Protein AF-0000000080305854 (afdb_homodimer)

Solvent-accessible surface area (backbone atoms only — not comparable to full-atom values): 33171 Å² t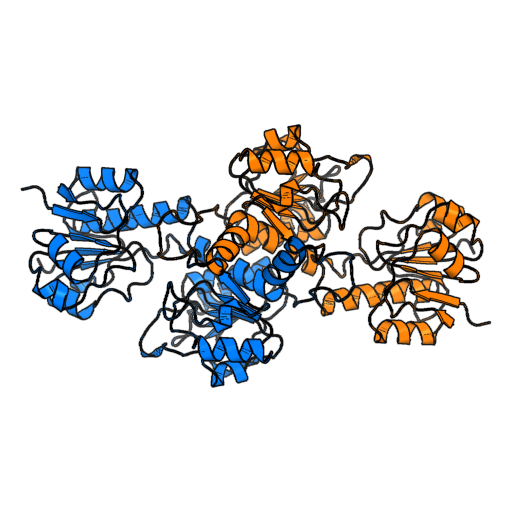otal; per-residue (Å²): 129,74,48,28,30,31,31,56,45,44,67,61,65,69,54,55,52,56,49,49,75,72,28,47,67,46,72,25,85,83,47,57,81,61,49,73,68,53,44,43,60,65,39,54,85,17,37,30,35,42,36,46,78,77,55,70,43,40,58,70,47,45,67,73,27,76,67,37,39,33,43,18,22,48,33,64,73,59,86,32,46,38,58,71,54,32,47,77,67,47,25,36,38,33,35,27,69,73,67,37,31,65,49,28,20,51,38,47,52,31,36,41,44,33,26,35,43,38,42,56,41,40,25,53,39,41,75,70,66,65,51,72,69,86,56,71,69,52,68,44,30,52,69,63,61,59,33,33,36,18,31,43,24,62,51,71,40,31,41,48,39,31,27,24,36,28,57,25,36,54,15,52,29,37,31,29,54,97,64,80,74,56,66,68,58,27,62,71,20,47,40,42,82,44,55,66,69,58,42,38,51,62,22,40,37,34,37,37,38,40,78,79,45,83,86,36,51,38,65,39,29,56,71,50,50,68,48,29,36,49,78,13,32,42,22,36,64,46,44,42,34,34,47,30,61,69,39,50,37,50,33,48,74,68,48,41,26,52,22,25,15,34,28,50,41,67,51,66,64,50,67,66,69,64,55,76,74,45,61,54,45,36,54,39,75,62,46,46,49,25,18,54,70,36,37,48,49,26,46,46,45,16,48,50,27,46,40,5,61,72,56,33,74,97,43,43,64,51,37,86,46,57,74,48,60,80,40,56,80,73,116,129,73,50,29,30,32,30,58,45,43,68,62,65,70,54,54,53,57,49,48,75,70,29,46,66,46,70,24,86,84,45,58,83,61,49,74,68,52,44,44,60,65,41,53,85,16,38,30,35,43,36,45,77,78,53,71,44,40,60,69,47,44,67,73,28,76,67,38,40,34,42,17,21,50,32,64,74,58,84,33,47,39,58,70,53,31,46,78,67,48,25,35,37,32,34,28,67,74,65,37,29,66,49,29,20,51,37,47,52,30,36,41,43,34,26,35,43,38,42,53,41,39,25,52,40,41,74,71,66,65,52,75,69,87,56,72,70,51,68,44,29,52,69,64,60,57,32,34,37,18,31,43,24,61,51,73,38,32,42,50,38,31,26,26,36,28,57,24,36,54,14,51,30,37,30,29,55,98,66,81,72,57,67,69,58,28,60,71,19,49,40,42,82,45,56,65,67,57,41,38,50,60,21,40,36,36,37,36,38,38,80,81,45,84,85,35,50,39,66,39,30,56,72,50,51,67,48,30,37,49,77,14,31,43,22,36,66,44,45,42,33,33,48,31,62,69,39,48,37,50,34,50,75,68,48,41,26,53,23,26,15,33,28,49,41,67,51,66,64,50,67,66,69,64,54,75,75,47,61,55,47,37,54,41,77,62,45,45,50,25,19,56,68,36,37,48,50,26,46,47,45,17,49,50,26,47,40,5,60,72,57,33,76,96,44,44,64,52,38,85,45,57,73,48,61,80,41,56,80,74,116

Sequence (662 aa):
MTQKVLVARAVFPQVVARLREHFDVEDNPQDSVYTPAELSARLQGKAGAFTTGSERIDAAVLDANPQLRAVCNMAVGYNNFDVPACTARGVLCTNTPDVLTETTADFGFALMMAAARRMAESEHALRRGEWTKWAYDMFTGSDVHGATLGILGMGRIGQAIARRGAHGFGMPVIYHNRSRLDPAVEAACGARWVDKDELLRTADHLVLVLPYSPAAHHVIGAAELARMKPTATLTNIARGGIVDDAALAQALADRRIAAAGLDVFENEPALHPALLTLPNVVLTPHIASATVATRRRMAELAADNLIAALGCGPQAGRPPTPINPEVLGRAMTQKVLVARAVFPQVVARLREHFDVEDNPQDSVYTPAELSARLQGKAGAFTTGSERIDAAVLDANPQLRAVCNMAVGYNNFDVPACTARGVLCTNTPDVLTETTADFGFALMMAAARRMAESEHALRRGEWTKWAYDMFTGSDVHGATLGILGMGRIGQAIARRGAHGFGMPVIYHNRSRLDPAVEAACGARWVDKDELLRTADHLVLVLPYSPAAHHVIGAAELARMKPTATLTNIARGGIVDDAALAQALADRRIAAAGLDVFENEPALHPALLTLPNVVLTPHIASATVATRRRMAELAADNLIAALGCGPQAGRPPTPINPEVLGRA

Organism: Piscinibacter sakaiensis (NCBI:txid1547922)

Nearest PDB structures (foldseek):
  6bii-assembly1_B  TM=9.461E-01  e=2.773E-40  Pyrococcus yayanosii CH1
  2dbq-assembly1_A  TM=9.485E-01  e=1.937E-38  Pyrococcus horikoshii
  1gdh-assembly1_B  TM=9.006E-01  e=1.929E-31  Hyphomicrobium methylovorum
  8wpo-assembly1_A  TM=8.851E-01  e=2.871E-29  Anabaena sp. 90
  5tx7-assembly1_B  TM=8.605E-01  e=1.847E-28  Nitratidesulfovibrio vulgaris

Secondary structure (DSSP, 8-state):
-PPEEEE-S---HHHHHHHHTTSEEE--TT-PPPPHHHHHHHHTT-SEEEE-TT--B-HHHHHH-TT--EEEESSS--TTB-HHHHHHTT-EEE---STTHHHHHHHHHHHHHHHHTTHHHHHHHHHTT---S--TTTT-B---TTS-EEEES-SHHHHHHHHIIIIIH---EEEE-SSPPPHHHHHHHTEEE--HHHHHHH-SEEEE-----GGGTTSB-HHHHHHS-TT-EEEE-S-TTSB-HHHHHHHHHTTSSSEEEES--TBTTBPPGGGGG-SSEEE--S-TT-BHHHHHHHHHHHHHHHHHHTT-STTTT--SSBS-GGGTT--/-PPEEEE-S---HHHHHHHHTTSEEE--TT-PPPPHHHHHHHHTT-SEEEE-TT--B-HHHHHH-TT--EEEESSS--TTB-HHHHHHTT-EEE---STTHHHHHHHHHHHHHHHHTTHHHHHHHHHTT---S--TTTT-B---TTS-EEEES-SHHHHHHHHIIIIIH---EEEE-SSPPPHHHHHHHTEEE--HHHHHHH-SEEEE-----GGGTTSB-HHHHHHS-TT-EEEE-S-TTSB-HHHHHHHHHTTSSSEEEES--TBTTBPPGGGGG-SSEEE--S-TT-BHHHHHHHHHHHHHHHHHHTT-STTTT--SSBS-GGGTT--

Foldseek 3Di:
DFAEEEAQADDDPVLVVVLVVRHNYDYDNVGDQDDQVRVLVVCARHQEYEEEQRAAADLVSCVSHLNHAEYFYLAPADPSYPVVSCLVSLHWYFFFPPLLQLLLLVLLLVLLVCLQQLVQLVVVCVVVVNDDDDDPPPSHGDDQAQFEEEEEACDSNNLSNLQCNCPVRVHQYEYEDPDDDDPVSCVNSNYYYDHLLCSQQRHQEYEYAHEDDPVLFQVPALVSLLNHQLRHEYEYLHEARSHDQVRVLVCQVVSSHQAYEYQYHNDPPDHDVSQVPGSSYHYHPNCSSPDPSSSVSSSNLSSQQRQQSCQHDPNNQNRPGIPCCVSGPPD/DFAEEEAQADDDVVLVVVLVVRHNYDYDNVGDQDDQVRVLVVCARHQEYEEEQRAAADLVSCVSHLNHAEYFYLAPADPSYPVVSCLVSLHWYFAFPPLLQLLLLVLLLVLLVCLQQLVQLVVVCVVVVNCDDDDPPPSHGDDLAQFEEEEEACDSNNLSNLQCNCPVRVHQYEYEDPDDDDPVSCVNSNYYYDHLLCSQQRHQEYEYAHEDDPVLFQVPALVSLLNHQLRHEYEYLHEARNHPQVRVLVCQVVSSHQAYEYQYHNDPPDHDVSQVPGSSYHYHPNCSSPDPSSSVSSSNLSSQQRQQSCQHDPNNQNRPGIPCCVSGPPD

Structure (mmCIF, N/CA/C/O backbone):
data_AF-0000000080305854-model_v1
#
loop_
_entity.id
_entity.type
_entity.pdbx_description
1 polymer 'Glyoxylate reductase/hydroxypyruvate reductase'
#
loop_
_atom_site.group_PDB
_atom_site.id
_atom_site.type_symbol
_atom_site.label_atom_id
_atom_site.label_alt_id
_atom_site.label_comp_id
_atom_site.label_asym_id
_atom_site.label_entity_id
_atom_site.label_seq_id
_atom_site.pdbx_PDB_ins_code
_atom_site.Cartn_x
_atom_site.Cartn_y
_atom_site.Cartn_z
_atom_site.occupancy
_atom_site.B_iso_or_equiv
_atom_site.auth_seq_id
_atom_site.auth_comp_id
_atom_site.auth_asym_id
_atom_site.auth_atom_id
_atom_site.pdbx_PDB_model_num
ATOM 1 N N . MET A 1 1 ? 11 46.5 19.625 1 71.69 1 MET A N 1
ATOM 2 C CA . MET A 1 1 ? 11.227 45.281 20.359 1 71.69 1 MET A CA 1
ATOM 3 C C . MET A 1 1 ? 10.945 44.062 19.484 1 71.69 1 MET A C 1
ATOM 5 O O . MET A 1 1 ? 10.078 44.094 18.609 1 71.69 1 MET A O 1
ATOM 9 N N . THR A 1 2 ? 11.828 43.094 19.5 1 92 2 THR A N 1
ATOM 10 C CA . THR A 1 2 ? 11.672 41.906 18.688 1 92 2 THR A CA 1
ATOM 11 C C . THR A 1 2 ? 10.414 41.125 19.094 1 92 2 THR A C 1
ATOM 13 O O . THR A 1 2 ? 10.164 40.906 20.281 1 92 2 THR A O 1
ATOM 16 N N . GLN A 1 3 ? 9.547 40.906 18.188 1 97.12 3 GLN A N 1
ATOM 17 C CA . GLN A 1 3 ? 8.297 40.188 18.453 1 97.12 3 GLN A CA 1
ATOM 18 C C . GLN A 1 3 ? 8.57 38.812 19 1 97.12 3 GLN A C 1
ATOM 20 O O . GLN A 1 3 ? 9.516 38.125 18.578 1 97.12 3 GLN A O 1
ATOM 25 N N . LYS A 1 4 ? 7.777 38.438 19.969 1 98.69 4 LYS A N 1
ATOM 26 C CA . LYS A 1 4 ? 7.902 37.094 20.578 1 98.69 4 LYS A CA 1
ATOM 27 C C . LYS A 1 4 ? 6.914 36.125 19.953 1 98.69 4 LYS A C 1
ATOM 29 O O . LYS A 1 4 ? 5.766 36.469 19.688 1 98.69 4 LYS A O 1
ATOM 34 N N . VAL A 1 5 ? 7.422 34.875 19.703 1 98.81 5 VAL A N 1
ATOM 35 C CA . VAL A 1 5 ? 6.523 33.844 19.156 1 98.81 5 VAL A CA 1
ATOM 36 C C . VAL A 1 5 ? 6.727 32.531 19.891 1 98.81 5 VAL A C 1
ATOM 38 O O . VAL A 1 5 ? 7.773 32.312 20.5 1 98.81 5 VAL A O 1
ATOM 41 N N . LEU A 1 6 ? 5.715 31.703 19.859 1 98.88 6 LEU A N 1
ATOM 42 C CA . LEU A 1 6 ? 5.758 30.359 20.422 1 98.88 6 LEU A CA 1
ATOM 43 C C . LEU A 1 6 ? 5.77 29.297 19.328 1 98.88 6 LEU A C 1
ATOM 45 O O . LEU A 1 6 ? 4.973 29.359 18.391 1 98.88 6 LEU A O 1
ATOM 49 N N . VAL A 1 7 ? 6.676 28.422 19.328 1 98.88 7 VAL A N 1
ATOM 50 C CA . VAL A 1 7 ? 6.602 27.156 18.625 1 98.88 7 VAL A CA 1
ATOM 51 C C . VAL A 1 7 ? 6.137 26.047 19.578 1 98.88 7 VAL A C 1
ATOM 53 O O . VAL A 1 7 ? 6.914 25.578 20.406 1 98.88 7 VAL A O 1
ATOM 56 N N . ALA A 1 8 ? 4.957 25.656 19.391 1 98.69 8 ALA A N 1
ATOM 57 C CA . ALA A 1 8 ? 4.242 24.969 20.453 1 98.69 8 ALA A CA 1
ATOM 58 C C . ALA A 1 8 ? 4.676 23.516 20.562 1 98.69 8 ALA A C 1
ATOM 60 O O . ALA A 1 8 ? 4.461 22.859 21.594 1 98.69 8 ALA A O 1
ATOM 61 N N . ARG A 1 9 ? 5.172 22.969 19.5 1 98.44 9 ARG A N 1
ATOM 62 C CA . ARG A 1 9 ? 5.633 21.578 19.422 1 98.44 9 ARG A CA 1
ATOM 63 C C . ARG A 1 9 ? 7.039 21.5 18.844 1 98.44 9 ARG A C 1
ATOM 65 O O . ARG A 1 9 ? 7.527 22.469 18.25 1 98.44 9 ARG A O 1
ATOM 72 N N . ALA A 1 10 ? 7.664 20.375 19.078 1 98.38 10 ALA A N 1
ATOM 73 C CA . ALA A 1 10 ? 8.953 20.188 18.422 1 98.38 10 ALA A CA 1
ATOM 74 C C . ALA A 1 10 ? 8.797 20.156 16.906 1 98.38 10 ALA A C 1
ATOM 76 O O . ALA A 1 10 ? 7.84 19.578 16.375 1 98.38 10 ALA A O 1
ATOM 77 N N . VAL A 1 11 ? 9.688 20.797 16.234 1 98 11 VAL A N 1
ATOM 78 C CA . VAL A 1 11 ? 9.742 20.812 14.773 1 98 11 VAL A CA 1
ATOM 79 C C . VAL A 1 11 ? 11.195 20.766 14.305 1 98 11 VAL A C 1
ATOM 81 O O . VAL A 1 11 ? 12.109 20.656 15.125 1 98 11 VAL A O 1
ATOM 84 N N . PHE A 1 12 ? 11.453 20.75 13.016 1 97.94 12 PHE A N 1
ATOM 85 C CA . PHE A 1 12 ? 12.812 20.688 12.477 1 97.94 12 PHE A CA 1
ATOM 86 C C . PHE A 1 12 ? 13.648 21.844 12.992 1 97.94 12 PHE A C 1
ATOM 88 O O . PHE A 1 12 ? 13.234 23 12.914 1 97.94 12 PHE A O 1
ATOM 95 N N . PRO A 1 13 ? 14.844 21.578 13.492 1 97.94 13 PRO A N 1
ATOM 96 C CA . PRO A 1 13 ? 15.688 22.641 14.047 1 97.94 13 PRO A CA 1
ATOM 97 C C . PRO A 1 13 ? 15.953 23.766 13.062 1 97.94 13 PRO A C 1
ATOM 99 O O . PRO A 1 13 ? 16.031 24.938 13.453 1 97.94 13 PRO A O 1
ATOM 102 N N . GLN A 1 14 ? 16.078 23.391 11.812 1 98 14 GLN A N 1
ATOM 103 C CA . GLN A 1 14 ? 16.359 24.391 10.805 1 98 14 GLN A CA 1
ATOM 104 C C . GLN A 1 14 ? 15.188 25.375 10.664 1 98 14 GLN A C 1
ATOM 106 O O . GLN A 1 14 ? 15.383 26.547 10.352 1 98 14 GLN A O 1
ATOM 111 N N . VAL A 1 15 ? 14 24.891 10.875 1 98.5 15 VAL A N 1
ATOM 112 C CA . VAL A 1 15 ? 12.812 25.734 10.789 1 98.5 15 VAL A CA 1
ATOM 113 C C . VAL A 1 15 ? 12.789 26.703 11.984 1 98.5 15 VAL A C 1
ATOM 115 O O . VAL A 1 15 ? 12.484 27.891 11.82 1 98.5 15 VAL A O 1
ATOM 118 N N . VAL A 1 16 ? 13.133 26.234 13.18 1 98.69 16 VAL A N 1
ATOM 119 C CA . VAL A 1 16 ? 13.195 27.062 14.383 1 98.69 16 VAL A CA 1
ATOM 120 C C . VAL A 1 16 ? 14.273 28.125 14.211 1 98.69 16 VAL A C 1
ATOM 122 O O . VAL A 1 16 ? 14.07 29.297 14.578 1 98.69 16 VAL A O 1
ATOM 125 N N . ALA A 1 17 ? 15.383 27.719 13.633 1 98.62 17 ALA A N 1
ATOM 126 C CA . ALA A 1 17 ? 16.469 28.656 13.391 1 98.62 17 ALA A CA 1
ATOM 127 C C . ALA A 1 17 ? 16.031 29.781 12.461 1 98.62 17 ALA A C 1
ATOM 129 O O . ALA A 1 17 ? 16.391 30.938 12.672 1 98.62 17 ALA A O 1
ATOM 130 N N . ARG A 1 18 ? 15.328 29.438 11.5 1 98.19 18 ARG A N 1
ATOM 131 C CA . ARG A 1 18 ? 14.828 30.438 10.57 1 98.19 18 ARG A CA 1
ATOM 132 C C . ARG A 1 18 ? 13.891 31.422 11.266 1 98.19 18 ARG A C 1
ATOM 134 O O . ARG A 1 18 ? 13.953 32.625 11.016 1 98.19 18 ARG A O 1
ATOM 141 N N . LEU A 1 19 ? 13.016 30.922 12.109 1 98.69 19 LEU A N 1
ATOM 142 C CA . LEU A 1 19 ? 12.109 31.781 12.867 1 98.69 19 LEU A CA 1
ATOM 143 C C . LEU A 1 19 ? 12.891 32.719 13.781 1 98.69 19 LEU A C 1
ATOM 145 O O . LEU A 1 19 ? 12.516 33.875 13.961 1 98.69 19 LEU A O 1
ATOM 149 N N . ARG A 1 20 ? 14 32.281 14.344 1 98.56 20 ARG A N 1
ATOM 150 C CA . ARG A 1 20 ? 14.82 33.062 15.281 1 98.56 20 ARG A CA 1
ATOM 151 C C . ARG A 1 20 ? 15.523 34.188 14.57 1 98.56 20 ARG A C 1
ATOM 153 O O . ARG A 1 20 ? 15.992 35.125 15.211 1 98.56 20 ARG A O 1
ATOM 160 N N . GLU A 1 21 ? 15.594 34.125 13.25 1 98.25 21 GLU A N 1
ATOM 161 C CA . GLU A 1 21 ? 16.141 35.219 12.484 1 98.25 21 GLU A CA 1
ATOM 162 C C . GLU A 1 21 ? 15.211 36.438 12.547 1 98.25 21 GLU A C 1
ATOM 164 O O . GLU A 1 21 ? 15.641 37.562 12.312 1 98.25 21 GLU A O 1
ATOM 169 N N . HIS A 1 22 ? 13.977 36.219 12.898 1 98 22 HIS A N 1
ATOM 170 C CA . HIS A 1 22 ? 12.992 37.312 12.812 1 98 22 HIS A CA 1
ATOM 171 C C . HIS A 1 22 ? 12.383 37.594 14.18 1 98 22 HIS A C 1
ATOM 173 O O . HIS A 1 22 ? 11.938 38.719 14.43 1 98 22 HIS A O 1
ATOM 179 N N . PHE A 1 23 ? 12.422 36.531 15.031 1 98.69 23 PHE A N 1
ATOM 180 C CA . PHE A 1 23 ? 11.625 36.656 16.25 1 98.69 23 PHE A CA 1
ATOM 181 C C . PHE A 1 23 ? 12.414 36.188 17.469 1 98.69 23 PHE A C 1
ATOM 183 O O . PHE A 1 23 ? 13.445 35.531 17.328 1 98.69 23 PHE A O 1
ATOM 190 N N . ASP A 1 24 ? 11.945 36.625 18.688 1 98.75 24 ASP A N 1
ATOM 191 C CA . ASP A 1 24 ? 12.289 35.938 19.938 1 98.75 24 ASP A CA 1
ATOM 192 C C . ASP A 1 24 ? 11.43 34.688 20.125 1 98.75 24 ASP A C 1
ATOM 194 O O . ASP A 1 24 ? 10.25 34.781 20.469 1 98.75 24 ASP A O 1
ATOM 198 N N . VAL A 1 25 ? 12.039 33.531 19.953 1 98.81 25 VAL A N 1
ATOM 199 C CA . VAL A 1 25 ? 11.273 32.281 19.828 1 98.81 25 VAL A CA 1
ATOM 200 C C . VAL A 1 25 ? 11.344 31.484 21.125 1 98.81 25 VAL A C 1
ATOM 202 O O . VAL A 1 25 ? 12.438 31.172 21.609 1 98.81 25 VAL A O 1
ATOM 205 N N . GLU A 1 26 ? 10.234 31.281 21.734 1 98.75 26 GLU A N 1
ATOM 206 C CA . GLU A 1 26 ? 10.117 30.172 22.688 1 98.75 26 GLU A CA 1
ATOM 207 C C . GLU A 1 26 ? 9.727 28.875 21.984 1 98.75 26 GLU A C 1
ATOM 209 O O . GLU A 1 26 ? 8.664 28.797 21.359 1 98.75 26 GLU A O 1
ATOM 214 N N . ASP A 1 27 ? 10.578 27.922 22.016 1 98.44 27 ASP A N 1
ATOM 215 C CA . ASP A 1 27 ? 10.289 26.656 21.344 1 98.44 27 ASP A CA 1
ATOM 216 C C . ASP A 1 27 ? 9.992 25.547 22.344 1 98.44 27 ASP A C 1
ATOM 218 O O . ASP A 1 27 ? 9.812 25.812 23.531 1 98.44 27 ASP A O 1
ATOM 222 N N . ASN A 1 28 ? 9.758 24.359 21.875 1 98.38 28 ASN A N 1
ATOM 223 C CA . ASN A 1 28 ? 9.359 23.188 22.656 1 98.38 28 ASN A CA 1
ATOM 224 C C . ASN A 1 28 ? 10.102 21.938 22.219 1 98.38 28 ASN A C 1
ATOM 226 O O . ASN A 1 28 ? 9.477 20.969 21.781 1 98.38 28 ASN A O 1
ATOM 230 N N . PRO A 1 29 ? 11.414 21.906 22.391 1 97.19 29 PRO A N 1
ATOM 231 C CA . PRO A 1 29 ? 12.211 20.766 21.922 1 97.19 29 PRO A CA 1
ATOM 232 C C . PRO A 1 29 ? 11.844 19.453 22.609 1 97.19 29 PRO A C 1
ATOM 234 O O . PRO A 1 29 ? 12.062 18.375 22.062 1 97.19 29 PRO A O 1
ATOM 237 N N . GLN A 1 30 ? 11.219 19.5 23.828 1 97.12 30 GLN A N 1
ATOM 238 C CA . GLN A 1 30 ? 10.789 18.312 24.547 1 97.12 30 GLN A CA 1
ATOM 239 C C . GLN A 1 30 ? 9.484 17.766 23.969 1 97.12 30 GLN A C 1
ATOM 241 O O . GLN A 1 30 ? 9.086 16.641 24.297 1 97.12 30 GLN A O 1
ATOM 246 N N . ASP A 1 31 ? 8.875 18.516 23.141 1 98 31 ASP A N 1
ATOM 247 C CA . ASP A 1 31 ? 7.656 18.156 22.422 1 98 31 ASP A CA 1
ATOM 248 C C . ASP A 1 31 ? 6.531 17.797 23.375 1 98 31 ASP A C 1
ATOM 250 O O . ASP A 1 31 ? 5.801 16.828 23.156 1 98 31 ASP A O 1
ATOM 254 N N . SER A 1 32 ? 6.418 18.469 24.422 1 96.88 32 SER A N 1
ATOM 255 C CA . SER A 1 32 ? 5.32 18.266 25.359 1 96.88 32 SER A CA 1
ATOM 256 C C . SER A 1 32 ? 4.004 18.766 24.781 1 96.88 32 SER A C 1
ATOM 258 O O . SER A 1 32 ? 3.965 19.828 24.141 1 96.88 32 SER A O 1
ATOM 260 N N . VAL A 1 33 ? 3.008 18.047 24.953 1 96.44 33 VAL A N 1
ATOM 261 C CA . VAL A 1 33 ? 1.673 18.516 24.594 1 96.44 33 VAL A CA 1
ATOM 262 C C . VAL A 1 33 ? 1.104 19.375 25.703 1 96.44 33 VAL A C 1
ATOM 264 O O . VAL A 1 33 ? 0.867 18.906 26.812 1 96.44 33 VAL A O 1
ATOM 267 N N . TYR A 1 34 ? 0.853 20.625 25.391 1 96.94 34 TYR A N 1
ATOM 268 C CA . TYR A 1 34 ? 0.401 21.578 26.406 1 96.94 34 TYR A CA 1
ATOM 269 C C . TYR A 1 34 ? -1.083 21.391 26.703 1 96.94 34 TYR A C 1
ATOM 271 O O . TYR A 1 34 ? -1.884 21.188 25.797 1 96.94 34 TYR A O 1
ATOM 279 N N . THR A 1 35 ? -1.422 21.406 27.984 1 95.56 35 THR A N 1
ATOM 280 C CA . THR A 1 35 ? -2.822 21.578 28.344 1 95.56 35 THR A CA 1
ATOM 281 C C . THR A 1 35 ? -3.326 22.953 27.906 1 95.56 35 THR A C 1
ATOM 283 O O . THR A 1 35 ? -2.531 23.828 27.594 1 95.56 35 THR A O 1
ATOM 286 N N . PRO A 1 36 ? -4.605 23.078 27.906 1 94.38 36 PRO A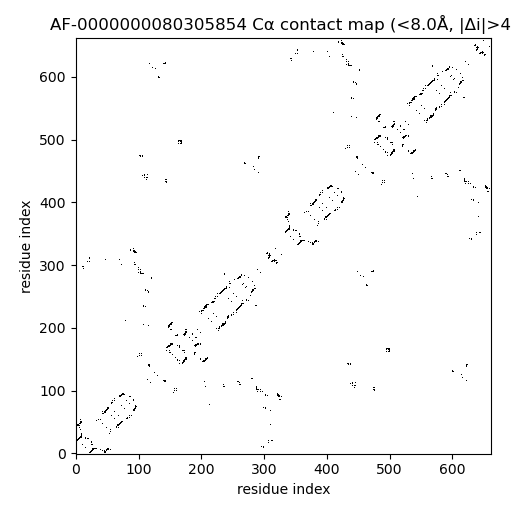 N 1
ATOM 287 C CA . PRO A 1 36 ? -5.129 24.406 27.547 1 94.38 36 PRO A CA 1
ATOM 288 C C . PRO A 1 36 ? -4.57 25.516 28.422 1 94.38 36 PRO A C 1
ATOM 290 O O . PRO A 1 36 ? -4.219 26.594 27.922 1 94.38 36 PRO A O 1
ATOM 293 N N . ALA A 1 37 ? -4.457 25.281 29.703 1 96.31 37 ALA A N 1
ATOM 294 C CA . ALA A 1 37 ? -3.932 26.281 30.641 1 96.31 37 ALA A CA 1
ATOM 295 C C . ALA A 1 37 ? -2.461 26.562 30.359 1 96.31 37 ALA A C 1
ATOM 297 O O . ALA A 1 37 ? -2.035 27.719 30.391 1 96.31 37 ALA A O 1
ATOM 298 N N . GLU A 1 38 ? -1.688 25.531 30.141 1 97.69 38 GLU A N 1
ATOM 299 C CA . GLU A 1 38 ? -0.274 25.703 29.812 1 97.69 38 GLU A CA 1
ATOM 300 C C . GLU A 1 38 ? -0.09 26.484 28.516 1 97.69 38 GLU A C 1
ATOM 302 O O . GLU A 1 38 ? 0.778 27.344 28.438 1 97.69 38 GLU A O 1
ATOM 307 N N . LEU A 1 39 ? -0.872 26.109 27.516 1 98.19 39 LEU A N 1
ATOM 308 C CA . LEU A 1 39 ? -0.806 26.797 26.234 1 98.19 39 LEU A CA 1
ATOM 309 C C . LEU A 1 39 ? -1.08 28.281 26.406 1 98.19 39 LEU A C 1
ATOM 311 O O . LEU A 1 39 ? -0.336 29.125 25.891 1 98.19 39 LEU A O 1
ATOM 315 N N . SER A 1 40 ? -2.152 28.609 27.094 1 97.75 40 SER A N 1
ATOM 316 C CA . SER A 1 40 ? -2.516 30 27.344 1 97.75 40 SER A CA 1
ATOM 317 C C . SER A 1 40 ? -1.396 30.75 28.062 1 97.75 40 SER A C 1
ATOM 319 O O . SER A 1 40 ? -1.084 31.891 27.719 1 97.75 40 SER A O 1
ATOM 321 N N . ALA A 1 41 ? -0.824 30.109 29.078 1 98.06 41 ALA A N 1
ATOM 322 C CA . ALA A 1 41 ? 0.273 30.703 29.828 1 98.06 41 ALA A CA 1
ATOM 323 C C . ALA A 1 41 ? 1.474 30.969 28.922 1 98.06 41 ALA A C 1
ATOM 325 O O . ALA A 1 41 ? 2.109 32.031 29.016 1 98.06 41 ALA A O 1
ATOM 326 N N . ARG A 1 42 ? 1.808 30.031 28.031 1 98.38 42 ARG A N 1
ATOM 327 C CA . ARG A 1 42 ? 2.961 30.141 27.141 1 98.38 42 ARG A CA 1
ATOM 328 C C . ARG A 1 42 ? 2.732 31.203 26.078 1 98.38 42 ARG A C 1
ATOM 330 O O . ARG A 1 42 ? 3.686 31.797 25.578 1 98.38 42 ARG A O 1
ATOM 337 N N . LEU A 1 43 ? 1.519 31.469 25.75 1 98.62 43 LEU A N 1
ATOM 338 C CA . LEU A 1 43 ? 1.177 32.438 24.688 1 98.62 43 LEU A CA 1
ATOM 339 C C . LEU A 1 43 ? 1.206 33.844 25.219 1 98.62 43 LEU A C 1
ATOM 341 O O . LEU A 1 43 ? 1.171 34.812 24.438 1 98.62 43 LEU A O 1
ATOM 345 N N . GLN A 1 44 ? 1.261 34 26.594 1 98.31 44 GLN A N 1
ATOM 346 C CA . GLN A 1 44 ? 1.3 35.344 27.156 1 98.31 44 GLN A CA 1
ATOM 347 C C . GLN A 1 44 ? 2.457 36.156 26.578 1 98.31 44 GLN A C 1
ATOM 349 O O . GLN A 1 44 ? 3.605 35.719 26.594 1 98.31 44 GLN A O 1
ATOM 354 N N . GLY A 1 45 ? 2.1 37.312 26.031 1 97.81 45 GLY A N 1
ATOM 355 C CA . GLY A 1 45 ? 3.104 38.219 25.5 1 97.81 45 GLY A CA 1
ATOM 356 C C . GLY A 1 45 ? 3.576 37.844 24.109 1 97.81 45 GLY A C 1
ATOM 357 O O . GLY A 1 45 ? 4.434 38.531 23.547 1 97.81 45 GLY A O 1
ATOM 358 N N . LYS A 1 46 ? 3.061 36.781 23.547 1 98.69 46 LYS A N 1
ATOM 359 C CA . LYS A 1 46 ? 3.48 36.344 22.219 1 98.69 46 LYS A CA 1
ATOM 360 C C . LYS A 1 46 ? 2.635 37 21.141 1 98.69 46 LYS A C 1
ATOM 362 O O . LYS A 1 46 ? 1.412 37.094 21.266 1 98.69 46 LYS A O 1
ATOM 367 N N . ALA A 1 47 ? 3.256 37.438 20.094 1 98.5 47 ALA A N 1
ATOM 368 C CA . ALA A 1 47 ? 2.564 38.031 18.969 1 98.5 47 ALA A CA 1
ATOM 369 C C . ALA A 1 47 ? 1.967 36.969 18.062 1 98.5 47 ALA A C 1
ATOM 371 O O . ALA A 1 47 ? 0.991 37.219 17.344 1 98.5 47 ALA A O 1
ATOM 372 N N . GLY A 1 48 ? 2.58 35.781 18.031 1 98.75 48 GLY A N 1
ATOM 373 C CA . GLY A 1 48 ? 2.115 34.688 17.172 1 98.75 48 GLY A CA 1
ATOM 374 C C . GLY A 1 48 ? 2.551 33.312 17.672 1 98.75 48 GLY A C 1
ATOM 375 O O . GLY A 1 48 ? 3.324 33.219 18.625 1 98.75 48 GLY A O 1
ATOM 376 N N . ALA A 1 49 ? 2.031 32.312 17 1 98.88 49 ALA A N 1
ATOM 377 C CA . ALA A 1 49 ? 2.355 30.938 17.391 1 98.88 49 ALA A CA 1
ATOM 378 C C . ALA A 1 49 ? 2.395 30.016 16.188 1 98.88 49 ALA A C 1
ATOM 380 O O . ALA A 1 49 ? 1.563 30.125 15.281 1 98.88 49 ALA A O 1
ATOM 381 N N . PHE A 1 50 ? 3.436 29.203 16.141 1 98.75 50 PHE A N 1
ATOM 382 C CA . PHE A 1 50 ? 3.51 28 15.312 1 98.75 50 PHE A CA 1
ATOM 383 C C . PHE A 1 50 ? 2.883 26.812 16.016 1 98.75 50 PHE A C 1
ATOM 385 O O . PHE A 1 50 ? 3.35 26.406 17.078 1 98.75 50 PHE A O 1
ATOM 392 N N . THR A 1 51 ? 1.812 26.266 15.445 1 98.5 51 THR A N 1
ATOM 393 C CA . THR A 1 51 ? 1.06 25.219 16.109 1 98.5 51 THR A CA 1
ATOM 394 C C . THR A 1 51 ? 0.965 23.969 15.227 1 98.5 51 THR A C 1
ATOM 396 O O . THR A 1 51 ? 1.377 24 14.062 1 98.5 51 THR A O 1
ATOM 399 N N . THR A 1 52 ? 0.531 22.906 15.805 1 97.06 52 THR A N 1
ATOM 400 C CA . THR A 1 52 ? 0.061 21.703 15.125 1 97.06 52 THR A CA 1
ATOM 401 C C . THR A 1 52 ? -1.411 21.453 15.438 1 97.06 52 THR A C 1
ATOM 403 O O . THR A 1 52 ? -2.111 22.344 15.93 1 97.06 52 THR A O 1
ATOM 406 N N . GLY A 1 53 ? -1.851 20.266 15.141 1 93.44 53 GLY A N 1
ATOM 407 C CA . GLY A 1 53 ? -3.248 19.953 15.383 1 93.44 53 GLY A CA 1
ATOM 408 C C . GLY A 1 53 ? -3.58 19.797 16.859 1 93.44 53 GLY A C 1
ATOM 409 O O . GLY A 1 53 ? -4.754 19.797 17.234 1 93.44 53 GLY A O 1
ATOM 410 N N . SER A 1 54 ? -2.602 19.859 17.734 1 93.81 54 SER A N 1
ATOM 411 C CA . SER A 1 54 ? -2.811 19.547 19.141 1 93.81 54 SER A CA 1
ATOM 412 C C . SER A 1 54 ? -3.164 20.781 19.938 1 93.81 54 SER A C 1
ATOM 414 O O . SER A 1 54 ? -3.611 20.688 21.094 1 93.81 54 SER A O 1
ATOM 416 N N . GLU A 1 55 ? -2.93 21.969 19.406 1 97 55 GLU A N 1
ATOM 417 C CA . GLU A 1 55 ? -3.184 23.203 20.141 1 97 55 GLU A CA 1
ATOM 418 C C . GLU A 1 55 ? -4.562 23.766 19.812 1 97 55 GLU A C 1
ATOM 420 O O . GLU A 1 55 ? -4.777 24.297 18.719 1 97 55 GLU A O 1
ATOM 425 N N . ARG A 1 56 ? -5.445 23.703 20.719 1 96.81 56 ARG A N 1
ATOM 426 C CA . ARG A 1 56 ? -6.777 24.266 20.547 1 96.81 56 ARG A CA 1
ATOM 427 C C . ARG A 1 56 ? -6.762 25.781 20.766 1 96.81 56 ARG A C 1
ATOM 429 O O . ARG A 1 56 ? -6.406 26.25 21.844 1 96.81 56 ARG A O 1
ATOM 436 N N . ILE A 1 57 ? -7.074 26.547 19.734 1 98.19 57 ILE A N 1
ATOM 437 C CA . ILE A 1 57 ? -7.184 28 19.797 1 98.19 57 ILE A CA 1
ATOM 438 C C . ILE A 1 57 ? -8.648 28.406 19.766 1 98.19 57 ILE A C 1
ATOM 440 O O . ILE A 1 57 ? -9.234 28.531 18.688 1 98.19 57 ILE A O 1
ATOM 444 N N . ASP A 1 58 ? -9.211 28.578 20.922 1 97.31 58 ASP A N 1
ATOM 445 C CA . ASP A 1 58 ? -10.617 28.953 21.016 1 97.31 58 ASP A CA 1
ATOM 446 C C . ASP A 1 58 ? -10.781 30.312 21.656 1 97.31 58 ASP A C 1
ATOM 448 O O . ASP A 1 58 ? -9.805 31.031 21.891 1 97.31 58 ASP A O 1
ATOM 452 N N . ALA A 1 59 ? -11.984 30.719 21.922 1 97.44 59 ALA A N 1
ATOM 453 C CA . ALA A 1 59 ? -12.297 32.031 22.438 1 97.44 59 ALA A CA 1
ATOM 454 C C . ALA A 1 59 ? -11.625 32.281 23.781 1 97.44 59 ALA A C 1
ATOM 456 O O . ALA A 1 59 ? -11.148 33.375 24.047 1 97.44 59 ALA A O 1
ATOM 457 N N . ALA A 1 60 ? -11.57 31.281 24.594 1 97.56 60 ALA A N 1
ATOM 458 C CA . ALA A 1 60 ? -10.984 31.422 25.922 1 97.56 60 ALA A CA 1
ATOM 459 C C . ALA A 1 60 ? -9.492 31.75 25.828 1 97.56 60 ALA A C 1
ATOM 461 O O . ALA A 1 60 ? -9 32.625 26.531 1 97.56 60 ALA A O 1
ATOM 462 N N . VAL A 1 61 ? -8.789 31 24.969 1 97.94 61 VAL A N 1
ATOM 463 C CA . VAL A 1 61 ? -7.359 31.234 24.766 1 97.94 61 VAL A CA 1
ATOM 464 C C . VAL A 1 61 ? -7.137 32.625 24.188 1 97.94 61 VAL A C 1
ATOM 466 O O . VAL A 1 61 ? -6.223 33.344 24.609 1 97.94 61 VAL A O 1
ATOM 469 N N . LEU A 1 62 ? -7.988 33.062 23.281 1 98.06 62 LEU A N 1
ATOM 470 C CA . LEU A 1 62 ? -7.859 34.344 22.609 1 98.06 62 LEU A CA 1
ATOM 471 C C . LEU A 1 62 ? -8.141 35.5 23.578 1 98.06 62 LEU A C 1
ATOM 473 O O . LEU A 1 62 ? -7.461 36.531 23.531 1 98.06 62 LEU A O 1
ATOM 477 N N . ASP A 1 63 ? -9.102 35.312 24.453 1 97.62 63 ASP A N 1
ATOM 478 C CA . ASP A 1 63 ? -9.422 36.312 25.453 1 97.62 63 ASP A CA 1
ATOM 479 C C . ASP A 1 63 ? -8.258 36.531 26.422 1 97.62 63 ASP A C 1
ATOM 481 O O . ASP A 1 63 ? -7.988 37.656 26.844 1 97.62 63 ASP A O 1
ATOM 485 N N . ALA A 1 64 ? -7.645 35.469 26.719 1 97.75 64 ALA A N 1
ATOM 486 C CA . ALA A 1 64 ? -6.531 35.5 27.672 1 97.75 64 ALA A CA 1
ATOM 487 C C . ALA A 1 64 ? -5.277 36.094 27.016 1 97.75 64 ALA A C 1
ATOM 489 O O . ALA A 1 64 ? -4.324 36.469 27.703 1 97.75 64 ALA A O 1
ATOM 490 N N . ASN A 1 65 ? -5.211 36.156 25.703 1 98.06 65 ASN A N 1
ATOM 491 C CA . ASN A 1 65 ? -4.031 36.594 24.969 1 98.06 65 ASN A CA 1
ATOM 492 C C . ASN A 1 65 ? -4.395 37.625 23.891 1 98.06 65 ASN A C 1
ATOM 494 O O . ASN A 1 65 ? -4.195 37.344 22.703 1 98.06 65 ASN A O 1
ATOM 498 N N . PRO A 1 66 ? -4.836 38.75 24.266 1 97.88 66 PRO A N 1
ATOM 499 C CA . PRO A 1 66 ? -5.332 39.75 23.312 1 97.88 66 PRO A CA 1
ATOM 500 C C . PRO A 1 66 ? -4.234 40.312 22.406 1 97.88 66 PRO A C 1
ATOM 502 O O . PRO A 1 66 ? -4.523 40.969 21.406 1 97.88 66 PRO A O 1
ATOM 505 N N . GLN A 1 67 ? -2.969 40.062 22.734 1 97.12 67 GLN A N 1
ATOM 506 C CA . GLN A 1 67 ? -1.854 40.562 21.938 1 97.12 67 GLN A CA 1
ATOM 507 C C . GLN A 1 67 ? -1.58 39.656 20.734 1 97.12 67 GLN A C 1
ATOM 509 O O . GLN A 1 67 ? -0.813 40.031 19.844 1 97.12 67 GLN A O 1
ATOM 514 N N . LEU A 1 68 ? -2.162 38.469 20.734 1 98.25 68 LEU A N 1
ATOM 515 C CA . LEU A 1 68 ? -1.922 37.5 19.672 1 98.25 68 LEU A CA 1
ATOM 516 C C . LEU A 1 68 ? -2.432 38.031 18.344 1 98.25 68 LEU A C 1
ATOM 518 O O . LEU A 1 68 ? -3.547 38.562 18.25 1 98.25 68 LEU A O 1
ATOM 522 N N . ARG A 1 69 ? -1.646 37.844 17.312 1 98.31 69 ARG A N 1
ATOM 523 C CA . ARG A 1 69 ? -2.02 38.375 16.016 1 98.31 69 ARG A CA 1
ATOM 524 C C . ARG A 1 69 ? -2.104 37.281 14.969 1 98.31 69 ARG A C 1
ATOM 526 O O . ARG A 1 69 ? -2.791 37.406 13.953 1 98.31 69 ARG A O 1
ATOM 533 N N . ALA A 1 70 ? -1.395 36.125 15.172 1 98.62 70 ALA A N 1
ATOM 534 C CA . ALA A 1 70 ? -1.388 35.062 14.172 1 98.62 70 ALA A CA 1
ATOM 535 C C . ALA A 1 70 ? -1.173 33.688 14.82 1 98.62 70 ALA A C 1
ATOM 537 O O . ALA A 1 70 ? -0.382 33.562 15.758 1 98.62 70 ALA A O 1
ATOM 538 N N . VAL A 1 71 ? -1.874 32.719 14.398 1 98.88 71 VAL A N 1
ATOM 539 C CA . VAL A 1 71 ? -1.666 31.297 14.727 1 98.88 71 VAL A CA 1
ATOM 540 C C . VAL A 1 71 ? -1.543 30.484 13.445 1 98.88 71 VAL A C 1
ATOM 542 O O . VAL A 1 71 ? -2.469 30.453 12.633 1 98.88 71 VAL A O 1
ATOM 545 N N . CYS A 1 72 ? -0.428 29.828 13.242 1 98.81 72 CYS A N 1
ATOM 546 C CA . CYS A 1 72 ? -0.086 29.172 11.984 1 98.81 72 CYS A CA 1
ATOM 547 C C . CYS A 1 72 ? 0.101 27.672 12.188 1 98.81 72 CYS A C 1
ATOM 549 O O . CYS A 1 72 ? 1.057 27.25 12.836 1 98.81 72 CYS A O 1
ATOM 551 N N . ASN A 1 73 ? -0.737 26.938 11.578 1 98 73 ASN A N 1
ATOM 552 C CA . ASN A 1 73 ? -0.831 25.5 11.766 1 98 73 ASN A CA 1
ATOM 553 C C . ASN A 1 73 ? 0.025 24.734 10.758 1 98 73 ASN A C 1
ATOM 555 O O . ASN A 1 73 ? -0.03 25.016 9.555 1 98 73 ASN A O 1
ATOM 559 N N . MET A 1 74 ? 0.859 23.781 11.25 1 98.38 74 MET A N 1
ATOM 560 C CA . MET A 1 74 ? 1.494 22.781 10.383 1 98.38 74 MET A CA 1
ATOM 561 C C . MET A 1 74 ? 0.558 21.609 10.117 1 98.38 74 MET A C 1
ATOM 563 O O . MET A 1 74 ? 0.788 20.5 10.617 1 98.38 74 MET A O 1
ATOM 567 N N . ALA A 1 75 ? -0.516 21.797 9.398 1 96.44 75 ALA A N 1
ATOM 568 C CA . ALA A 1 75 ? -1.553 20.828 9.039 1 96.44 75 ALA A CA 1
ATOM 569 C C . ALA A 1 75 ? -2.465 21.391 7.949 1 96.44 75 ALA A C 1
ATOM 571 O O . ALA A 1 75 ? -2.539 22.594 7.754 1 96.44 75 ALA A O 1
ATOM 572 N N . VAL A 1 76 ? -3.107 20.484 7.234 1 94.94 76 VAL A N 1
ATOM 573 C CA . VAL A 1 76 ? -4.129 20.938 6.297 1 94.94 76 VAL A CA 1
ATOM 574 C C . VAL A 1 76 ? -5.426 21.25 7.051 1 94.94 76 VAL A C 1
ATOM 576 O O . VAL A 1 76 ? -6.035 22.297 6.848 1 94.94 76 VAL A O 1
ATOM 579 N N . GLY A 1 77 ? -5.844 20.234 7.816 1 91.5 77 GLY A N 1
ATOM 580 C CA . GLY A 1 77 ? -7 20.469 8.664 1 91.5 77 GLY A CA 1
ATOM 581 C C . GLY A 1 77 ? -6.73 21.469 9.773 1 91.5 77 GLY A C 1
ATOM 582 O O . GLY A 1 77 ? -5.594 21.594 10.234 1 91.5 77 GLY A O 1
ATOM 583 N N . TYR A 1 78 ? -7.762 22.172 10.211 1 94.94 78 TYR A N 1
ATOM 584 C CA . TYR A 1 78 ? -7.578 23.203 11.227 1 94.94 78 TYR A CA 1
ATOM 585 C C . TYR A 1 78 ? -8.766 23.234 12.188 1 94.94 78 TYR A C 1
ATOM 587 O O . TYR A 1 78 ? -9.203 24.312 12.602 1 94.94 78 TYR A O 1
ATOM 595 N N . ASN A 1 79 ? -9.266 22.031 12.43 1 91.38 79 ASN A N 1
ATOM 596 C CA . ASN A 1 79 ? -10.414 21.953 13.328 1 91.38 79 ASN A CA 1
ATOM 597 C C . ASN A 1 79 ? -10.047 22.359 14.75 1 91.38 79 ASN A C 1
ATOM 599 O O . ASN A 1 79 ? -10.922 22.578 15.586 1 91.38 79 ASN A O 1
ATOM 603 N N . ASN A 1 80 ? -8.758 22.547 15.039 1 94.38 80 ASN A N 1
ATOM 604 C CA . ASN A 1 80 ? -8.305 23 16.344 1 94.38 80 ASN A CA 1
ATOM 605 C C . ASN A 1 80 ? -8.422 24.516 16.5 1 94.38 80 ASN A C 1
ATOM 607 O O . ASN A 1 80 ? -8.242 25.047 17.594 1 94.38 80 ASN A O 1
ATOM 611 N N . PHE A 1 81 ? -8.781 25.234 15.43 1 97.12 81 PHE A N 1
ATOM 612 C CA . PHE A 1 81 ? -8.969 26.688 15.469 1 97.12 81 PHE A CA 1
ATOM 613 C C . PHE A 1 81 ? -10.453 27.031 15.484 1 97.12 81 PHE A C 1
ATOM 615 O O . PHE A 1 81 ? -11.234 26.5 14.688 1 97.12 81 PHE A O 1
ATOM 622 N N . ASP A 1 82 ? -10.898 27.875 16.406 1 97.62 82 ASP A N 1
ATOM 623 C CA . ASP A 1 82 ? -12.164 28.594 16.281 1 97.62 82 ASP A CA 1
ATOM 624 C C . ASP A 1 82 ? -12.008 29.797 15.352 1 97.62 82 ASP A C 1
ATOM 626 O O . ASP A 1 82 ? -11.828 30.922 15.82 1 97.62 82 ASP A O 1
ATOM 630 N N . VAL A 1 83 ? -12.148 29.547 14.086 1 97.62 83 VAL A N 1
ATOM 631 C CA . VAL A 1 83 ? -11.805 30.531 13.062 1 97.62 83 VAL A CA 1
ATOM 632 C C . VAL A 1 83 ? -12.688 31.766 13.234 1 97.62 83 VAL A C 1
ATOM 634 O O . VAL A 1 83 ? -12.203 32.906 13.195 1 97.62 83 VAL A O 1
ATOM 637 N N . PRO A 1 84 ? -13.992 31.578 13.492 1 97.5 84 PRO A N 1
ATOM 638 C CA . PRO A 1 84 ? -14.82 32.75 13.742 1 97.5 84 PRO A CA 1
ATOM 639 C C . PRO A 1 84 ? -14.328 33.594 14.93 1 97.5 84 PRO A C 1
ATOM 641 O O . PRO A 1 84 ? -14.266 34.812 14.844 1 97.5 84 PRO A O 1
ATOM 644 N N . ALA A 1 85 ? -13.961 33 15.969 1 98.25 85 ALA A N 1
ATOM 645 C CA . ALA A 1 85 ? -13.453 33.719 17.141 1 98.25 85 ALA A CA 1
ATOM 646 C C . ALA A 1 85 ? -12.141 34.406 16.828 1 98.25 85 ALA A C 1
ATOM 648 O O . ALA A 1 85 ? -11.914 35.562 17.266 1 98.25 85 ALA A O 1
ATOM 649 N N . CYS A 1 86 ? -11.273 33.75 16.062 1 98.62 86 CYS A N 1
ATOM 650 C CA . CYS A 1 86 ? -10.023 34.375 15.641 1 98.62 86 CYS A CA 1
ATOM 651 C C . CYS A 1 86 ? -10.289 35.625 14.789 1 98.62 86 CYS A C 1
ATOM 653 O O . CYS A 1 86 ? -9.703 36.656 15.023 1 98.62 86 CYS A O 1
ATOM 655 N N . THR A 1 87 ? -11.188 35.469 13.898 1 98.38 87 THR A N 1
ATOM 656 C CA . THR A 1 87 ? -11.508 36.531 12.969 1 98.38 87 THR A CA 1
ATOM 657 C C . THR A 1 87 ? -12.055 37.75 13.719 1 98.38 87 THR A C 1
ATOM 659 O O . THR A 1 87 ? -11.648 38.875 13.453 1 98.38 87 THR A O 1
ATOM 662 N N . ALA A 1 88 ? -12.93 37.5 14.609 1 97.75 88 ALA A N 1
ATOM 663 C CA . ALA A 1 88 ? -13.562 38.562 15.383 1 97.75 88 ALA A CA 1
ATOM 664 C C . ALA A 1 88 ? -12.531 39.375 16.172 1 97.75 88 ALA A C 1
ATOM 666 O O . ALA A 1 88 ? -12.727 40.562 16.438 1 97.75 88 ALA A O 1
ATOM 667 N N . ARG A 1 89 ? -11.461 38.812 16.484 1 97.62 89 ARG A N 1
ATOM 668 C CA . ARG A 1 89 ? -10.445 39.469 17.328 1 97.62 89 ARG A CA 1
ATOM 669 C C . ARG A 1 89 ? -9.258 39.906 16.484 1 97.62 89 ARG A C 1
ATOM 671 O O . ARG A 1 89 ? -8.25 40.375 17.031 1 97.62 89 ARG A O 1
ATOM 678 N N . GLY A 1 90 ? -9.352 39.656 15.172 1 97.56 90 GLY A N 1
ATOM 679 C CA . GLY A 1 90 ? -8.305 40.125 14.266 1 97.56 90 GLY A CA 1
ATOM 680 C C . GLY A 1 90 ? -7.078 39.219 14.273 1 97.56 90 GLY A C 1
ATOM 681 O O . GLY A 1 90 ? -5.973 39.656 13.961 1 97.56 90 GLY A O 1
ATOM 682 N N . VAL A 1 91 ? -7.199 37.969 14.703 1 98.56 91 VAL A N 1
ATOM 683 C CA . VAL A 1 91 ? -6.102 37.031 14.719 1 98.56 91 VAL A CA 1
ATOM 684 C C . VAL A 1 91 ? -6.094 36.219 13.422 1 98.56 91 VAL A C 1
ATOM 686 O O . VAL A 1 91 ? -7.078 35.562 13.094 1 98.56 91 VAL A O 1
ATOM 689 N N . LEU A 1 92 ? -5.016 36.219 12.695 1 98.62 92 LEU A N 1
ATOM 690 C CA . LEU A 1 92 ? -4.891 35.531 11.422 1 98.62 92 LEU A CA 1
ATOM 691 C C . LEU A 1 92 ? -4.625 34.031 11.648 1 98.62 92 LEU A C 1
ATOM 693 O O . LEU A 1 92 ? -3.775 33.656 12.469 1 98.62 92 LEU A O 1
ATOM 697 N N . CYS A 1 93 ? -5.375 33.188 11.008 1 98.75 93 CYS A N 1
ATOM 698 C CA . CYS A 1 93 ? -5.16 31.734 11 1 98.75 93 CYS A CA 1
ATOM 699 C C . CYS A 1 93 ? -4.617 31.281 9.656 1 98.75 93 CYS A C 1
ATOM 701 O O . CYS A 1 93 ? -5.082 31.719 8.602 1 98.75 93 CYS A O 1
ATOM 703 N N . THR A 1 94 ? -3.6 30.453 9.688 1 98.62 94 THR A N 1
ATOM 704 C CA . THR A 1 94 ? -3.096 29.859 8.453 1 98.62 94 THR A CA 1
ATOM 705 C C . THR A 1 94 ? -2.943 28.344 8.602 1 98.62 94 THR A C 1
ATOM 707 O O . THR A 1 94 ? -2.998 27.812 9.711 1 98.62 94 THR A O 1
ATOM 710 N N . ASN A 1 95 ? -2.879 27.609 7.539 1 98.19 95 ASN A N 1
ATOM 711 C CA . ASN A 1 95 ? -2.578 26.188 7.488 1 98.19 95 ASN A CA 1
ATOM 712 C C . ASN A 1 95 ? -1.604 25.859 6.359 1 98.19 95 ASN A C 1
ATOM 714 O O . ASN A 1 95 ? -0.909 26.75 5.859 1 98.19 95 ASN A O 1
ATOM 718 N N . THR A 1 96 ? -1.38 24.531 6.059 1 98.06 96 THR A N 1
ATOM 719 C CA . THR A 1 96 ? -0.363 24.156 5.082 1 98.06 96 THR A CA 1
ATOM 720 C C . THR A 1 96 ? -0.963 23.281 3.984 1 98.06 96 THR A C 1
ATOM 722 O O . THR A 1 96 ? -0.547 22.125 3.799 1 98.06 96 THR A O 1
ATOM 725 N N . PRO A 1 97 ? -1.858 23.812 3.189 1 96.19 97 PRO A N 1
ATOM 726 C CA . PRO A 1 97 ? -2.451 23.047 2.086 1 96.19 97 PRO A CA 1
ATOM 727 C C . PRO A 1 97 ? -1.463 22.781 0.952 1 96.19 97 PRO A C 1
ATOM 729 O O . PRO A 1 97 ? -0.377 23.375 0.927 1 96.19 97 PRO A O 1
ATOM 732 N N . ASP A 1 98 ? -1.737 21.859 0.083 1 96.25 98 ASP A N 1
ATOM 733 C CA . ASP A 1 98 ? -1.108 21.594 -1.207 1 96.25 98 ASP A CA 1
ATOM 734 C C . ASP A 1 98 ? 0.213 20.859 -1.03 1 96.25 98 ASP A C 1
ATOM 736 O O . ASP A 1 98 ? 0.434 19.812 -1.656 1 96.25 98 ASP A O 1
ATOM 740 N N . VAL A 1 99 ? 1.027 21.25 -0.029 1 97.19 99 VAL A N 1
ATOM 741 C CA . VAL A 1 99 ? 2.402 20.766 0.039 1 97.19 99 VAL A CA 1
ATOM 742 C C . VAL A 1 99 ? 2.408 19.281 0.409 1 97.19 99 VAL A C 1
ATOM 744 O O . VAL A 1 99 ? 3.385 18.578 0.15 1 97.19 99 VAL A O 1
ATOM 747 N N . LEU A 1 100 ? 1.33 18.812 0.999 1 98.19 100 LEU A N 1
ATOM 748 C CA . LEU A 1 100 ? 1.296 17.422 1.432 1 98.19 100 LEU A CA 1
ATOM 749 C C . LEU A 1 100 ? 0.358 16.594 0.552 1 98.19 100 LEU A C 1
ATOM 751 O O . LEU A 1 100 ? 0.14 15.406 0.807 1 98.19 100 LEU A O 1
ATOM 755 N N . THR A 1 101 ? -0.218 17.156 -0.495 1 98.25 101 THR A N 1
ATOM 756 C CA . THR A 1 101 ? -1.302 16.547 -1.258 1 98.25 101 THR A CA 1
ATOM 757 C C . THR A 1 101 ? -0.871 15.195 -1.832 1 98.25 101 THR A C 1
ATOM 759 O O . THR A 1 101 ? -1.494 14.172 -1.556 1 98.25 101 THR A O 1
ATOM 762 N N . GLU A 1 102 ? 0.211 15.18 -2.568 1 98.5 102 GLU A N 1
ATOM 763 C CA . GLU A 1 102 ? 0.638 13.969 -3.266 1 98.5 102 GLU A CA 1
ATOM 764 C C . GLU A 1 102 ? 1.102 12.898 -2.281 1 98.5 102 GLU A C 1
ATOM 766 O O . GLU A 1 102 ? 0.803 11.711 -2.457 1 98.5 102 GLU A O 1
ATOM 771 N N . THR A 1 103 ? 1.812 13.328 -1.233 1 98.69 103 THR A N 1
ATOM 772 C CA . THR A 1 103 ? 2.305 12.398 -0.221 1 98.69 103 THR A CA 1
ATOM 773 C C . THR A 1 103 ? 1.145 11.727 0.509 1 98.69 103 THR A C 1
ATOM 775 O O . THR A 1 103 ? 1.155 10.516 0.721 1 98.69 103 THR A O 1
ATOM 778 N N . THR A 1 104 ? 0.16 12.5 0.885 1 98.69 104 THR A N 1
ATOM 779 C CA . THR A 1 104 ? -1.012 11.977 1.573 1 98.69 104 THR A CA 1
ATOM 780 C C . THR A 1 104 ? -1.804 11.047 0.655 1 98.69 104 THR A C 1
ATOM 782 O O . THR A 1 104 ? -2.299 10.008 1.093 1 98.69 104 THR A O 1
ATOM 785 N N . ALA A 1 105 ? -1.887 11.406 -0.632 1 98.69 105 ALA A N 1
ATOM 786 C CA . ALA A 1 105 ? -2.568 10.562 -1.612 1 98.69 105 ALA A CA 1
ATOM 787 C C . ALA A 1 105 ? -1.85 9.227 -1.782 1 98.69 105 ALA A C 1
ATOM 789 O O . ALA A 1 105 ? -2.492 8.18 -1.878 1 98.69 105 ALA A O 1
ATOM 790 N N . ASP A 1 106 ? -0.495 9.258 -1.794 1 98.62 106 ASP A N 1
ATOM 791 C CA . ASP A 1 106 ? 0.288 8.023 -1.803 1 98.62 106 ASP A CA 1
ATOM 792 C C . ASP A 1 106 ? -0.153 7.086 -0.683 1 98.62 106 ASP A C 1
ATOM 794 O O . ASP A 1 106 ? -0.469 5.922 -0.932 1 98.62 106 ASP A O 1
ATOM 798 N N . PHE A 1 107 ? -0.227 7.648 0.441 1 98.88 107 PHE A N 1
ATOM 799 C CA . PHE A 1 107 ? -0.457 6.824 1.619 1 98.88 107 PHE A CA 1
ATOM 800 C C . PHE A 1 107 ? -1.891 6.309 1.647 1 98.88 107 PHE A C 1
ATOM 802 O O . PHE A 1 107 ? -2.135 5.156 2.018 1 98.88 107 PHE A O 1
ATOM 809 N N . GLY A 1 108 ? -2.818 7.184 1.305 1 98.81 108 GLY A N 1
ATOM 810 C CA . GLY A 1 108 ? -4.199 6.734 1.225 1 98.81 108 GLY A CA 1
ATOM 811 C C . GLY A 1 108 ? -4.391 5.57 0.271 1 98.81 108 GLY A C 1
ATOM 812 O O . GLY A 1 108 ? -5.094 4.609 0.593 1 98.81 108 GLY A O 1
ATOM 813 N N . PHE A 1 109 ? -3.76 5.676 -0.881 1 98.88 109 PHE A N 1
ATOM 814 C CA . PHE A 1 109 ? -3.848 4.598 -1.862 1 98.88 109 PHE A CA 1
ATOM 815 C C . PHE A 1 109 ? -3.188 3.33 -1.336 1 98.88 109 PHE A C 1
ATOM 817 O O . PHE A 1 109 ? -3.721 2.232 -1.503 1 98.88 109 PHE A O 1
ATOM 824 N N . ALA A 1 110 ? -2.02 3.473 -0.707 1 98.88 110 ALA A N 1
ATOM 825 C CA . ALA A 1 110 ? -1.306 2.344 -0.117 1 98.88 110 ALA A CA 1
ATOM 826 C C . ALA A 1 110 ? -2.154 1.654 0.947 1 98.88 110 ALA A C 1
ATOM 828 O O . ALA A 1 110 ? -2.209 0.423 1.006 1 98.88 110 ALA A O 1
ATOM 829 N N . LEU A 1 111 ? -2.773 2.492 1.77 1 98.88 111 LEU A N 1
ATOM 830 C CA . LEU A 1 111 ? -3.598 1.971 2.855 1 98.88 111 LEU A CA 1
ATOM 831 C C . LEU A 1 111 ? -4.801 1.215 2.309 1 98.88 111 LEU A C 1
ATOM 833 O O . LEU A 1 111 ? -5.16 0.153 2.822 1 98.88 111 LEU A O 1
ATOM 837 N N . MET A 1 112 ? -5.41 1.724 1.27 1 98.94 112 MET A N 1
ATOM 838 C CA . MET A 1 112 ? -6.508 1.052 0.581 1 98.94 112 MET A CA 1
ATOM 839 C C . MET A 1 112 ? -6.066 -0.308 0.05 1 98.94 112 MET A C 1
ATOM 841 O O . MET A 1 112 ? -6.746 -1.313 0.265 1 98.94 112 MET A O 1
ATOM 845 N N . MET A 1 113 ? -4.93 -0.359 -0.561 1 98.88 113 MET A N 1
ATOM 846 C CA . MET A 1 113 ? -4.43 -1.607 -1.132 1 98.88 113 MET A CA 1
ATOM 847 C C . MET A 1 113 ? -4.082 -2.607 -0.034 1 98.88 113 MET A C 1
ATOM 849 O O . MET A 1 113 ? -4.344 -3.805 -0.173 1 98.88 113 MET A O 1
ATOM 853 N N . ALA A 1 114 ? -3.459 -2.107 1.031 1 98.88 114 ALA A N 1
ATOM 854 C CA . ALA A 1 114 ? -3.104 -2.984 2.145 1 98.88 114 ALA A CA 1
ATOM 855 C C . ALA A 1 114 ? -4.344 -3.645 2.74 1 98.88 114 ALA A C 1
ATOM 857 O O . ALA A 1 114 ? -4.32 -4.828 3.086 1 98.88 114 ALA A O 1
ATOM 858 N N . ALA A 1 115 ? -5.438 -2.871 2.84 1 98.88 115 ALA A N 1
ATOM 859 C CA . ALA A 1 115 ? -6.695 -3.416 3.348 1 98.88 115 ALA A CA 1
ATOM 860 C C . ALA A 1 115 ? -7.281 -4.434 2.377 1 98.88 115 ALA A C 1
ATOM 862 O O . ALA A 1 115 ? -7.652 -5.543 2.777 1 98.88 115 ALA A O 1
ATOM 863 N N . ALA A 1 116 ? -7.301 -4.09 1.129 1 98.81 116 ALA A N 1
ATOM 864 C CA . ALA A 1 116 ? -7.91 -4.93 0.1 1 98.81 116 ALA A CA 1
ATOM 865 C C . ALA A 1 116 ? -7.184 -6.262 -0.024 1 98.81 116 ALA A C 1
ATOM 867 O O . ALA A 1 116 ? -7.805 -7.293 -0.301 1 98.81 116 ALA A O 1
ATOM 868 N N . ARG A 1 117 ? -5.875 -6.191 0.263 1 98.81 117 ARG A N 1
ATOM 869 C CA . ARG A 1 117 ? -5.051 -7.359 -0.02 1 98.81 117 ARG A CA 1
ATOM 870 C C . ARG A 1 117 ? -4.586 -8.023 1.271 1 98.81 117 ARG A C 1
ATOM 872 O O . ARG A 1 117 ? -3.623 -8.797 1.266 1 98.81 117 ARG A O 1
ATOM 879 N N . ARG A 1 118 ? -5.207 -7.66 2.371 1 98.69 118 ARG A N 1
ATOM 880 C CA . ARG A 1 118 ? -5.051 -8.305 3.67 1 98.69 118 ARG A CA 1
ATOM 881 C C . ARG A 1 118 ? -3.588 -8.336 4.098 1 98.69 118 ARG A C 1
ATOM 883 O O . ARG A 1 118 ? -3.117 -9.32 4.66 1 98.69 118 ARG A O 1
ATOM 890 N N . MET A 1 119 ? -2.852 -7.273 3.812 1 98.62 119 MET A N 1
ATOM 891 C CA . MET A 1 119 ? -1.411 -7.211 4.039 1 98.62 119 MET A CA 1
ATOM 892 C C . MET A 1 119 ? -1.089 -7.312 5.527 1 98.62 119 MET A C 1
ATOM 894 O O . MET A 1 119 ? -0.23 -8.102 5.93 1 98.62 119 MET A O 1
ATOM 898 N N . ALA A 1 120 ? -1.786 -6.543 6.402 1 98.31 120 ALA A N 1
ATOM 899 C CA . ALA A 1 120 ? -1.488 -6.543 7.832 1 98.31 120 ALA A CA 1
ATOM 900 C C . ALA A 1 120 ? -1.773 -7.91 8.445 1 98.31 120 ALA A C 1
ATOM 902 O O . ALA A 1 120 ? -0.959 -8.438 9.211 1 98.31 120 ALA A O 1
ATOM 903 N N . GLU A 1 121 ? -2.951 -8.492 8.117 1 98.5 121 GLU A N 1
ATOM 904 C CA . GLU A 1 121 ? -3.332 -9.797 8.648 1 98.5 121 GLU A CA 1
ATOM 905 C C . GLU A 1 121 ? -2.295 -10.859 8.297 1 98.5 121 GLU A C 1
ATOM 907 O O . GLU A 1 121 ? -1.875 -11.633 9.164 1 98.5 121 GLU A O 1
ATOM 912 N N . SER A 1 122 ? -1.903 -10.875 7.059 1 98.69 122 SER A N 1
ATOM 913 C CA . SER A 1 122 ? -0.959 -11.891 6.598 1 98.69 122 SER A CA 1
ATOM 914 C C . SER A 1 122 ? 0.427 -11.664 7.191 1 98.69 122 SER A C 1
ATOM 916 O O . SER A 1 122 ? 1.132 -12.617 7.52 1 98.69 122 SER A O 1
ATOM 918 N N . GLU A 1 123 ? 0.83 -10.398 7.301 1 98.56 123 GLU A N 1
ATOM 919 C CA . GLU A 1 123 ? 2.111 -10.047 7.902 1 98.56 123 GLU A CA 1
ATOM 920 C C . GLU A 1 123 ? 2.18 -10.5 9.359 1 98.56 123 GLU A C 1
ATOM 922 O O . GLU A 1 123 ? 3.172 -11.086 9.789 1 98.56 123 GLU A O 1
ATOM 927 N N . HIS A 1 124 ? 1.104 -10.289 10.102 1 98.06 124 HIS A N 1
ATOM 928 C CA . HIS A 1 124 ? 1.021 -10.734 11.492 1 98.06 124 HIS A CA 1
ATOM 929 C C . HIS A 1 124 ? 1.12 -12.258 11.578 1 98.06 124 HIS A C 1
ATOM 931 O O . HIS A 1 124 ? 1.856 -12.781 12.414 1 98.06 124 HIS A O 1
ATOM 937 N N . ALA A 1 125 ? 0.367 -12.938 10.766 1 98.06 125 ALA A N 1
ATOM 938 C CA . ALA A 1 125 ? 0.362 -14.398 10.773 1 98.06 125 ALA A CA 1
ATOM 939 C C . ALA A 1 125 ? 1.755 -14.953 10.492 1 98.06 125 ALA A C 1
ATOM 941 O O . ALA A 1 125 ? 2.201 -15.898 11.148 1 98.06 125 ALA A O 1
ATOM 942 N N . LEU A 1 126 ? 2.42 -14.359 9.492 1 98.25 126 LEU A N 1
ATOM 943 C CA . LEU A 1 126 ? 3.773 -14.781 9.141 1 98.25 126 LEU A CA 1
ATOM 944 C C . LEU A 1 126 ? 4.719 -14.609 10.32 1 98.25 126 LEU A C 1
ATOM 946 O O . LEU A 1 126 ? 5.469 -15.531 10.656 1 98.25 126 LEU A O 1
ATOM 950 N N . ARG A 1 127 ? 4.711 -13.484 10.953 1 97.31 127 ARG A N 1
ATOM 951 C CA . ARG A 1 127 ? 5.625 -13.195 12.055 1 97.31 127 ARG A CA 1
ATOM 952 C C . ARG A 1 127 ? 5.316 -14.07 13.266 1 97.31 127 ARG A C 1
ATOM 954 O O . ARG A 1 127 ? 6.199 -14.344 14.078 1 97.31 127 ARG A O 1
ATOM 961 N N . ARG A 1 128 ? 4.055 -14.508 13.383 1 96.56 128 ARG A N 1
ATOM 962 C CA . ARG A 1 128 ? 3.686 -15.398 14.469 1 96.56 128 ARG A CA 1
ATOM 963 C C . ARG A 1 128 ? 4.09 -16.844 14.156 1 96.56 128 ARG A C 1
ATOM 965 O O . ARG A 1 128 ? 3.783 -17.75 14.922 1 96.56 128 ARG A O 1
ATOM 972 N N . GLY A 1 129 ? 4.676 -17.094 12.984 1 96.81 129 GLY A N 1
ATOM 973 C CA . GLY A 1 129 ? 5.145 -18.422 12.617 1 96.81 129 GLY A CA 1
ATOM 974 C C . GLY A 1 129 ? 4.039 -19.328 12.094 1 96.81 129 GLY A C 1
ATOM 975 O O . GLY A 1 129 ? 4.176 -20.547 12.086 1 96.81 129 GLY A O 1
ATOM 976 N N . GLU A 1 130 ? 2.955 -18.719 11.602 1 97.19 130 GLU A N 1
ATOM 977 C CA . GLU A 1 130 ? 1.789 -19.5 11.203 1 97.19 130 GLU A CA 1
ATOM 978 C C . GLU A 1 130 ? 1.865 -19.875 9.727 1 97.19 130 GLU A C 1
ATOM 980 O O . GLU A 1 130 ? 1.11 -20.734 9.266 1 97.19 130 GLU A O 1
ATOM 985 N N . TRP A 1 131 ? 2.74 -19.297 8.969 1 97.19 131 TRP A N 1
ATOM 986 C CA . TRP A 1 131 ? 2.904 -19.641 7.559 1 97.19 131 TRP A CA 1
ATOM 987 C C . TRP A 1 131 ? 3.75 -20.891 7.391 1 97.19 131 TRP A C 1
ATOM 989 O O . TRP A 1 131 ? 4.961 -20.875 7.629 1 97.19 131 TRP A O 1
ATOM 999 N N . THR A 1 132 ? 3.154 -21.984 6.938 1 95.44 132 THR A N 1
ATOM 1000 C CA . THR A 1 132 ? 3.865 -23.25 6.84 1 95.44 132 THR A CA 1
ATOM 1001 C C . THR A 1 132 ? 3.818 -23.797 5.414 1 95.44 132 THR A C 1
ATOM 1003 O O . THR A 1 132 ? 4.594 -24.688 5.055 1 95.44 132 THR A O 1
ATOM 1006 N N . LYS A 1 133 ? 2.867 -23.281 4.672 1 95 133 LYS A N 1
ATOM 1007 C CA . LYS A 1 133 ? 2.74 -23.688 3.277 1 95 133 LYS A CA 1
ATOM 1008 C C . LYS A 1 133 ? 1.898 -22.688 2.488 1 95 133 LYS A C 1
ATOM 1010 O O . LYS A 1 133 ? 1.19 -21.859 3.072 1 95 133 LYS A O 1
ATOM 1015 N N . TRP A 1 134 ? 2.061 -22.766 1.251 1 95.44 134 TRP A N 1
ATOM 1016 C CA . TRP A 1 134 ? 1.191 -22.031 0.341 1 95.44 134 TRP A CA 1
ATOM 1017 C C . TRP A 1 134 ? -0.155 -22.734 0.186 1 95.44 134 TRP A C 1
ATOM 1019 O O . TRP A 1 134 ? -0.224 -23.953 0.166 1 95.44 134 TRP A O 1
ATOM 1029 N N . ALA A 1 135 ? -1.251 -22 0.053 1 97.31 135 ALA A N 1
ATOM 1030 C CA . ALA A 1 135 ? -2.574 -22.516 -0.277 1 97.31 135 ALA A CA 1
ATOM 1031 C C . ALA A 1 135 ? -3.318 -21.578 -1.215 1 97.31 135 ALA A C 1
ATOM 1033 O O . ALA A 1 135 ? -3.131 -20.359 -1.157 1 97.31 135 ALA A O 1
ATOM 1034 N N . TYR A 1 136 ? -4.219 -22.125 -2.053 1 97.12 136 TYR A N 1
ATOM 1035 C CA . TYR A 1 136 ? -4.867 -21.375 -3.125 1 97.12 136 TYR A CA 1
ATOM 1036 C C . TYR A 1 136 ? -5.777 -20.297 -2.561 1 97.12 136 TYR A C 1
ATOM 1038 O O . TYR A 1 136 ? -6.02 -19.281 -3.211 1 97.12 136 TYR A O 1
ATOM 1046 N N . ASP A 1 137 ? -6.223 -20.516 -1.327 1 97.12 137 ASP A N 1
ATOM 1047 C CA . ASP A 1 137 ? -7.195 -19.594 -0.758 1 97.12 137 ASP A CA 1
ATOM 1048 C C . ASP A 1 137 ? -6.609 -18.844 0.442 1 97.12 137 ASP A C 1
ATOM 1050 O O . ASP A 1 137 ? -7.34 -18.188 1.192 1 97.12 137 ASP A O 1
ATOM 1054 N N . MET A 1 138 ? -5.324 -18.984 0.617 1 97.19 138 MET A N 1
ATOM 1055 C CA . MET A 1 138 ? -4.656 -18.344 1.75 1 97.19 138 MET A CA 1
ATOM 1056 C C . MET A 1 138 ? -4.613 -16.828 1.578 1 97.19 138 MET A C 1
ATOM 1058 O O . MET A 1 138 ? -4.059 -16.328 0.599 1 97.19 138 MET A O 1
ATOM 1062 N N . PHE A 1 139 ? -5.297 -16.062 2.514 1 98.25 139 PHE A N 1
ATOM 1063 C CA . PHE A 1 139 ? -5.312 -14.609 2.619 1 98.25 139 PHE A CA 1
ATOM 1064 C C . PHE A 1 139 ? -5.773 -13.977 1.311 1 98.25 139 PHE A C 1
ATOM 1066 O O . PHE A 1 139 ? -5.25 -12.938 0.898 1 98.25 139 PHE A O 1
ATOM 1073 N N . THR A 1 140 ? -6.66 -14.602 0.585 1 98.44 140 THR A N 1
ATOM 1074 C CA . THR A 1 140 ? -7.211 -14.031 -0.64 1 98.44 140 THR A CA 1
ATOM 1075 C C . THR A 1 140 ? -8.07 -12.812 -0.329 1 98.44 140 THR A C 1
ATOM 1077 O O . THR A 1 140 ? -8.938 -12.859 0.549 1 98.44 140 THR A O 1
ATOM 1080 N N . GLY A 1 141 ? -7.781 -11.727 -0.942 1 97.94 141 GLY A N 1
ATOM 1081 C CA . GLY A 1 141 ? -8.555 -10.5 -0.854 1 97.94 141 GLY A CA 1
ATOM 1082 C C . GLY A 1 141 ? -9.234 -10.125 -2.16 1 97.94 141 GLY A C 1
ATOM 1083 O O . GLY A 1 141 ? -9.742 -10.992 -2.871 1 97.94 141 GLY A O 1
ATOM 1084 N N . SER A 1 142 ? -9.312 -8.828 -2.385 1 97.81 142 SER A N 1
ATOM 1085 C CA . SER A 1 142 ? -9.969 -8.312 -3.58 1 97.81 142 SER A CA 1
ATOM 1086 C C . SER A 1 142 ? -8.977 -7.625 -4.508 1 97.81 142 SER A C 1
ATOM 1088 O O . SER A 1 142 ? -7.965 -7.09 -4.051 1 97.81 142 SER A O 1
ATOM 1090 N N . ASP A 1 143 ? -9.281 -7.672 -5.766 1 97.81 143 ASP A N 1
ATOM 1091 C CA . ASP A 1 143 ? -8.492 -6.914 -6.734 1 97.81 143 ASP A CA 1
ATOM 1092 C C . ASP A 1 143 ? -8.703 -5.414 -6.562 1 97.81 143 ASP A C 1
ATOM 1094 O O . ASP A 1 143 ? -9.781 -4.973 -6.164 1 97.81 143 ASP A O 1
ATOM 1098 N N . VAL A 1 144 ? -7.691 -4.664 -6.844 1 98.62 144 VAL A N 1
ATOM 1099 C CA . VAL A 1 144 ? -7.754 -3.207 -6.84 1 98.62 144 VAL A CA 1
ATOM 1100 C C . VAL A 1 144 ? -7.898 -2.691 -8.273 1 98.62 144 VAL A C 1
ATOM 1102 O O . VAL A 1 144 ? -8.773 -1.871 -8.555 1 98.62 144 VAL A O 1
ATOM 1105 N N . HIS A 1 145 ? -7.004 -3.215 -9.156 1 98.44 145 HIS A N 1
ATOM 1106 C CA . HIS A 1 145 ? -7.121 -2.828 -10.562 1 98.44 145 HIS A CA 1
ATOM 1107 C C . HIS A 1 145 ? -8.508 -3.137 -11.102 1 98.44 145 HIS A C 1
ATOM 1109 O O . HIS A 1 145 ? -9.102 -4.168 -10.766 1 98.44 145 HIS A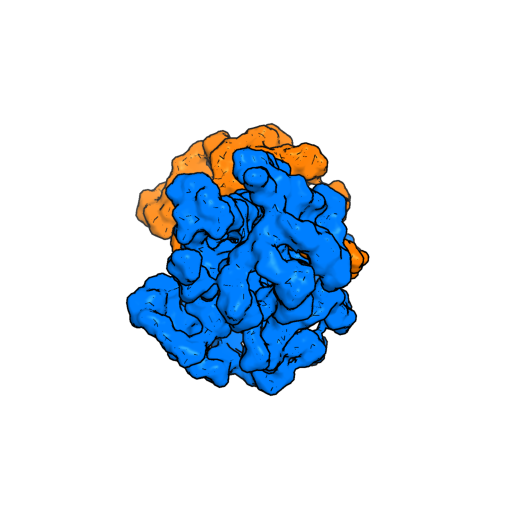 O 1
ATOM 1115 N N . GLY A 1 146 ? -9.008 -2.203 -11.812 1 98.38 146 GLY A N 1
ATOM 1116 C CA . GLY A 1 146 ? -10.258 -2.42 -12.523 1 98.38 146 GLY A CA 1
ATOM 1117 C C . GLY A 1 146 ? -11.477 -2.336 -11.625 1 98.38 146 GLY A C 1
ATOM 1118 O O . GLY A 1 146 ? -12.609 -2.285 -12.109 1 98.38 146 GLY A O 1
ATOM 1119 N N . ALA A 1 147 ? -11.297 -2.357 -10.312 1 98.75 147 ALA A N 1
ATOM 1120 C CA . ALA A 1 147 ? -12.414 -2.234 -9.383 1 98.75 147 ALA A CA 1
ATOM 1121 C C . ALA A 1 147 ? -12.898 -0.791 -9.297 1 98.75 147 ALA A C 1
ATOM 1123 O O . ALA A 1 147 ? -12.172 0.137 -9.664 1 98.75 147 ALA A O 1
ATOM 1124 N N . THR A 1 148 ? -14.07 -0.554 -8.758 1 98.88 148 THR A N 1
ATOM 1125 C CA . THR A 1 148 ? -14.633 0.787 -8.633 1 98.88 148 THR A CA 1
ATOM 1126 C C . THR A 1 148 ? -14.078 1.495 -7.402 1 98.88 148 THR A C 1
ATOM 1128 O O . THR A 1 148 ? -14.227 1.009 -6.281 1 98.88 148 THR A O 1
ATOM 1131 N N . LEU A 1 149 ? -13.469 2.605 -7.664 1 98.94 149 LEU A N 1
ATOM 1132 C CA . LEU A 1 149 ? -12.969 3.467 -6.598 1 98.94 149 LEU A CA 1
ATOM 1133 C C . LEU A 1 149 ? -13.984 4.551 -6.254 1 98.94 149 LEU A C 1
ATOM 1135 O O . LEU A 1 149 ? -14.359 5.352 -7.109 1 98.94 149 LEU A O 1
ATOM 1139 N N . GLY A 1 150 ? -14.492 4.492 -5.051 1 98.94 150 GLY A N 1
ATOM 1140 C CA . GLY A 1 150 ? -15.344 5.555 -4.539 1 98.94 150 GLY A CA 1
ATOM 1141 C C . GLY A 1 150 ? -14.602 6.527 -3.637 1 98.94 150 GLY A C 1
ATOM 1142 O O . GLY A 1 150 ? -13.828 6.117 -2.775 1 98.94 150 GLY A O 1
ATOM 1143 N N . ILE A 1 151 ? -14.836 7.828 -3.834 1 98.94 151 ILE A N 1
ATOM 1144 C CA . ILE A 1 151 ? -14.203 8.852 -3.008 1 98.94 151 ILE A CA 1
ATOM 1145 C C . ILE A 1 151 ? -15.281 9.75 -2.391 1 98.94 151 ILE A C 1
ATOM 1147 O O . ILE A 1 151 ? -16.078 10.352 -3.109 1 98.94 151 ILE A O 1
ATOM 1151 N N . LEU A 1 152 ? -15.328 9.75 -1.105 1 98.81 152 LEU A N 1
ATOM 1152 C CA . LEU A 1 152 ? -16.172 10.711 -0.406 1 98.81 152 LEU A CA 1
ATOM 1153 C C . LEU A 1 152 ? -15.383 11.938 0.015 1 98.81 152 LEU A C 1
ATOM 1155 O O . LEU A 1 152 ? -14.531 11.859 0.901 1 98.81 152 LEU A O 1
ATOM 1159 N N . GLY A 1 153 ? -15.656 13.094 -0.598 1 97.5 153 GLY A N 1
ATOM 1160 C CA . GLY A 1 153 ? -14.867 14.305 -0.418 1 97.5 153 GLY A CA 1
ATOM 1161 C C . GLY A 1 153 ? -13.672 14.375 -1.344 1 97.5 153 GLY A C 1
ATOM 1162 O O . GLY A 1 153 ? -12.539 14.125 -0.924 1 97.5 153 GLY A O 1
ATOM 1163 N N . MET A 1 154 ? -13.93 14.836 -2.549 1 97.12 154 MET A N 1
ATOM 1164 C CA . MET A 1 154 ? -12.836 14.859 -3.512 1 97.12 154 MET A CA 1
ATOM 1165 C C . MET A 1 154 ? -12.297 16.281 -3.689 1 97.12 154 MET A C 1
ATOM 1167 O O . MET A 1 154 ? -12.508 16.906 -4.73 1 97.12 154 MET A O 1
ATOM 1171 N N . GLY A 1 155 ? -11.625 16.75 -2.664 1 96.19 155 GLY A N 1
ATOM 1172 C CA . GLY A 1 155 ? -10.773 17.922 -2.811 1 96.19 155 GLY A CA 1
ATOM 1173 C C . GLY A 1 155 ? -9.461 17.609 -3.512 1 96.19 155 GLY A C 1
ATOM 1174 O O . GLY A 1 155 ? -9.406 16.75 -4.391 1 96.19 155 GLY A O 1
ATOM 1175 N N . ARG A 1 156 ? -8.391 18.312 -3.217 1 95.88 156 ARG A N 1
ATOM 1176 C CA . ARG A 1 156 ? -7.105 18.141 -3.881 1 95.88 156 ARG A CA 1
ATOM 1177 C C . ARG A 1 156 ? -6.551 16.75 -3.654 1 95.88 156 ARG A C 1
ATOM 1179 O O . ARG A 1 156 ? -6.09 16.094 -4.594 1 95.88 156 ARG A O 1
ATOM 1186 N N . ILE A 1 157 ? -6.566 16.281 -2.391 1 97.88 157 ILE A N 1
ATOM 1187 C CA . ILE A 1 157 ? -6.043 14.961 -2.064 1 97.88 157 ILE A CA 1
ATOM 1188 C C . ILE A 1 157 ? -6.898 13.883 -2.73 1 97.88 157 ILE A C 1
ATOM 1190 O O . ILE A 1 157 ? -6.375 12.922 -3.293 1 97.88 157 ILE A O 1
ATOM 1194 N N . GLY A 1 158 ? -8.242 14.023 -2.68 1 98.44 158 GLY A N 1
ATOM 1195 C CA . GLY A 1 158 ? -9.133 13.094 -3.354 1 98.44 158 GLY A CA 1
ATOM 1196 C C . GLY A 1 158 ? -8.891 13.008 -4.848 1 98.44 158 GLY A C 1
ATOM 1197 O O . GLY A 1 158 ? -8.906 11.922 -5.422 1 98.44 158 GLY A O 1
ATOM 1198 N N . GLN A 1 159 ? -8.672 14.164 -5.469 1 98.44 159 GLN A N 1
ATOM 1199 C CA . GLN A 1 159 ? -8.367 14.203 -6.898 1 98.44 159 GLN A CA 1
ATOM 1200 C C . GLN A 1 159 ? -7.074 13.461 -7.203 1 98.44 159 GLN A C 1
ATOM 1202 O O . GLN A 1 159 ? -6.984 12.742 -8.203 1 98.44 159 GLN A O 1
ATOM 1207 N N . ALA A 1 160 ? -6.098 13.688 -6.336 1 98.5 160 ALA A N 1
ATOM 1208 C CA . ALA A 1 160 ? -4.824 13 -6.516 1 98.5 160 ALA A CA 1
ATOM 1209 C C . ALA A 1 160 ? -5 11.484 -6.414 1 98.5 160 ALA A C 1
ATOM 1211 O O . ALA A 1 160 ? -4.398 10.734 -7.184 1 98.5 160 ALA A O 1
ATOM 1212 N N . ILE A 1 161 ? -5.828 11 -5.5 1 98.88 161 ILE A N 1
ATOM 1213 C CA . ILE A 1 161 ? -6.129 9.578 -5.355 1 98.88 161 ILE A CA 1
ATOM 1214 C C . ILE A 1 161 ? -6.875 9.078 -6.594 1 98.88 161 ILE A C 1
ATOM 1216 O O . ILE A 1 161 ? -6.566 8.016 -7.129 1 98.88 161 ILE A O 1
ATOM 1220 N N . ALA A 1 162 ? -7.809 9.891 -7.074 1 98.81 162 ALA A N 1
ATOM 1221 C CA . ALA A 1 162 ? -8.602 9.539 -8.25 1 98.81 162 ALA A CA 1
ATOM 1222 C C . ALA A 1 162 ? -7.703 9.328 -9.469 1 98.81 162 ALA A C 1
ATOM 1224 O O . ALA A 1 162 ? -7.867 8.352 -10.203 1 98.81 162 ALA A O 1
ATOM 1225 N N . ARG A 1 163 ? -6.77 10.18 -9.68 1 98.31 163 ARG A N 1
ATOM 1226 C CA . ARG A 1 163 ? -5.879 10.086 -10.828 1 98.31 163 ARG A CA 1
ATOM 1227 C C . ARG A 1 163 ? -5.039 8.82 -10.766 1 98.31 163 ARG A C 1
ATOM 1229 O O . ARG A 1 163 ? -4.84 8.148 -11.789 1 98.31 163 ARG A O 1
ATOM 1236 N N . ARG A 1 164 ? -4.566 8.5 -9.602 1 98.56 164 ARG A N 1
ATOM 1237 C CA . ARG A 1 164 ? -3.797 7.27 -9.438 1 98.56 164 ARG A CA 1
ATOM 1238 C C . ARG A 1 164 ? -4.629 6.047 -9.805 1 98.56 164 ARG A C 1
ATOM 1240 O O . ARG A 1 164 ? -4.164 5.168 -10.531 1 98.56 164 ARG A O 1
ATOM 1247 N N . GLY A 1 165 ? -5.867 6.02 -9.266 1 98.69 165 GLY A N 1
ATOM 1248 C CA . GLY A 1 165 ? -6.75 4.902 -9.57 1 98.69 165 GLY A CA 1
ATOM 1249 C C . GLY A 1 165 ? -7.102 4.809 -11.047 1 98.69 165 GLY A C 1
ATOM 1250 O O . GLY A 1 165 ? -6.992 3.736 -11.648 1 98.69 165 GLY A O 1
ATOM 1251 N N . ALA A 1 166 ? -7.457 5.902 -11.625 1 98.44 166 ALA A N 1
ATOM 1252 C CA . ALA A 1 166 ? -7.934 5.938 -13 1 98.44 166 ALA A CA 1
ATOM 1253 C C . ALA A 1 166 ? -6.801 5.641 -13.984 1 98.44 166 ALA A C 1
ATOM 1255 O O . ALA A 1 166 ? -6.91 4.738 -14.82 1 98.44 166 ALA A O 1
ATOM 1256 N N . HIS A 1 167 ? -5.684 6.266 -13.805 1 97.38 167 HIS A N 1
ATOM 1257 C CA . HIS A 1 167 ? -4.645 6.227 -14.828 1 97.38 167 HIS A CA 1
ATOM 1258 C C . HIS A 1 167 ? -3.619 5.141 -14.523 1 97.38 167 HIS A C 1
ATOM 1260 O O . HIS A 1 167 ? -2.988 4.605 -15.438 1 97.38 167 HIS A O 1
ATOM 1266 N N . GLY A 1 168 ? -3.467 4.84 -13.344 1 97.81 168 GLY A N 1
ATOM 1267 C CA . GLY A 1 168 ? -2.467 3.854 -12.977 1 97.81 168 GLY A CA 1
ATOM 1268 C C . GLY A 1 168 ? -3.023 2.447 -12.875 1 97.81 168 GLY A C 1
ATOM 1269 O O . GLY A 1 168 ? -2.352 1.479 -13.234 1 97.81 168 GLY A O 1
ATOM 1270 N N . PHE A 1 169 ? -4.266 2.348 -12.406 1 98.5 169 PHE A N 1
ATOM 1271 C CA . PHE A 1 169 ? -4.785 1.037 -12.039 1 98.5 169 PHE A CA 1
ATOM 1272 C C . PHE A 1 169 ? -6.043 0.715 -12.836 1 98.5 169 PHE A C 1
ATOM 1274 O O . PHE A 1 169 ? -6.668 -0.326 -12.625 1 98.5 169 PHE A O 1
ATOM 1281 N N . GLY A 1 170 ? -6.426 1.607 -13.75 1 98.19 170 GLY A N 1
ATOM 1282 C CA . GLY A 1 170 ? -7.57 1.371 -14.617 1 98.19 170 GLY A CA 1
ATOM 1283 C C . GLY A 1 170 ? -8.883 1.28 -13.859 1 98.19 170 GLY A C 1
ATOM 1284 O O . GLY A 1 170 ? -9.766 0.509 -14.227 1 98.19 170 GLY A O 1
ATOM 1285 N N . MET A 1 171 ? -8.984 1.992 -12.805 1 98.75 171 MET A N 1
ATOM 1286 C CA . MET A 1 171 ? -10.188 1.939 -11.984 1 98.75 171 MET A CA 1
ATOM 1287 C C . MET A 1 171 ? -11.242 2.926 -12.484 1 98.75 171 MET A C 1
ATOM 1289 O O . MET A 1 171 ? -10.93 4.086 -12.758 1 98.75 171 MET A O 1
ATOM 1293 N N . PRO A 1 172 ? -12.492 2.502 -12.633 1 98.69 172 PRO A N 1
ATOM 1294 C CA . PRO A 1 172 ? -13.555 3.508 -12.664 1 98.69 172 PRO A CA 1
ATOM 1295 C C . PRO A 1 172 ? -13.68 4.289 -11.359 1 98.69 172 PRO A C 1
ATOM 1297 O O . PRO A 1 172 ? -13.664 3.693 -10.281 1 98.69 172 PRO A O 1
ATOM 1300 N N . VAL A 1 173 ? -13.766 5.613 -11.453 1 98.88 173 VAL A N 1
ATOM 1301 C CA . VAL A 1 173 ? -13.805 6.438 -10.25 1 98.88 173 VAL A CA 1
ATOM 1302 C C . VAL A 1 173 ? -15.164 7.121 -10.133 1 98.88 173 VAL A C 1
ATOM 1304 O O . VAL A 1 173 ? -15.648 7.727 -11.102 1 98.88 173 VAL A O 1
ATOM 1307 N N . ILE A 1 174 ? -15.797 6.973 -9.023 1 98.94 174 ILE A N 1
ATOM 1308 C CA . ILE A 1 174 ? -16.984 7.738 -8.672 1 98.94 174 ILE A CA 1
ATOM 1309 C C . ILE A 1 174 ? -16.719 8.531 -7.387 1 98.94 174 ILE A C 1
ATOM 1311 O O . ILE A 1 174 ? -15.891 8.141 -6.57 1 98.94 174 ILE A O 1
ATOM 1315 N N . TYR A 1 175 ? -17.375 9.648 -7.25 1 98.88 175 TYR A N 1
ATOM 1316 C CA . TYR A 1 175 ? -17.156 10.445 -6.055 1 98.88 175 TYR A CA 1
ATOM 1317 C C . TYR A 1 175 ? -18.422 11.188 -5.652 1 98.88 175 TYR A C 1
ATOM 1319 O O . TYR A 1 175 ? -19.359 11.312 -6.449 1 98.88 175 TYR A O 1
ATOM 1327 N N . HIS A 1 176 ? -18.453 11.578 -4.422 1 98.62 176 HIS A N 1
ATOM 1328 C CA . HIS A 1 176 ? -19.531 12.422 -3.93 1 98.62 176 HIS A CA 1
ATOM 1329 C C . HIS A 1 176 ? -19 13.617 -3.152 1 98.62 176 HIS A C 1
ATOM 1331 O O . HIS A 1 176 ? -18.141 13.461 -2.279 1 98.62 176 HIS A O 1
ATOM 1337 N N . ASN A 1 177 ? -19.359 14.688 -3.504 1 97 177 ASN A N 1
ATOM 1338 C CA . ASN A 1 177 ? -19.219 15.977 -2.83 1 97 177 ASN A CA 1
ATOM 1339 C C . ASN A 1 177 ? -20.562 16.688 -2.68 1 97 177 ASN A C 1
ATOM 1341 O O . ASN A 1 177 ? -21.516 16.359 -3.381 1 97 177 ASN A O 1
ATOM 1345 N N . ARG A 1 178 ? -20.594 17.609 -1.707 1 93.19 178 ARG A N 1
ATOM 1346 C CA . ARG A 1 178 ? -21.781 18.453 -1.648 1 93.19 178 ARG A CA 1
ATOM 1347 C C . ARG A 1 178 ? -21.969 19.219 -2.953 1 93.19 178 ARG A C 1
ATOM 1349 O O . ARG A 1 178 ? -23.078 19.281 -3.49 1 93.19 178 ARG A O 1
ATOM 1356 N N . SER A 1 179 ? -20.875 19.781 -3.445 1 94.25 179 SER A N 1
ATOM 1357 C CA . SER A 1 179 ? -20.875 20.453 -4.738 1 94.25 179 SER A CA 1
ATOM 1358 C C . SER A 1 179 ? -20.047 19.688 -5.766 1 94.25 179 SER A C 1
ATOM 1360 O O . SER A 1 179 ? -18.891 19.328 -5.504 1 94.25 179 SER A O 1
ATOM 1362 N N . ARG A 1 180 ? -20.609 19.516 -6.91 1 96.56 180 ARG A N 1
ATOM 1363 C CA . ARG A 1 180 ? -19.922 18.812 -7.988 1 96.56 180 ARG A CA 1
ATOM 1364 C C . ARG A 1 180 ? -18.672 19.562 -8.438 1 96.56 180 ARG A C 1
ATOM 1366 O O . ARG A 1 180 ? -18.656 20.797 -8.422 1 96.56 180 ARG A O 1
ATOM 1373 N N . LEU A 1 181 ? -17.672 18.844 -8.82 1 97.56 181 LEU A N 1
ATOM 1374 C CA . LEU A 1 181 ? -16.438 19.438 -9.328 1 97.56 181 LEU A CA 1
ATOM 1375 C C . LEU A 1 181 ? -16.656 19.969 -10.742 1 97.56 181 LEU A C 1
ATOM 1377 O O . LEU A 1 181 ? -17.609 19.594 -11.422 1 97.56 181 LEU A O 1
ATOM 1381 N N . ASP A 1 182 ? -15.742 20.844 -11.133 1 97.44 182 ASP A N 1
ATOM 1382 C CA . ASP A 1 182 ? -15.711 21.281 -12.523 1 97.44 182 ASP A CA 1
ATOM 1383 C C . ASP A 1 182 ? -15.547 20.094 -13.477 1 97.44 182 ASP A C 1
ATOM 1385 O O . ASP A 1 182 ? -14.773 19.188 -13.211 1 97.44 182 ASP A O 1
ATOM 1389 N N . PRO A 1 183 ? -16.266 20.109 -14.57 1 97 183 PRO A N 1
ATOM 1390 C CA . PRO A 1 183 ? -16.203 19 -15.523 1 97 183 PRO A CA 1
ATOM 1391 C C . PRO A 1 183 ? -14.781 18.703 -16 1 97 183 PRO A C 1
ATOM 1393 O O . PRO A 1 183 ? -14.438 17.547 -16.234 1 97 183 PRO A O 1
ATOM 1396 N N . ALA A 1 184 ? -14.023 19.734 -16.109 1 97.62 184 ALA A N 1
ATOM 1397 C CA . ALA A 1 184 ? -12.648 19.531 -16.562 1 97.62 184 ALA A CA 1
ATOM 1398 C C . ALA A 1 184 ? -11.844 18.75 -15.516 1 97.62 184 ALA A C 1
ATOM 1400 O O . ALA A 1 184 ? -10.992 17.938 -15.875 1 97.62 184 ALA A O 1
ATOM 1401 N N . VAL A 1 185 ? -12.102 19.031 -14.25 1 97.12 185 VAL A N 1
ATOM 1402 C CA . VAL A 1 185 ? -11.43 18.312 -13.164 1 97.12 185 VAL A CA 1
ATOM 1403 C C . VAL A 1 185 ? -11.906 16.859 -13.125 1 97.12 185 VAL A C 1
ATOM 1405 O O . VAL A 1 185 ? -11.102 15.945 -12.961 1 97.12 185 VAL A O 1
ATOM 1408 N N . GLU A 1 186 ? -13.195 16.641 -13.336 1 97.5 186 GLU A N 1
ATOM 1409 C CA . GLU A 1 186 ? -13.734 15.281 -13.406 1 97.5 186 GLU A CA 1
ATOM 1410 C C . GLU A 1 186 ? -13.07 14.477 -14.523 1 97.5 186 GLU A C 1
ATOM 1412 O O . GLU A 1 186 ? -12.672 13.328 -14.312 1 97.5 186 GLU A O 1
ATOM 1417 N N . ALA A 1 187 ? -12.992 15.094 -15.648 1 97.06 187 ALA A N 1
ATOM 1418 C CA . ALA A 1 187 ? -12.406 14.422 -16.812 1 97.06 187 ALA A CA 1
ATOM 1419 C C . ALA A 1 187 ? -10.938 14.078 -16.562 1 97.06 187 ALA A C 1
ATOM 1421 O O . ALA A 1 187 ? -10.492 12.977 -16.891 1 97.06 187 ALA A O 1
ATOM 1422 N N . ALA A 1 188 ? -10.258 14.977 -15.938 1 96.25 188 ALA A N 1
ATOM 1423 C CA . ALA A 1 188 ? -8.836 14.773 -15.656 1 96.25 188 ALA A CA 1
ATOM 1424 C C . ALA A 1 188 ? -8.625 13.633 -14.664 1 96.25 188 ALA A C 1
ATOM 1426 O O . ALA A 1 188 ? -7.617 12.93 -14.727 1 96.25 188 ALA A O 1
ATOM 1427 N N . CYS A 1 189 ? -9.578 13.414 -13.82 1 96.56 189 CYS A N 1
ATOM 1428 C CA . CYS A 1 189 ? -9.484 12.383 -12.789 1 96.56 189 CYS A CA 1
ATOM 1429 C C . CYS A 1 189 ? -10.148 11.086 -13.258 1 96.56 189 CYS A C 1
ATOM 1431 O O . CYS A 1 189 ? -10.062 10.062 -12.578 1 96.56 189 CYS A O 1
ATOM 1433 N N . GLY A 1 190 ? -10.789 11.148 -14.383 1 96.44 190 GLY A N 1
ATOM 1434 C CA . GLY A 1 190 ? -11.594 10 -14.781 1 96.44 190 GLY A CA 1
ATOM 1435 C C . GLY A 1 190 ? -12.703 9.688 -13.805 1 96.44 190 GLY A C 1
ATOM 1436 O O . GLY A 1 190 ? -12.984 8.523 -13.523 1 96.44 190 GLY A O 1
ATOM 1437 N N . ALA A 1 191 ? -13.312 10.742 -13.242 1 98.31 191 ALA A N 1
ATOM 1438 C CA . ALA A 1 191 ? -14.258 10.547 -12.148 1 98.31 191 ALA A CA 1
ATOM 1439 C C . ALA A 1 191 ? -15.656 11.008 -12.547 1 98.31 191 ALA A C 1
ATOM 1441 O O . ALA A 1 191 ? -15.812 11.906 -13.375 1 98.31 191 ALA A O 1
ATOM 1442 N N . ARG A 1 192 ? -16.609 10.391 -11.984 1 98.38 192 ARG A N 1
ATOM 1443 C CA . ARG A 1 192 ? -18.016 10.75 -12.18 1 98.38 192 ARG A CA 1
ATOM 1444 C C . ARG A 1 192 ? -18.703 11.023 -10.852 1 98.38 192 ARG A C 1
ATOM 1446 O O . ARG A 1 192 ? -18.578 10.234 -9.906 1 98.38 192 ARG A O 1
ATOM 1453 N N . TRP A 1 193 ? -19.453 12.086 -10.789 1 98.62 193 TRP A N 1
ATOM 1454 C CA . TRP A 1 193 ? -20.203 12.422 -9.586 1 98.62 193 TRP A CA 1
ATOM 1455 C C . TRP A 1 193 ? -21.422 11.508 -9.438 1 98.62 193 TRP A C 1
ATOM 1457 O O . TRP A 1 193 ? -22.109 11.227 -10.414 1 98.62 193 TRP A O 1
ATOM 1467 N N . VAL A 1 194 ? -21.641 11.039 -8.266 1 98.75 194 VAL A N 1
ATOM 1468 C CA . VAL A 1 194 ? -22.844 10.289 -7.91 1 98.75 194 VAL A CA 1
ATOM 1469 C C . VAL A 1 194 ? -23.375 10.758 -6.559 1 98.75 194 VAL A C 1
ATOM 1471 O O . VAL A 1 194 ? -22.672 11.445 -5.816 1 98.75 194 VAL A O 1
ATOM 1474 N N . ASP A 1 195 ? -24.578 10.461 -6.227 1 98.44 195 ASP A N 1
ATOM 1475 C CA . ASP A 1 195 ? -25.062 10.781 -4.883 1 98.44 195 ASP A CA 1
ATOM 1476 C C . ASP A 1 195 ? -24.469 9.82 -3.854 1 98.44 195 ASP A C 1
ATOM 1478 O O . ASP A 1 195 ? -23.859 8.812 -4.215 1 98.44 195 ASP A O 1
ATOM 1482 N N . LYS A 1 196 ? -24.625 10.141 -2.611 1 98.25 196 LYS A N 1
ATOM 1483 C CA . LYS A 1 196 ? -23.969 9.391 -1.545 1 98.25 196 LYS A CA 1
ATOM 1484 C C . LYS A 1 196 ? -24.438 7.938 -1.524 1 98.25 196 LYS A C 1
ATOM 1486 O O . LYS A 1 196 ? -23.641 7.02 -1.31 1 98.25 196 LYS A O 1
ATOM 1491 N N . ASP A 1 197 ? -25.703 7.699 -1.72 1 98.44 197 ASP A N 1
ATOM 1492 C CA . ASP A 1 197 ? -26.25 6.344 -1.693 1 98.44 197 ASP A CA 1
ATOM 1493 C C . ASP A 1 197 ? -25.625 5.48 -2.789 1 98.44 197 ASP A C 1
ATOM 1495 O O . ASP A 1 197 ? -25.219 4.344 -2.535 1 98.44 197 ASP A O 1
ATOM 1499 N N . GLU A 1 198 ? -25.594 5.98 -3.984 1 98.75 198 GLU A N 1
ATOM 1500 C CA . GLU A 1 198 ? -24.969 5.258 -5.086 1 98.75 198 GLU A CA 1
ATOM 1501 C C . GLU A 1 198 ? -23.484 5.004 -4.805 1 98.75 198 GLU A C 1
ATOM 1503 O O . GLU A 1 198 ? -22.969 3.924 -5.102 1 98.75 198 GLU A O 1
ATOM 1508 N N . LEU A 1 199 ? -22.828 5.988 -4.262 1 98.88 199 LEU A N 1
ATOM 1509 C CA . LEU A 1 199 ? -21.422 5.828 -3.9 1 98.88 199 LEU A CA 1
ATOM 1510 C C . LEU A 1 199 ? -21.234 4.621 -2.988 1 98.88 199 LEU A C 1
ATOM 1512 O O . LEU A 1 199 ? -20.375 3.766 -3.254 1 98.88 199 LEU A O 1
ATOM 1516 N N . LEU A 1 200 ? -22.031 4.543 -1.922 1 98.88 200 LEU A N 1
ATOM 1517 C CA . LEU A 1 200 ? -21.922 3.488 -0.921 1 98.88 200 LEU A CA 1
ATOM 1518 C C . LEU A 1 200 ? -22.25 2.127 -1.528 1 98.88 200 LEU A C 1
ATOM 1520 O O . LEU A 1 200 ? -21.547 1.146 -1.272 1 98.88 200 LEU A O 1
ATOM 1524 N N . ARG A 1 201 ? -23.172 2.004 -2.408 1 98.62 201 ARG A N 1
ATOM 1525 C CA . ARG A 1 201 ? -23.688 0.741 -2.92 1 98.62 201 ARG A CA 1
ATOM 1526 C C . ARG A 1 201 ? -22.781 0.172 -4.008 1 98.62 201 ARG A C 1
ATOM 1528 O O . ARG A 1 201 ? -22.75 -1.04 -4.227 1 98.62 201 ARG A O 1
ATOM 1535 N N . THR A 1 202 ? -22.047 1.068 -4.676 1 98.69 202 THR A N 1
ATOM 1536 C CA . THR A 1 202 ? -21.422 0.581 -5.902 1 98.69 202 THR A CA 1
ATOM 1537 C C . THR A 1 202 ? -19.906 0.565 -5.762 1 98.69 202 THR A C 1
ATOM 1539 O O . THR A 1 202 ? -19.219 -0.142 -6.5 1 98.69 202 THR A O 1
ATOM 1542 N N . ALA A 1 203 ? -19.344 1.3 -4.816 1 98.88 203 ALA A N 1
ATOM 1543 C CA . ALA A 1 203 ? -17.906 1.319 -4.637 1 98.88 203 ALA A CA 1
ATOM 1544 C C . ALA A 1 203 ? -17.391 -0.036 -4.16 1 98.88 203 ALA A C 1
ATOM 1546 O O . ALA A 1 203 ? -18 -0.668 -3.295 1 98.88 203 ALA A O 1
ATOM 1547 N N . ASP A 1 204 ? -16.344 -0.509 -4.781 1 98.94 204 ASP A N 1
ATOM 1548 C CA . ASP A 1 204 ? -15.609 -1.648 -4.25 1 98.94 204 ASP A CA 1
ATOM 1549 C C . ASP A 1 204 ? -14.641 -1.209 -3.15 1 98.94 204 ASP A C 1
ATOM 1551 O O . ASP A 1 204 ? -14.461 -1.915 -2.154 1 98.94 204 ASP A O 1
ATOM 1555 N N . HIS A 1 205 ? -14.023 -0.089 -3.359 1 98.94 205 HIS A N 1
ATOM 1556 C CA . HIS A 1 205 ? -13.109 0.532 -2.404 1 98.94 205 HIS A CA 1
ATOM 1557 C C . HIS A 1 205 ? -13.5 1.982 -2.137 1 98.94 205 HIS A C 1
ATOM 1559 O O . HIS A 1 205 ? -13.406 2.828 -3.029 1 98.94 205 HIS A O 1
ATOM 1565 N N . LEU A 1 206 ? -13.938 2.266 -0.934 1 98.94 206 LEU A N 1
ATOM 1566 C CA . LEU A 1 206 ? -14.352 3.611 -0.543 1 98.94 206 LEU A CA 1
ATOM 1567 C C . LEU A 1 206 ? -13.242 4.309 0.242 1 98.94 206 LEU A C 1
ATOM 1569 O O . LEU A 1 206 ? -12.75 3.773 1.235 1 98.94 206 LEU A O 1
ATOM 1573 N N . VAL A 1 207 ? -12.844 5.488 -0.2 1 98.94 207 VAL A N 1
ATOM 1574 C CA . VAL A 1 207 ? -11.82 6.285 0.474 1 98.94 207 VAL A CA 1
ATOM 1575 C C . VAL A 1 207 ? -12.43 7.605 0.943 1 98.94 207 VAL A C 1
ATOM 1577 O O . VAL A 1 207 ? -13.086 8.305 0.167 1 98.94 207 VAL A O 1
ATOM 1580 N N . LEU A 1 208 ? -12.227 7.898 2.184 1 98.81 208 LEU A N 1
ATOM 1581 C CA . LEU A 1 208 ? -12.742 9.125 2.781 1 98.81 208 LEU A CA 1
ATOM 1582 C C . LEU A 1 208 ? -11.641 10.18 2.879 1 98.81 208 LEU A C 1
ATOM 1584 O O . LEU A 1 208 ? -10.602 9.938 3.49 1 98.81 208 LEU A O 1
ATOM 1588 N N . VAL A 1 209 ? -11.836 11.289 2.268 1 97.19 209 VAL A N 1
ATOM 1589 C CA . VAL A 1 209 ? -10.867 12.375 2.26 1 97.19 209 VAL A CA 1
ATOM 1590 C C . VAL A 1 209 ? -11.594 13.719 2.365 1 97.19 209 VAL A C 1
ATOM 1592 O O . VAL A 1 209 ? -11.453 14.57 1.489 1 97.19 209 VAL A O 1
ATOM 1595 N N . LEU A 1 210 ? -12.344 13.984 3.312 1 94.62 210 LEU A N 1
ATOM 1596 C CA . LEU A 1 210 ? -13.094 15.219 3.514 1 94.62 210 LEU A CA 1
ATOM 1597 C C . LEU A 1 210 ? -12.766 15.844 4.863 1 94.62 210 LEU A C 1
ATOM 1599 O O . LEU A 1 210 ? -12.391 15.141 5.805 1 94.62 210 LEU A O 1
ATOM 1603 N N . PRO A 1 211 ? -12.867 17.125 4.961 1 90.81 211 PRO A N 1
ATOM 1604 C CA . PRO A 1 211 ? -12.617 17.781 6.25 1 90.81 211 PRO A CA 1
ATOM 1605 C C . PRO A 1 211 ? -13.68 17.453 7.297 1 90.81 211 PRO A C 1
ATOM 1607 O O . PRO A 1 211 ? -14.828 17.156 6.945 1 90.81 211 PRO A O 1
ATOM 1610 N N . TYR A 1 212 ? -13.266 17.531 8.492 1 91.69 212 TYR A N 1
ATOM 1611 C CA . TYR A 1 212 ? -14.234 17.344 9.562 1 91.69 212 TYR A CA 1
ATOM 1612 C C . TYR A 1 212 ? -15.094 18.578 9.75 1 91.69 212 TYR A C 1
ATOM 1614 O O . TYR A 1 212 ? -14.586 19.703 9.664 1 91.69 212 TYR A O 1
ATOM 1622 N N . SER A 1 213 ? -16.312 18.469 10.008 1 90.62 213 SER A N 1
ATOM 1623 C CA . SER A 1 213 ? -17.312 19.438 10.453 1 90.62 213 SER A CA 1
ATOM 1624 C C . SER A 1 213 ? -18.406 18.766 11.281 1 90.62 213 SER A C 1
ATOM 1626 O O . SER A 1 213 ? -18.547 17.547 11.258 1 90.62 213 SER A O 1
ATOM 1628 N N . PRO A 1 214 ? -19.031 19.547 12.023 1 91.69 214 PRO A N 1
ATOM 1629 C CA . PRO A 1 214 ? -20.156 18.953 12.742 1 91.69 214 PRO A CA 1
ATOM 1630 C C . PRO A 1 214 ? -21.109 18.203 11.82 1 91.69 214 PRO A C 1
ATOM 1632 O O . PRO A 1 214 ? -21.625 17.141 12.188 1 91.69 214 PRO A O 1
ATOM 1635 N N . ALA A 1 215 ? -21.312 18.688 10.68 1 93 215 ALA A N 1
ATOM 1636 C CA . ALA A 1 215 ? -22.219 18.062 9.711 1 93 215 ALA A CA 1
ATOM 1637 C C . ALA A 1 215 ? -21.641 16.75 9.18 1 93 215 ALA A C 1
ATOM 1639 O O . ALA A 1 215 ? -22.375 15.859 8.758 1 93 215 ALA A O 1
ATOM 1640 N N . ALA A 1 216 ? -20.328 16.562 9.234 1 94.94 216 ALA A N 1
ATOM 1641 C CA . ALA A 1 216 ? -19.656 15.383 8.711 1 94.94 216 ALA A CA 1
ATOM 1642 C C . ALA A 1 216 ? -19.422 14.352 9.812 1 94.94 216 ALA A C 1
ATOM 1644 O O . ALA A 1 216 ? -18.969 13.234 9.539 1 94.94 216 ALA A O 1
ATOM 1645 N N . HIS A 1 217 ? -19.75 14.75 11.07 1 96.81 217 HIS A N 1
ATOM 1646 C CA . HIS A 1 217 ? -19.578 13.82 12.18 1 96.81 217 HIS A CA 1
ATOM 1647 C C . HIS A 1 217 ? -20.406 12.555 11.977 1 96.81 217 HIS A C 1
ATOM 1649 O O . HIS A 1 217 ? -21.625 12.625 11.867 1 96.81 217 HIS A O 1
ATOM 1655 N N . HIS A 1 218 ? -19.781 11.383 11.906 1 98.25 218 HIS A N 1
ATOM 1656 C CA . HIS A 1 218 ? -20.391 10.07 11.734 1 98.25 218 HIS A CA 1
ATOM 1657 C C . HIS A 1 218 ? -21.203 10.008 10.438 1 98.25 218 HIS A C 1
ATOM 1659 O O . HIS A 1 218 ? -22.266 9.406 10.398 1 98.25 218 HIS A O 1
ATOM 1665 N N . VAL A 1 219 ? -20.688 10.758 9.438 1 98.12 219 VAL A N 1
ATOM 1666 C CA . VAL A 1 219 ? -21.312 10.68 8.125 1 98.12 219 VAL A CA 1
ATOM 1667 C C . VAL A 1 219 ? -21.25 9.242 7.605 1 98.12 219 VAL A C 1
ATOM 1669 O O . VAL A 1 219 ? -22.062 8.852 6.762 1 98.12 219 VAL A O 1
ATOM 1672 N N . ILE A 1 220 ? -20.344 8.453 8.086 1 98.69 220 ILE A N 1
ATOM 1673 C CA . ILE A 1 220 ? -20.312 7.008 7.902 1 98.69 220 ILE A CA 1
ATOM 1674 C C . ILE A 1 220 ? -20.594 6.312 9.234 1 98.69 220 ILE A C 1
ATOM 1676 O O . ILE A 1 220 ? -19.703 6.188 10.07 1 98.69 220 ILE A O 1
ATOM 1680 N N . GLY A 1 221 ? -21.719 5.938 9.453 1 98.56 221 GLY A N 1
ATOM 1681 C CA . GLY A 1 221 ? -22.141 5.16 10.609 1 98.56 221 GLY A CA 1
ATOM 1682 C C . GLY A 1 221 ? -22.688 3.791 10.242 1 98.56 221 GLY A C 1
ATOM 1683 O O . GLY A 1 221 ? -22.359 3.26 9.18 1 98.56 221 GLY A O 1
ATOM 1684 N N . ALA A 1 222 ? -23.406 3.18 11.125 1 98.56 222 ALA A N 1
ATOM 1685 C CA . ALA A 1 222 ? -23.922 1.824 10.953 1 98.56 222 ALA A CA 1
ATOM 1686 C C . ALA A 1 222 ? -24.781 1.724 9.695 1 98.56 222 ALA A C 1
ATOM 1688 O O . ALA A 1 222 ? -24.703 0.746 8.953 1 98.56 222 ALA A O 1
ATOM 1689 N N . ALA A 1 223 ? -25.625 2.727 9.5 1 98.62 223 ALA A N 1
ATOM 1690 C CA . ALA A 1 223 ? -26.547 2.699 8.359 1 98.62 223 ALA A CA 1
ATOM 1691 C C . ALA A 1 223 ? -25.797 2.738 7.039 1 98.62 223 ALA A C 1
ATOM 1693 O O . ALA A 1 223 ? -26.141 2.025 6.094 1 98.62 223 ALA A O 1
ATOM 1694 N N . GLU A 1 224 ? -24.844 3.6 6.938 1 98.81 224 GLU A N 1
ATOM 1695 C CA . GLU A 1 224 ? -24.031 3.713 5.73 1 98.81 224 GLU A CA 1
ATOM 1696 C C . GLU A 1 224 ? -23.234 2.436 5.484 1 98.81 224 GLU A C 1
ATOM 1698 O O . GLU A 1 224 ? -23.172 1.945 4.355 1 98.81 224 GLU A O 1
ATOM 1703 N N . LEU A 1 225 ? -22.641 1.877 6.504 1 98.88 225 LEU A N 1
ATOM 1704 C CA . LEU A 1 225 ? -21.859 0.652 6.406 1 98.88 225 LEU A CA 1
ATOM 1705 C C . LEU A 1 225 ? -22.719 -0.51 5.922 1 98.88 225 LEU A C 1
ATOM 1707 O O . LEU A 1 225 ? -22.25 -1.363 5.164 1 98.88 225 LEU A O 1
ATOM 1711 N N . ALA A 1 226 ? -23.938 -0.515 6.324 1 98.56 226 ALA A N 1
ATOM 1712 C CA . ALA A 1 226 ? -24.859 -1.583 5.949 1 98.56 226 ALA A CA 1
ATOM 1713 C C . ALA A 1 226 ? -25.203 -1.521 4.465 1 98.56 226 ALA A C 1
ATOM 1715 O O . ALA A 1 226 ? -25.656 -2.51 3.883 1 98.56 226 ALA A O 1
ATOM 1716 N N . ARG A 1 227 ? -25.016 -0.369 3.859 1 98.56 227 ARG A N 1
ATOM 1717 C CA . ARG A 1 227 ? -25.359 -0.188 2.453 1 98.56 227 ARG A CA 1
ATOM 1718 C C . ARG A 1 227 ? -24.188 -0.576 1.553 1 98.56 227 ARG A C 1
ATOM 1720 O O . ARG A 1 227 ? -24.359 -0.742 0.343 1 98.56 227 ARG A O 1
ATOM 1727 N N . MET A 1 228 ? -23.016 -0.701 2.078 1 98.81 228 MET A N 1
ATOM 1728 C CA . MET A 1 228 ? -21.828 -1.057 1.29 1 98.81 228 MET A CA 1
ATOM 1729 C C . MET A 1 228 ? -21.844 -2.535 0.921 1 98.81 228 MET A C 1
ATOM 1731 O O . MET A 1 228 ? -22.547 -3.33 1.558 1 98.81 228 MET A O 1
ATOM 1735 N N . LYS A 1 229 ? -21.078 -2.906 -0.146 1 98.44 229 LYS A N 1
ATOM 1736 C CA . LYS A 1 229 ? -20.922 -4.309 -0.528 1 98.44 229 LYS A CA 1
ATOM 1737 C C . LYS A 1 229 ? -20.219 -5.102 0.564 1 98.44 229 LYS A C 1
ATOM 1739 O O . LYS A 1 229 ? -19.281 -4.605 1.191 1 98.44 229 LYS A O 1
ATOM 1744 N N . PRO A 1 230 ? -20.609 -6.301 0.806 1 98.19 230 PRO A N 1
ATOM 1745 C CA . PRO A 1 230 ? -19.875 -7.133 1.767 1 98.19 230 PRO A CA 1
ATOM 1746 C C . PRO A 1 230 ? -18.406 -7.312 1.396 1 98.19 230 PRO A C 1
ATOM 1748 O O . PRO A 1 230 ? -17.578 -7.602 2.266 1 98.19 230 PRO A O 1
ATOM 1751 N N . THR A 1 231 ? -18.031 -7.125 0.135 1 98.19 231 THR A N 1
ATOM 1752 C CA . THR A 1 231 ? -16.672 -7.285 -0.343 1 98.19 231 THR A CA 1
ATOM 1753 C C . THR A 1 231 ? -15.914 -5.961 -0.284 1 98.19 231 THR A C 1
ATOM 1755 O O . THR A 1 231 ? -14.719 -5.906 -0.584 1 98.19 231 THR A O 1
ATOM 1758 N N . ALA A 1 232 ? -16.562 -4.863 0.099 1 98.81 232 ALA A N 1
ATOM 1759 C CA . ALA A 1 232 ? -15.984 -3.525 -0.004 1 98.81 232 ALA A CA 1
ATOM 1760 C C . ALA A 1 232 ? -14.969 -3.275 1.111 1 98.81 232 ALA A C 1
ATOM 1762 O O . ALA A 1 232 ? -15.016 -3.93 2.156 1 98.81 232 ALA A O 1
ATOM 1763 N N . THR A 1 233 ? -14.094 -2.395 0.809 1 98.94 233 THR A N 1
ATOM 1764 C CA . THR A 1 233 ? -13.188 -1.881 1.829 1 98.94 233 THR A CA 1
ATOM 1765 C C . THR A 1 233 ? -13.461 -0.403 2.1 1 98.94 233 THR A C 1
ATOM 1767 O O . THR A 1 233 ? -14.016 0.297 1.25 1 98.94 233 THR A O 1
ATOM 1770 N N . LEU A 1 234 ? -13.133 0.042 3.295 1 98.94 234 LEU A N 1
ATOM 1771 C CA . LEU A 1 234 ? -13.227 1.441 3.701 1 98.94 234 LEU A CA 1
ATOM 1772 C C . LEU A 1 234 ? -11.867 1.958 4.164 1 98.94 234 LEU A C 1
ATOM 1774 O O . LEU A 1 234 ? -11.219 1.338 5.012 1 98.94 234 LEU A O 1
ATOM 1778 N N . THR A 1 235 ? -11.414 3.025 3.582 1 98.94 235 THR A N 1
ATOM 1779 C CA . THR A 1 235 ? -10.172 3.674 3.986 1 98.94 235 THR A CA 1
ATOM 1780 C C . THR A 1 235 ? -10.438 5.098 4.465 1 98.94 235 THR A C 1
ATOM 1782 O O . THR A 1 235 ? -11.102 5.875 3.781 1 98.94 235 THR A O 1
ATOM 1785 N N . ASN A 1 236 ? -9.945 5.426 5.629 1 98.81 236 ASN A N 1
ATOM 1786 C CA . ASN A 1 236 ? -10.133 6.77 6.172 1 98.81 236 ASN A CA 1
ATOM 1787 C C . ASN A 1 236 ? -8.789 7.449 6.449 1 98.81 236 ASN A C 1
ATOM 1789 O O . ASN A 1 236 ? -8.07 7.055 7.371 1 98.81 236 ASN A O 1
ATOM 1793 N N . ILE A 1 237 ? -8.461 8.414 5.66 1 98.19 237 ILE A N 1
ATOM 1794 C CA . ILE A 1 237 ? -7.289 9.242 5.922 1 98.19 237 ILE A CA 1
ATOM 1795 C C . ILE A 1 237 ? -7.715 10.695 6.117 1 98.19 237 ILE A C 1
ATOM 1797 O O . ILE A 1 237 ? -6.895 11.609 6.004 1 98.19 237 ILE A O 1
ATOM 1801 N N . ALA A 1 238 ? -8.984 10.898 6.293 1 96.06 238 ALA A N 1
ATOM 1802 C CA . ALA A 1 238 ? -9.523 12.242 6.512 1 96.06 238 ALA A CA 1
ATOM 1803 C C . ALA A 1 238 ? -9.273 12.703 7.949 1 96.06 238 ALA A C 1
ATOM 1805 O O . ALA A 1 238 ? -8.156 13.086 8.297 1 96.06 238 ALA A O 1
ATOM 1806 N N . ARG A 1 239 ? -10.328 12.508 8.828 1 94.94 239 ARG A N 1
ATOM 1807 C CA . ARG A 1 239 ? -10.25 12.852 10.242 1 94.94 239 ARG A CA 1
ATOM 1808 C C . ARG A 1 239 ? -11.039 11.859 11.094 1 94.94 239 ARG A C 1
ATOM 1810 O O . ARG A 1 239 ? -12.016 11.266 10.625 1 94.94 239 ARG A O 1
ATOM 1817 N N . GLY A 1 240 ? -10.508 11.703 12.312 1 95.38 240 GLY A N 1
ATOM 1818 C CA . GLY A 1 240 ? -11.344 10.992 13.273 1 95.38 240 GLY A CA 1
ATOM 1819 C C . GLY A 1 240 ? -12.711 11.633 13.461 1 95.38 240 GLY A C 1
ATOM 1820 O O . GLY A 1 240 ? -12.828 12.859 13.461 1 95.38 240 GLY A O 1
ATOM 1821 N N . GLY A 1 241 ? -13.711 10.836 13.664 1 96 241 GLY A N 1
ATOM 1822 C CA . GLY A 1 241 ? -15.055 11.336 13.875 1 96 241 GLY A CA 1
ATOM 1823 C C . GLY A 1 241 ? -15.914 11.297 12.625 1 96 241 GLY A C 1
ATOM 1824 O O . GLY A 1 241 ? -17.141 11.328 12.711 1 96 241 GLY A O 1
ATOM 1825 N N . ILE A 1 242 ? -15.289 11.227 11.5 1 97.56 242 ILE A N 1
ATOM 1826 C CA . ILE A 1 242 ? -16.031 11.086 10.25 1 97.56 242 ILE A CA 1
ATOM 1827 C C . ILE A 1 242 ? -16.703 9.711 10.195 1 97.56 242 ILE A C 1
ATOM 1829 O O . ILE A 1 242 ? -17.844 9.586 9.758 1 97.56 242 ILE A O 1
ATOM 1833 N N . VAL A 1 243 ? -16 8.727 10.617 1 98.56 243 VAL A N 1
ATOM 1834 C CA . VAL A 1 243 ? -16.516 7.371 10.773 1 98.56 243 VAL A CA 1
ATOM 1835 C C . VAL A 1 243 ? -16.875 7.117 12.234 1 98.56 243 VAL A C 1
ATOM 1837 O O . VAL A 1 243 ? -16.141 7.504 13.141 1 98.56 243 VAL A O 1
ATOM 1840 N N . ASP A 1 244 ? -18.016 6.535 12.484 1 98.69 244 ASP A N 1
ATOM 1841 C CA . ASP A 1 244 ? -18.312 5.973 13.797 1 98.69 244 ASP A CA 1
ATOM 1842 C C . ASP A 1 244 ? -17.484 4.723 14.062 1 98.69 244 ASP A C 1
ATOM 1844 O O . ASP A 1 244 ? -17.781 3.646 13.547 1 98.69 244 ASP A O 1
ATOM 1848 N N . ASP A 1 245 ? -16.484 4.875 14.914 1 98.5 245 ASP A N 1
ATOM 1849 C CA . ASP A 1 245 ? -15.508 3.807 15.117 1 98.5 245 ASP A CA 1
ATOM 1850 C C . ASP A 1 245 ? -16.172 2.553 15.672 1 98.5 245 ASP A C 1
ATOM 1852 O O . ASP A 1 245 ? -15.805 1.434 15.312 1 98.5 245 ASP A O 1
ATOM 1856 N N . ALA A 1 246 ? -17.047 2.789 16.578 1 98.5 246 ALA A N 1
ATOM 1857 C CA . ALA A 1 246 ? -17.75 1.65 17.172 1 98.5 246 ALA A CA 1
ATOM 1858 C C . ALA A 1 246 ? -18.562 0.902 16.125 1 98.5 246 ALA A C 1
ATOM 1860 O O . ALA A 1 246 ? -18.562 -0.33 16.094 1 98.5 246 ALA A O 1
ATOM 1861 N N . ALA A 1 247 ? -19.266 1.636 15.32 1 98.81 247 ALA A N 1
ATOM 1862 C CA . ALA A 1 247 ? -20.047 1.032 14.25 1 98.81 247 ALA A CA 1
ATOM 1863 C C . ALA A 1 247 ? -19.156 0.295 13.258 1 98.81 247 ALA A C 1
ATOM 1865 O O . ALA A 1 247 ? -19.5 -0.795 12.789 1 98.81 247 ALA A O 1
ATOM 1866 N N . LEU A 1 248 ? -18.094 0.879 12.93 1 98.88 248 LEU A N 1
ATOM 1867 C CA . LEU A 1 248 ? -17.156 0.254 11.992 1 98.88 248 LEU A CA 1
ATOM 1868 C C . LEU A 1 248 ? -16.609 -1.048 12.57 1 98.88 248 LEU A C 1
ATOM 1870 O O . LEU A 1 248 ? -16.531 -2.057 11.859 1 98.88 248 LEU A O 1
ATOM 1874 N N . ALA A 1 249 ? -16.172 -0.992 13.836 1 98.75 249 ALA A N 1
ATOM 1875 C CA . ALA A 1 249 ? -15.656 -2.197 14.477 1 98.75 249 ALA A CA 1
ATOM 1876 C C . ALA A 1 249 ? -16.672 -3.336 14.406 1 98.75 249 ALA A C 1
ATOM 1878 O O . ALA A 1 249 ? -16.312 -4.473 14.094 1 98.75 249 ALA A O 1
ATOM 1879 N N . GLN A 1 250 ? -17.875 -2.977 14.68 1 98.81 250 GLN A N 1
ATOM 1880 C CA . GLN A 1 250 ? -18.922 -3.982 14.633 1 98.81 250 GLN A CA 1
ATOM 1881 C C . GLN A 1 250 ? -19.125 -4.508 13.211 1 98.81 250 GLN A C 1
ATOM 1883 O O . GLN A 1 250 ? -19.266 -5.711 13 1 98.81 250 GLN A O 1
ATOM 1888 N N . ALA A 1 251 ? -19.172 -3.627 12.234 1 98.88 251 ALA A N 1
ATOM 1889 C CA . ALA A 1 251 ? -19.344 -4.008 10.836 1 98.88 251 ALA A CA 1
ATOM 1890 C C . ALA A 1 251 ? -18.234 -4.945 10.383 1 98.88 251 ALA A C 1
ATOM 1892 O O . ALA A 1 251 ? -18.469 -5.918 9.664 1 98.88 251 ALA A O 1
ATOM 1893 N N . LEU A 1 252 ? -17.031 -4.703 10.781 1 98.81 252 LEU A N 1
ATOM 1894 C CA . LEU A 1 252 ? -15.875 -5.527 10.43 1 98.81 252 LEU A CA 1
ATOM 1895 C C . LEU A 1 252 ? -15.953 -6.887 11.117 1 98.81 252 LEU A C 1
ATOM 1897 O O . LEU A 1 252 ? -15.688 -7.918 10.492 1 98.81 252 LEU A O 1
ATOM 1901 N N . ALA A 1 253 ? -16.312 -6.867 12.391 1 98.62 253 ALA A N 1
ATOM 1902 C CA . ALA A 1 253 ? -16.438 -8.109 13.141 1 98.62 253 ALA A CA 1
ATOM 1903 C C . ALA A 1 253 ? -17.484 -9.031 12.508 1 98.62 253 ALA A C 1
ATOM 1905 O O . ALA A 1 253 ? -17.297 -10.242 12.438 1 98.62 253 ALA A O 1
ATOM 1906 N N . ASP A 1 254 ? -18.547 -8.375 12.031 1 98.38 254 ASP A N 1
ATOM 1907 C CA . ASP A 1 254 ? -19.656 -9.125 11.445 1 98.38 254 ASP A CA 1
ATOM 1908 C C . ASP A 1 254 ? -19.406 -9.406 9.961 1 98.38 254 ASP A C 1
ATOM 1910 O O . ASP A 1 254 ? -20.234 -10.039 9.297 1 98.38 254 ASP A O 1
ATOM 1914 N N . ARG A 1 255 ? -18.375 -8.883 9.438 1 97.94 255 ARG A N 1
ATOM 1915 C CA . ARG A 1 255 ? -18.016 -9.023 8.023 1 97.94 255 ARG A CA 1
ATOM 1916 C C . ARG A 1 255 ? -19.109 -8.43 7.129 1 97.94 255 ARG A C 1
ATOM 1918 O O . ARG A 1 255 ? -19.453 -9.016 6.102 1 97.94 255 ARG A O 1
ATOM 1925 N N . ARG A 1 256 ? -19.672 -7.375 7.672 1 98.31 256 ARG A N 1
ATOM 1926 C CA . ARG A 1 256 ? -20.578 -6.594 6.832 1 98.31 256 ARG A CA 1
ATOM 1927 C C . ARG A 1 256 ? -19.828 -5.957 5.664 1 98.31 256 ARG A C 1
ATOM 1929 O O . ARG A 1 256 ? -20.391 -5.758 4.59 1 98.31 256 ARG A O 1
ATOM 1936 N N . ILE A 1 257 ? -18.625 -5.535 5.867 1 98.75 257 ILE A N 1
ATOM 1937 C CA . ILE A 1 257 ? -17.656 -5.184 4.84 1 98.75 257 ILE A CA 1
ATOM 1938 C C . ILE A 1 257 ? -16.391 -6.016 5.016 1 98.75 257 ILE A C 1
ATOM 1940 O O . ILE A 1 257 ? -16.203 -6.656 6.055 1 98.75 257 ILE A O 1
ATOM 1944 N N . ALA A 1 258 ? -15.555 -6.012 4.027 1 98.75 258 ALA A N 1
ATOM 1945 C CA . ALA A 1 258 ? -14.445 -6.965 3.994 1 98.75 258 ALA A CA 1
ATOM 1946 C C . ALA A 1 258 ? -13.297 -6.508 4.898 1 98.75 258 ALA A C 1
ATOM 1948 O O . ALA A 1 258 ? -12.688 -7.32 5.594 1 98.75 258 ALA A O 1
ATOM 1949 N N . ALA A 1 259 ? -12.969 -5.23 4.828 1 98.88 259 ALA A N 1
ATOM 1950 C CA . ALA A 1 259 ? -11.789 -4.734 5.535 1 98.88 259 ALA A CA 1
ATOM 1951 C C . ALA A 1 259 ? -11.789 -3.211 5.605 1 98.88 259 ALA A C 1
ATOM 1953 O O . ALA A 1 259 ? -12.602 -2.553 4.953 1 98.88 259 ALA A O 1
ATOM 1954 N N . ALA A 1 260 ? -10.906 -2.691 6.398 1 98.94 260 ALA A N 1
ATOM 1955 C CA . ALA A 1 260 ? -10.734 -1.242 6.48 1 98.94 260 ALA A CA 1
ATOM 1956 C C . ALA A 1 260 ? -9.266 -0.872 6.668 1 98.94 260 ALA A C 1
ATOM 1958 O O . ALA A 1 260 ? -8.461 -1.703 7.094 1 98.94 260 ALA A O 1
ATOM 1959 N N . GLY A 1 261 ? -8.883 0.238 6.227 1 98.88 261 GLY A N 1
ATOM 1960 C CA . GLY A 1 261 ? -7.629 0.91 6.527 1 98.88 261 GLY A CA 1
ATOM 1961 C C . GLY A 1 261 ? -7.82 2.273 7.164 1 98.88 261 GLY A C 1
ATOM 1962 O O . GLY A 1 261 ? -8.43 3.164 6.562 1 98.88 261 GLY A O 1
ATOM 1963 N N . LEU A 1 262 ? -7.285 2.445 8.352 1 98.88 262 LEU A N 1
ATOM 1964 C CA . LEU A 1 262 ? -7.527 3.668 9.109 1 98.88 262 LEU A CA 1
ATOM 1965 C C . LEU A 1 262 ? -6.211 4.328 9.508 1 98.88 262 LEU A C 1
ATOM 1967 O O . LEU A 1 262 ? -5.336 3.682 10.094 1 98.88 262 LEU A O 1
ATOM 1971 N N . ASP A 1 263 ? -6.105 5.598 9.227 1 98.75 263 ASP A N 1
ATOM 1972 C CA . ASP A 1 263 ? -4.969 6.391 9.672 1 98.75 263 ASP A CA 1
ATOM 1973 C C . ASP A 1 263 ? -5.395 7.43 10.703 1 98.75 263 ASP A C 1
ATOM 1975 O O . ASP A 1 263 ? -4.559 8.156 11.25 1 98.75 263 ASP A O 1
ATOM 1979 N N . VAL A 1 264 ? -6.699 7.543 10.93 1 98 264 VAL A N 1
ATOM 1980 C CA . VAL A 1 264 ? -7.266 8.508 11.867 1 98 264 VAL A CA 1
ATOM 1981 C C . VAL A 1 264 ? -8.383 7.852 12.672 1 98 264 VAL A C 1
ATOM 1983 O O . VAL A 1 264 ? -9.008 6.891 12.211 1 98 264 VAL A O 1
ATOM 1986 N N . PHE A 1 265 ? -8.617 8.422 13.828 1 97.25 265 PHE A N 1
ATOM 1987 C CA . PHE A 1 265 ? -9.531 7.809 14.789 1 97.25 265 PHE A CA 1
ATOM 1988 C C . PHE A 1 265 ? -10.258 8.875 15.594 1 97.25 265 PHE A C 1
ATOM 1990 O O . PHE A 1 265 ? -9.742 9.977 15.797 1 97.25 265 PHE A O 1
ATOM 1997 N N . GLU A 1 266 ? -11.422 8.641 16.078 1 94.12 266 GLU A N 1
ATOM 1998 C CA . GLU A 1 266 ? -12.289 9.586 16.766 1 94.12 266 GLU A CA 1
ATOM 1999 C C . GLU A 1 266 ? -11.609 10.133 18.016 1 94.12 266 GLU A C 1
ATOM 2001 O O . GLU A 1 266 ? -11.727 11.328 18.312 1 94.12 266 GLU A O 1
ATOM 2006 N N . ASN A 1 267 ? -10.875 9.414 18.781 1 91.06 267 ASN A N 1
ATOM 2007 C CA . ASN A 1 267 ? -10.289 9.836 20.062 1 91.06 267 ASN A CA 1
ATOM 2008 C C . ASN A 1 267 ? -8.773 9.664 20.062 1 91.06 267 ASN A C 1
ATOM 2010 O O . ASN A 1 267 ? -8.188 9.266 21.062 1 91.06 267 ASN A O 1
ATOM 2014 N N . GLU A 1 268 ? -8.188 10.055 19.016 1 92 268 GLU A N 1
ATOM 2015 C CA . GLU A 1 268 ? -6.742 9.898 18.875 1 92 268 GLU A CA 1
ATOM 2016 C C . GLU A 1 268 ? -6.008 10.562 20.047 1 92 268 GLU A C 1
ATOM 2018 O O . GLU A 1 268 ? -6.434 11.602 20.531 1 92 268 GLU A O 1
ATOM 2023 N N . PRO A 1 269 ? -5.059 9.922 20.516 1 93.06 269 PRO A N 1
ATOM 2024 C CA . PRO A 1 269 ? -4.43 8.703 20 1 93.06 269 PRO A CA 1
ATOM 2025 C C . PRO A 1 269 ? -5.07 7.434 20.562 1 93.06 269 PRO A C 1
ATOM 2027 O O . PRO A 1 269 ? -4.613 6.328 20.266 1 93.06 269 PRO A O 1
ATOM 2030 N N . ALA A 1 270 ? -6.152 7.598 21.312 1 93.81 270 ALA A N 1
ATOM 2031 C CA . ALA A 1 270 ? -6.875 6.434 21.812 1 93.81 270 ALA A CA 1
ATOM 2032 C C . ALA A 1 270 ? -7.773 5.844 20.734 1 93.81 270 ALA A C 1
ATOM 2034 O O . ALA A 1 270 ? -8.531 6.57 20.078 1 93.81 270 ALA A O 1
ATOM 2035 N N . LEU A 1 271 ? -7.684 4.547 20.547 1 96.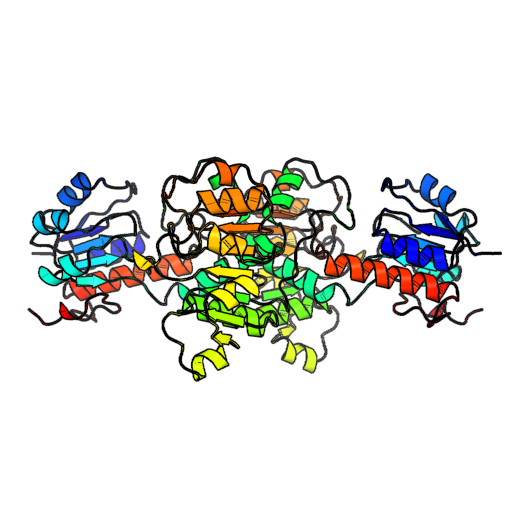69 271 LEU A N 1
ATOM 2036 C CA . LEU A 1 271 ? -8.531 3.84 19.594 1 96.69 271 LEU A CA 1
ATOM 2037 C C . LEU A 1 271 ? -9.664 3.109 20.312 1 96.69 271 LEU A C 1
ATOM 2039 O O . LEU A 1 271 ? -9.547 2.785 21.484 1 96.69 271 LEU A O 1
ATOM 2043 N N . HIS A 1 272 ? -10.773 2.959 19.609 1 97.06 272 HIS A N 1
ATOM 2044 C CA . HIS A 1 272 ? -11.758 2.004 20.094 1 97.06 272 HIS A CA 1
ATOM 2045 C C . HIS A 1 272 ? -11.141 0.621 20.281 1 97.06 272 HIS A C 1
ATOM 2047 O O . HIS A 1 272 ? -10.562 0.066 19.344 1 97.06 272 HIS A O 1
ATOM 2053 N N . PRO A 1 273 ? -11.188 0.039 21.406 1 97.19 273 PRO A N 1
ATOM 2054 C CA . PRO A 1 273 ? -10.445 -1.187 21.719 1 97.19 273 PRO A CA 1
ATOM 2055 C C . PRO A 1 273 ? -10.797 -2.34 20.781 1 97.19 273 PRO A C 1
ATOM 2057 O O . PRO A 1 273 ? -9.945 -3.18 20.484 1 97.19 273 PRO A O 1
ATOM 2060 N N . ALA A 1 274 ? -12.008 -2.371 20.312 1 97.88 274 ALA A N 1
ATOM 2061 C CA . ALA A 1 274 ? -12.453 -3.453 19.438 1 97.88 274 ALA A CA 1
ATOM 2062 C C . ALA A 1 274 ? -11.664 -3.465 18.125 1 97.88 274 ALA A C 1
ATOM 2064 O O . ALA A 1 274 ? -11.453 -4.523 17.531 1 97.88 274 ALA A O 1
ATOM 2065 N N . LEU A 1 275 ? -11.234 -2.316 17.625 1 98.19 275 LEU A N 1
ATOM 2066 C CA . LEU A 1 275 ? -10.484 -2.229 16.391 1 98.19 275 LEU A CA 1
ATOM 2067 C C . LEU A 1 275 ? -9.148 -2.951 16.5 1 98.19 275 LEU A C 1
ATOM 2069 O O . LEU A 1 275 ? -8.641 -3.49 15.523 1 98.19 275 LEU A O 1
ATOM 2073 N N . LEU A 1 276 ? -8.594 -2.98 17.719 1 97.38 276 LEU A N 1
ATOM 2074 C CA . LEU A 1 276 ? -7.266 -3.529 17.953 1 97.38 276 LEU A CA 1
ATOM 2075 C C . LEU A 1 276 ? -7.289 -5.055 17.906 1 97.38 276 LEU A C 1
ATOM 2077 O O . LEU A 1 276 ? -6.238 -5.691 17.781 1 97.38 276 LEU A O 1
ATOM 2081 N N . THR A 1 277 ? -8.414 -5.676 18 1 96.69 277 THR A N 1
ATOM 2082 C CA . THR A 1 277 ? -8.508 -7.129 18.078 1 96.69 277 THR A CA 1
ATOM 2083 C C . THR A 1 277 ? -8.906 -7.715 16.719 1 96.69 277 THR A C 1
ATOM 2085 O O . THR A 1 277 ? -8.883 -8.93 16.531 1 96.69 277 THR A O 1
ATOM 2088 N N . LEU A 1 278 ? -9.281 -6.883 15.781 1 98.19 278 LEU A N 1
ATOM 2089 C CA . LEU A 1 278 ? -9.789 -7.34 14.492 1 98.19 278 LEU A CA 1
ATOM 2090 C C . LEU A 1 278 ? -8.641 -7.617 13.531 1 98.19 278 LEU A C 1
ATOM 2092 O O . LEU A 1 278 ? -7.691 -6.836 13.445 1 98.19 278 LEU A O 1
ATOM 2096 N N . PRO A 1 279 ? -8.672 -8.664 12.789 1 97.75 279 PRO A N 1
ATOM 2097 C CA . PRO A 1 279 ? -7.617 -8.969 11.82 1 97.75 279 PRO A CA 1
ATOM 2098 C C . PRO A 1 279 ? -7.793 -8.227 10.5 1 97.75 279 PRO A C 1
ATOM 2100 O O . PRO A 1 279 ? -6.82 -8.016 9.773 1 97.75 279 PRO A O 1
ATOM 2103 N N . ASN A 1 280 ? -9.031 -7.855 10.164 1 98.62 280 ASN A N 1
ATOM 2104 C CA . ASN A 1 280 ? -9.32 -7.301 8.844 1 98.62 280 ASN A CA 1
ATOM 2105 C C . ASN A 1 280 ? -9.344 -5.777 8.875 1 98.62 280 ASN A C 1
ATOM 2107 O O . ASN A 1 280 ? -10.203 -5.152 8.258 1 98.62 280 ASN A O 1
ATOM 2111 N N . VAL A 1 281 ? -8.383 -5.184 9.57 1 98.81 281 VAL A N 1
ATOM 2112 C CA . VAL A 1 281 ? -8.203 -3.736 9.594 1 98.81 281 VAL A CA 1
ATOM 2113 C C . VAL A 1 281 ? -6.711 -3.404 9.648 1 98.81 281 VAL A C 1
ATOM 2115 O O . VAL A 1 281 ? -5.941 -4.07 10.344 1 98.81 281 VAL A O 1
ATOM 2118 N N . VAL A 1 282 ? -6.254 -2.512 8.836 1 98.88 282 VAL A N 1
ATOM 2119 C CA . VAL A 1 282 ? -4.914 -1.934 8.891 1 98.88 282 VAL A CA 1
ATOM 2120 C C . VAL A 1 282 ? -4.953 -0.615 9.664 1 98.88 282 VAL A C 1
ATOM 2122 O O . VAL A 1 282 ? -5.719 0.289 9.32 1 98.88 282 VAL A O 1
ATOM 2125 N N . LEU A 1 283 ? -4.168 -0.508 10.719 1 98.81 283 LEU A N 1
ATOM 2126 C CA . LEU A 1 283 ? -4.199 0.641 11.617 1 98.81 283 LEU A CA 1
ATOM 2127 C C . LEU A 1 283 ? -2.859 1.368 11.617 1 98.81 283 LEU A C 1
ATOM 2129 O O . LEU A 1 283 ? -1.826 0.771 11.93 1 98.81 283 LEU A O 1
ATOM 2133 N N . THR A 1 284 ? -2.855 2.646 11.25 1 98.75 284 THR A N 1
ATOM 2134 C CA . THR A 1 284 ? -1.629 3.434 11.297 1 98.75 284 THR A CA 1
ATOM 2135 C C . THR A 1 284 ? -1.844 4.727 12.07 1 98.75 284 THR A C 1
ATOM 2137 O O . THR A 1 284 ? -2.971 5.219 12.172 1 98.75 284 THR A O 1
ATOM 2140 N N . PRO A 1 285 ? -0.829 5.266 12.68 1 98.44 285 PRO A N 1
ATOM 2141 C CA . PRO A 1 285 ? -0.945 6.355 13.656 1 98.44 285 PRO A CA 1
ATOM 2142 C C . PRO A 1 285 ? -0.815 7.734 13.016 1 98.44 285 PRO A C 1
ATOM 2144 O O . PRO A 1 285 ? 0.09 8.5 13.359 1 98.44 285 PRO A O 1
ATOM 2147 N N . HIS A 1 286 ? -1.755 8.062 12.156 1 98 286 HIS A N 1
ATOM 2148 C CA . HIS A 1 286 ? -1.873 9.391 11.57 1 98 286 HIS A CA 1
ATOM 2149 C C . HIS A 1 286 ? -0.572 9.812 10.891 1 98 286 HIS A C 1
ATOM 2151 O O . HIS A 1 286 ? -0.036 10.883 11.188 1 98 286 HIS A O 1
ATOM 2157 N N . ILE A 1 287 ? -0.161 9.047 9.883 1 98.44 287 ILE A N 1
ATOM 2158 C CA . ILE A 1 287 ? 1.146 9.273 9.281 1 98.44 287 ILE A CA 1
ATOM 2159 C C . ILE A 1 287 ? 0.99 9.445 7.77 1 98.44 287 ILE A C 1
ATOM 2161 O O . ILE A 1 287 ? 1.93 9.203 7.008 1 98.44 287 ILE A O 1
ATOM 2165 N N . ALA A 1 288 ? -0.152 9.812 7.305 1 98.31 288 ALA A N 1
ATOM 2166 C CA . ALA A 1 288 ? -0.402 9.906 5.867 1 98.31 288 ALA A CA 1
ATOM 2167 C C . ALA A 1 288 ? 0.533 10.922 5.211 1 98.31 288 ALA A C 1
ATOM 2169 O O . ALA A 1 288 ? 0.893 10.773 4.043 1 98.31 288 ALA A O 1
ATOM 2170 N N . SER A 1 289 ? 0.939 11.93 5.938 1 97.94 289 SER A N 1
ATOM 2171 C CA . SER A 1 289 ? 1.839 12.93 5.383 1 97.94 289 SER A CA 1
ATOM 2172 C C . SER A 1 289 ? 3.287 12.656 5.766 1 97.94 289 SER A C 1
ATOM 2174 O O . SER A 1 289 ? 4.176 13.469 5.5 1 97.94 289 SER A O 1
ATOM 2176 N N . ALA A 1 290 ? 3.629 11.562 6.371 1 98.44 290 ALA A N 1
ATOM 2177 C CA . ALA A 1 290 ? 4.887 11.344 7.082 1 98.44 290 ALA A CA 1
ATOM 2178 C C . ALA A 1 290 ? 5.988 10.906 6.117 1 98.44 290 ALA A C 1
ATOM 2180 O O . ALA A 1 290 ? 6.445 9.766 6.164 1 98.44 290 ALA A O 1
ATOM 2181 N N . THR A 1 291 ? 6.473 11.734 5.332 1 98.38 291 THR A N 1
ATOM 2182 C CA . THR A 1 291 ? 7.793 11.672 4.711 1 98.38 291 THR A CA 1
ATOM 2183 C C . THR A 1 291 ? 8.664 12.836 5.16 1 98.38 291 THR A C 1
ATOM 2185 O O . THR A 1 291 ? 8.148 13.914 5.492 1 98.38 291 THR A O 1
ATOM 2188 N N . VAL A 1 292 ? 9.883 12.625 5.145 1 97.31 292 VAL A N 1
ATOM 2189 C CA . VAL A 1 292 ? 10.805 13.664 5.613 1 97.31 292 VAL A CA 1
ATOM 2190 C C . VAL A 1 292 ? 10.633 14.922 4.773 1 97.31 292 VAL A C 1
ATOM 2192 O O . VAL A 1 292 ? 10.469 16.016 5.312 1 97.31 292 VAL A O 1
ATOM 2195 N N . ALA A 1 293 ? 10.617 14.734 3.518 1 97.62 293 ALA A N 1
ATOM 2196 C CA . ALA A 1 293 ? 10.539 15.867 2.598 1 97.62 293 ALA A CA 1
ATOM 2197 C C . ALA A 1 293 ? 9.227 16.625 2.787 1 97.62 293 ALA A C 1
ATOM 2199 O O . ALA A 1 293 ? 9.227 17.859 2.854 1 97.62 293 ALA A O 1
ATOM 2200 N N . THR A 1 294 ? 8.156 15.961 2.916 1 98.38 294 THR A N 1
ATOM 2201 C CA . THR A 1 294 ? 6.844 16.594 2.998 1 98.38 294 THR A CA 1
ATOM 2202 C C . THR A 1 294 ? 6.66 17.297 4.344 1 98.38 294 THR A C 1
ATOM 2204 O O . THR A 1 294 ? 6.199 18.438 4.398 1 98.38 294 THR A O 1
ATOM 2207 N N . ARG A 1 295 ? 7.039 16.625 5.449 1 98.56 295 ARG A N 1
ATOM 2208 C CA . ARG A 1 295 ? 6.934 17.25 6.766 1 98.56 295 ARG A CA 1
ATOM 2209 C C . ARG A 1 295 ? 7.801 18.5 6.848 1 98.56 295 ARG A C 1
ATOM 2211 O O . ARG A 1 295 ? 7.414 19.5 7.473 1 98.56 295 ARG A O 1
ATOM 2218 N N . ARG A 1 296 ? 8.891 18.453 6.211 1 98.19 296 ARG A N 1
ATOM 2219 C CA . ARG A 1 296 ? 9.742 19.641 6.176 1 98.19 296 ARG A CA 1
ATOM 2220 C C . ARG A 1 296 ? 9.078 20.781 5.406 1 98.19 296 ARG A C 1
ATOM 2222 O O . ARG A 1 296 ? 9.078 21.922 5.852 1 98.19 296 ARG A O 1
ATOM 2229 N N . ARG A 1 297 ? 8.5 20.453 4.289 1 98.44 297 ARG A N 1
ATOM 2230 C CA . ARG A 1 297 ? 7.809 21.469 3.494 1 98.44 297 ARG A CA 1
ATOM 2231 C C . ARG A 1 297 ? 6.629 22.062 4.262 1 98.44 297 ARG A C 1
ATOM 2233 O O . ARG A 1 297 ? 6.363 23.266 4.172 1 98.44 297 ARG A O 1
ATOM 2240 N N . MET A 1 298 ? 5.938 21.25 4.957 1 98.69 298 MET A N 1
ATOM 2241 C CA . MET A 1 298 ? 4.824 21.719 5.781 1 98.69 298 MET A CA 1
ATOM 2242 C C . MET A 1 298 ? 5.312 22.688 6.852 1 98.69 298 MET A C 1
ATOM 2244 O O . MET A 1 298 ? 4.727 23.766 7.035 1 98.69 298 MET A O 1
ATOM 2248 N N . ALA A 1 299 ? 6.398 22.297 7.5 1 98.81 299 ALA A N 1
ATOM 2249 C CA . ALA A 1 299 ? 6.961 23.141 8.555 1 98.81 299 ALA A CA 1
ATOM 2250 C C . ALA A 1 299 ? 7.441 24.469 7.988 1 98.81 299 ALA A C 1
ATOM 2252 O O . ALA A 1 299 ? 7.199 25.531 8.586 1 98.81 299 ALA A O 1
ATOM 2253 N N . GLU A 1 300 ? 8.047 24.391 6.859 1 98.75 300 GLU A N 1
ATOM 2254 C CA . GLU A 1 300 ? 8.555 25.594 6.207 1 98.75 300 GLU A CA 1
ATOM 2255 C C . GLU A 1 300 ? 7.414 26.531 5.793 1 98.75 300 GLU A C 1
ATOM 2257 O O . GLU A 1 300 ? 7.508 27.75 5.953 1 98.75 300 GLU A O 1
ATOM 2262 N N . LEU A 1 301 ? 6.379 25.938 5.289 1 98.75 301 LEU A N 1
ATOM 2263 C CA . LEU A 1 301 ? 5.234 26.75 4.887 1 98.75 301 LEU A CA 1
ATOM 2264 C C . LEU A 1 301 ? 4.582 27.406 6.098 1 98.75 301 LEU A C 1
ATOM 2266 O O . LEU A 1 301 ? 4.195 28.578 6.035 1 98.75 301 LEU A O 1
ATOM 2270 N N . ALA A 1 302 ? 4.441 26.688 7.18 1 98.81 302 ALA A N 1
ATOM 2271 C CA . ALA A 1 302 ? 3.895 27.266 8.406 1 98.81 302 ALA A CA 1
ATOM 2272 C C . ALA A 1 302 ? 4.766 28.422 8.906 1 98.81 302 ALA A C 1
ATOM 2274 O O . ALA A 1 302 ? 4.25 29.453 9.352 1 98.81 302 ALA A O 1
ATOM 2275 N N . ALA A 1 303 ? 6.051 28.25 8.82 1 98.81 303 ALA A N 1
ATOM 2276 C CA . ALA A 1 303 ? 6.984 29.312 9.219 1 98.81 303 ALA A CA 1
ATOM 2277 C C . ALA A 1 303 ? 6.859 30.516 8.305 1 98.81 303 ALA A C 1
ATOM 2279 O O . ALA A 1 303 ? 6.848 31.656 8.773 1 98.81 303 ALA A O 1
ATOM 2280 N N . ASP A 1 304 ? 6.781 30.234 6.98 1 98.81 304 ASP A N 1
ATOM 2281 C CA . ASP A 1 304 ? 6.582 31.312 6.027 1 98.81 304 ASP A CA 1
ATOM 2282 C C . ASP A 1 304 ? 5.328 32.125 6.363 1 98.81 304 ASP A C 1
ATOM 2284 O O . ASP A 1 304 ? 5.34 33.344 6.309 1 98.81 304 ASP A O 1
ATOM 2288 N N . ASN A 1 305 ? 4.297 31.438 6.691 1 98.81 305 ASN A N 1
ATOM 2289 C CA . ASN A 1 305 ? 3.043 32.062 7.082 1 98.81 305 ASN A CA 1
ATOM 2290 C C . ASN A 1 305 ? 3.221 32.969 8.305 1 98.81 305 ASN A C 1
ATOM 2292 O O . ASN A 1 305 ? 2.775 34.094 8.312 1 98.81 305 ASN A O 1
ATOM 2296 N N . LEU A 1 306 ? 3.898 32.438 9.328 1 98.81 306 LEU A N 1
ATOM 2297 C CA . LEU A 1 306 ? 4.074 33.156 10.578 1 98.81 306 LEU A CA 1
ATOM 2298 C C . LEU A 1 306 ? 4.941 34.406 10.367 1 98.81 306 LEU A C 1
ATOM 2300 O O . LEU A 1 306 ? 4.598 35.5 10.836 1 98.81 306 LEU A O 1
ATOM 2304 N N . ILE A 1 307 ? 6 34.281 9.625 1 98.75 307 ILE A N 1
ATOM 2305 C CA . ILE A 1 307 ? 6.914 35.375 9.336 1 98.75 307 ILE A CA 1
ATOM 2306 C C . ILE A 1 307 ? 6.172 36.469 8.586 1 98.75 307 ILE A C 1
ATOM 2308 O O . ILE A 1 307 ? 6.211 37.656 8.992 1 98.75 307 ILE A O 1
ATOM 2312 N N . ALA A 1 308 ? 5.453 36.062 7.613 1 98.5 308 ALA A N 1
ATOM 2313 C CA . ALA A 1 308 ? 4.734 37.031 6.793 1 98.5 308 ALA A CA 1
ATOM 2314 C C . ALA A 1 308 ? 3.592 37.656 7.574 1 98.5 308 ALA A C 1
ATOM 2316 O O . ALA A 1 308 ? 3.35 38.875 7.457 1 98.5 308 ALA A O 1
ATOM 2317 N N . ALA A 1 309 ? 2.898 36.875 8.328 1 98.38 309 ALA A N 1
ATOM 2318 C CA . ALA A 1 309 ? 1.747 37.375 9.086 1 98.38 309 ALA A CA 1
ATOM 2319 C C . ALA A 1 309 ? 2.156 38.438 10.078 1 98.38 309 ALA A C 1
ATOM 2321 O O . ALA A 1 309 ? 1.389 39.375 10.344 1 98.38 309 ALA A O 1
ATOM 2322 N N . LEU A 1 310 ? 3.389 38.375 10.609 1 98 310 LEU A N 1
ATOM 2323 C CA . LEU A 1 310 ? 3.861 39.344 11.617 1 98 310 LEU A CA 1
ATOM 2324 C C . LEU A 1 310 ? 4.691 40.438 10.969 1 98 310 LEU A C 1
ATOM 2326 O O . LEU A 1 310 ? 5.445 41.125 11.656 1 98 310 LEU A O 1
ATOM 2330 N N . GLY A 1 311 ? 4.598 40.469 9.68 1 96.94 311 GLY A N 1
ATOM 2331 C CA . GLY A 1 311 ? 5.121 41.625 8.969 1 96.94 311 GLY A CA 1
ATOM 2332 C C . GLY A 1 311 ? 6.605 41.531 8.68 1 96.94 311 GLY A C 1
ATOM 2333 O O . GLY A 1 311 ? 7.285 42.562 8.531 1 96.94 311 GLY A O 1
ATOM 2334 N N . CYS A 1 312 ? 7.121 40.344 8.617 1 97.06 312 CYS A N 1
ATOM 2335 C CA . CYS A 1 312 ? 8.547 40.156 8.383 1 97.06 312 CYS A CA 1
ATOM 2336 C C . CYS A 1 312 ? 8.781 39.375 7.086 1 97.06 312 CYS A C 1
ATOM 2338 O O . CYS A 1 312 ? 7.855 38.781 6.535 1 97.06 312 CYS A O 1
ATOM 2340 N N . GLY A 1 313 ? 10.047 39.438 6.574 1 94.19 313 GLY A N 1
ATOM 2341 C CA . GLY A 1 313 ? 10.461 38.656 5.426 1 94.19 313 GLY A CA 1
ATOM 2342 C C . GLY A 1 313 ? 9.969 39.219 4.105 1 94.19 313 GLY A C 1
ATOM 2343 O O . GLY A 1 313 ? 9.375 40.312 4.07 1 94.19 313 GLY A O 1
ATOM 2344 N N . PRO A 1 314 ? 10.227 38.5 3.027 1 94.38 314 PRO A N 1
ATOM 2345 C CA . PRO A 1 314 ? 9.93 39 1.681 1 94.38 314 PRO A CA 1
ATOM 2346 C C . PRO A 1 314 ? 8.438 39.094 1.4 1 94.38 314 PRO A C 1
ATOM 2348 O O . PRO A 1 314 ? 8.016 39.875 0.547 1 94.38 314 PRO A O 1
ATOM 2351 N N . GLN A 1 315 ? 7.621 38.375 2.141 1 96.06 315 GLN A N 1
ATOM 2352 C CA . GLN A 1 315 ? 6.176 38.406 1.931 1 96.06 315 GLN A CA 1
ATOM 2353 C C . GLN A 1 315 ? 5.465 39.094 3.09 1 96.06 315 GLN A C 1
ATOM 2355 O O . GLN A 1 315 ? 4.324 38.75 3.414 1 96.06 315 GLN A O 1
ATOM 2360 N N . ALA A 1 316 ? 6.09 40.031 3.717 1 96.69 316 ALA A N 1
ATOM 2361 C CA . ALA A 1 316 ? 5.57 40.719 4.887 1 96.69 316 ALA A CA 1
ATOM 2362 C C . ALA A 1 316 ? 4.137 41.188 4.652 1 96.69 316 ALA A C 1
ATOM 2364 O O . ALA A 1 316 ? 3.859 41.875 3.672 1 96.69 316 ALA A O 1
ATOM 2365 N N . GLY A 1 317 ? 3.248 40.688 5.512 1 95.94 317 GLY A N 1
ATOM 2366 C CA . GLY A 1 317 ? 1.853 41.094 5.445 1 95.94 317 GLY A CA 1
ATOM 2367 C C . GLY A 1 317 ? 1.04 40.281 4.457 1 95.94 317 GLY A C 1
ATOM 2368 O O . GLY A 1 317 ? -0.167 40.469 4.316 1 95.94 317 GLY A O 1
ATOM 2369 N N . ARG A 1 318 ? 1.628 39.375 3.764 1 96.25 318 ARG A N 1
ATOM 2370 C CA . ARG A 1 318 ? 0.942 38.562 2.756 1 96.25 318 ARG A CA 1
ATOM 2371 C C . ARG A 1 318 ? 1.238 37.094 2.943 1 96.25 318 ARG A C 1
ATOM 2373 O O . ARG A 1 318 ? 1.864 36.469 2.086 1 96.25 318 ARG A O 1
ATOM 2380 N N . PRO A 1 319 ? 0.782 36.531 4.078 1 98.25 319 PRO A N 1
ATOM 2381 C CA . PRO A 1 319 ? 1.011 35.094 4.285 1 98.25 319 PRO A CA 1
ATOM 2382 C C . PRO A 1 319 ? 0.467 34.25 3.145 1 98.25 319 PRO A C 1
ATOM 2384 O O . PRO A 1 319 ? -0.616 34.531 2.621 1 98.25 319 PRO A O 1
ATOM 2387 N N . PRO A 1 320 ? 1.147 33.219 2.73 1 97.94 320 PRO A N 1
ATOM 2388 C CA . PRO A 1 320 ? 0.822 32.438 1.541 1 97.94 320 PRO A CA 1
ATOM 2389 C C . PRO A 1 320 ? -0.54 31.75 1.642 1 97.94 320 PRO A C 1
ATOM 2391 O O . PRO A 1 320 ? -1.224 31.578 0.629 1 97.94 320 PRO A O 1
ATOM 2394 N N . THR A 1 321 ? -0.94 31.281 2.846 1 98.31 321 THR A N 1
ATOM 2395 C CA . THR A 1 321 ? -2.115 30.422 2.898 1 98.31 321 THR A CA 1
ATOM 2396 C C . THR A 1 321 ? -3.018 30.797 4.066 1 98.31 321 THR A C 1
ATOM 2398 O O . THR A 1 321 ? -3.262 30 4.965 1 98.31 321 THR A O 1
ATOM 2401 N N . PRO A 1 322 ? -3.602 31.938 4.02 1 98.5 322 PRO A N 1
ATOM 2402 C CA . PRO A 1 322 ? -4.52 32.375 5.082 1 98.5 322 PRO A CA 1
ATOM 2403 C C . PRO A 1 322 ? -5.848 31.609 5.047 1 98.5 322 PRO A C 1
ATOM 2405 O O . PRO A 1 322 ? -6.398 31.375 3.967 1 98.5 322 PRO A O 1
ATOM 2408 N N . ILE A 1 323 ? -6.316 31.172 6.184 1 97.88 323 ILE A N 1
ATOM 2409 C CA . ILE A 1 323 ? -7.621 30.547 6.336 1 97.88 323 ILE A CA 1
ATOM 2410 C C . ILE A 1 323 ? -8.711 31.609 6.402 1 97.88 323 ILE A C 1
ATOM 2412 O O . ILE A 1 323 ? -9.812 31.406 5.883 1 97.88 323 ILE A O 1
ATOM 2416 N N . ASN A 1 324 ? -8.438 32.812 7.098 1 98 324 ASN A N 1
ATOM 2417 C CA . ASN A 1 324 ? -9.352 33.938 7.25 1 98 324 ASN A CA 1
ATOM 2418 C C . ASN A 1 324 ? -8.75 35.219 6.688 1 98 324 ASN A C 1
ATOM 2420 O O . ASN A 1 324 ? -8.539 36.188 7.426 1 98 324 ASN A O 1
ATOM 2424 N N . PRO A 1 325 ? -8.656 35.312 5.402 1 97.06 325 PRO A N 1
ATOM 2425 C CA . PRO A 1 325 ? -7.992 36.438 4.758 1 97.06 325 PRO A CA 1
ATOM 2426 C C . PRO A 1 325 ? -8.672 37.781 5.066 1 97.06 325 PRO A C 1
ATOM 2428 O O . PRO A 1 325 ? -8.07 38.844 4.867 1 97.06 325 PRO A O 1
ATOM 2431 N N . GLU A 1 326 ? -9.844 37.781 5.559 1 95.62 326 GLU A N 1
ATOM 2432 C CA . GLU A 1 326 ? -10.562 39.031 5.875 1 95.62 326 GLU A CA 1
ATOM 2433 C C . GLU A 1 326 ? -9.867 39.781 6.992 1 95.62 326 GLU A C 1
ATOM 2435 O O . GLU A 1 326 ? -10.141 40.969 7.195 1 95.62 326 GLU A O 1
ATOM 2440 N N . VAL A 1 327 ? -9.062 39.094 7.75 1 96.38 327 VAL A N 1
ATOM 2441 C CA . VAL A 1 327 ? -8.328 39.719 8.844 1 96.38 327 VAL A CA 1
ATOM 2442 C C . VAL A 1 327 ? -7.176 40.562 8.289 1 96.38 327 VAL A C 1
ATOM 2444 O O . VAL A 1 327 ? -6.68 41.469 8.953 1 96.38 327 VAL A O 1
ATOM 2447 N N . LEU A 1 328 ? -6.805 40.219 7.043 1 92.88 328 LEU A N 1
ATOM 2448 C CA . LEU A 1 328 ? -5.668 40.906 6.449 1 92.88 328 LEU A CA 1
ATOM 2449 C C . LEU A 1 328 ? -6.031 42.344 6.086 1 92.88 328 LEU A C 1
ATOM 2451 O O . LEU A 1 328 ? -7.152 42.625 5.641 1 92.88 328 LEU A O 1
ATOM 2455 N N . GLY A 1 329 ? -5.156 43.375 6.164 1 78.75 329 GLY A N 1
ATOM 2456 C CA . GLY A 1 329 ? -5.348 44.75 5.773 1 78.75 329 GLY A CA 1
ATOM 2457 C C . GLY A 1 329 ? -6.098 45.562 6.812 1 78.75 329 GLY A C 1
ATOM 2458 O O . GLY A 1 329 ? -6.234 46.781 6.676 1 78.75 329 GLY A O 1
ATOM 2459 N N . ARG A 1 330 ? -6.879 44.906 7.719 1 63.5 330 ARG A N 1
ATOM 2460 C CA . ARG A 1 330 ? -7.598 45.688 8.734 1 63.5 330 ARG A CA 1
ATOM 2461 C C . ARG A 1 330 ? -6.625 46.406 9.648 1 63.5 330 ARG A C 1
ATOM 2463 O O . ARG A 1 330 ? -7.035 47.281 10.43 1 63.5 330 ARG A O 1
ATOM 2470 N N . ALA A 1 331 ? -5.363 46.406 9.555 1 48.62 331 ALA A N 1
ATOM 2471 C CA . ALA A 1 331 ? -4.559 47.344 10.336 1 48.62 331 ALA A CA 1
ATOM 2472 C C . ALA A 1 331 ? -4.59 48.719 9.719 1 48.62 331 ALA A C 1
ATOM 2474 O O . ALA A 1 331 ? -4.625 48.875 8.5 1 48.62 331 ALA A O 1
ATOM 2475 N N . MET B 1 1 ? -10.844 -46.469 -21.531 1 71.88 1 MET B N 1
ATOM 2476 C CA . MET B 1 1 ? -10.781 -46.281 -20.094 1 71.88 1 MET B CA 1
ATOM 2477 C C . MET B 1 1 ? -10.57 -44.812 -19.75 1 71.88 1 MET B C 1
ATOM 2479 O O . MET B 1 1 ? -9.938 -44.094 -20.5 1 71.88 1 MET B O 1
ATOM 2483 N N . THR B 1 2 ? -11.328 -44.312 -18.797 1 92 2 THR B N 1
ATOM 2484 C CA . THR B 1 2 ? -11.227 -42.906 -18.406 1 92 2 THR B CA 1
ATOM 2485 C C . THR B 1 2 ? -9.836 -42.625 -17.859 1 92 2 THR B C 1
ATOM 2487 O O . THR B 1 2 ? -9.312 -43.344 -17.031 1 92 2 THR B O 1
ATOM 2490 N N . GLN B 1 3 ? -9.172 -41.688 -18.406 1 97.12 3 GLN B N 1
ATOM 2491 C CA . GLN B 1 3 ? -7.828 -41.312 -17.984 1 97.12 3 GLN B CA 1
ATOM 2492 C C . GLN B 1 3 ? -7.82 -40.844 -16.531 1 97.12 3 GLN B C 1
ATOM 2494 O O . GLN B 1 3 ? -8.766 -40.219 -16.062 1 97.12 3 GLN B O 1
ATOM 2499 N N . LYS B 1 4 ? -6.809 -41.281 -15.82 1 98.69 4 LYS B N 1
ATOM 2500 C CA . LYS B 1 4 ? -6.656 -40.906 -14.422 1 98.69 4 LYS B CA 1
ATOM 2501 C C . LYS B 1 4 ? -5.73 -39.719 -14.258 1 98.69 4 LYS B C 1
ATOM 2503 O O . LYS B 1 4 ? -4.719 -39.594 -14.953 1 98.69 4 LYS B O 1
ATOM 2508 N N . VAL B 1 5 ? -6.141 -38.75 -13.359 1 98.81 5 VAL B N 1
ATOM 2509 C CA . VAL B 1 5 ? -5.285 -37.625 -13.117 1 98.81 5 VAL B CA 1
ATOM 2510 C C . VAL B 1 5 ? -5.176 -37.344 -11.617 1 98.81 5 VAL B C 1
ATOM 2512 O O . VAL B 1 5 ? -6.035 -37.781 -10.844 1 98.81 5 VAL B O 1
ATOM 2515 N N . LEU B 1 6 ? -4.113 -36.688 -11.227 1 98.88 6 LEU B N 1
ATOM 2516 C CA . LEU B 1 6 ? -3.885 -36.25 -9.844 1 98.88 6 LEU B CA 1
ATOM 2517 C C . LEU B 1 6 ? -4.031 -34.75 -9.703 1 98.88 6 LEU B C 1
ATOM 2519 O O . LEU B 1 6 ? -3.467 -34 -10.5 1 98.88 6 LEU B O 1
ATOM 2523 N N . VAL B 1 7 ? -4.824 -34.281 -8.828 1 98.88 7 VAL B N 1
ATOM 2524 C CA . VAL B 1 7 ? -4.777 -32.938 -8.312 1 98.88 7 VAL B CA 1
ATOM 2525 C C . VAL B 1 7 ? -4.004 -32.906 -6.996 1 98.88 7 VAL B C 1
ATOM 2527 O O . VAL B 1 7 ? -4.52 -33.312 -5.953 1 98.88 7 VAL B O 1
ATOM 2530 N N . ALA B 1 8 ? -2.85 -32.375 -7.062 1 98.69 8 ALA B N 1
ATOM 2531 C CA . ALA B 1 8 ? -1.847 -32.688 -6.047 1 98.69 8 ALA B CA 1
ATOM 2532 C C . ALA B 1 8 ? -2.092 -31.891 -4.773 1 98.69 8 ALA B C 1
ATOM 2534 O O . ALA B 1 8 ? -1.588 -32.25 -3.705 1 98.69 8 ALA B O 1
ATOM 2535 N N . ARG B 1 9 ? -2.744 -30.766 -4.898 1 98.44 9 ARG B N 1
ATOM 2536 C CA . ARG B 1 9 ? -3.062 -29.891 -3.783 1 98.44 9 ARG B CA 1
ATOM 2537 C C . ARG B 1 9 ? -4.547 -29.547 -3.766 1 98.44 9 ARG B C 1
ATOM 2539 O O . ARG B 1 9 ? -5.254 -29.75 -4.754 1 98.44 9 ARG B O 1
ATOM 2546 N N . ALA B 1 10 ? -4.98 -29.062 -2.625 1 98.38 10 ALA B N 1
ATOM 2547 C CA . ALA B 1 10 ? -6.359 -28.562 -2.596 1 98.38 10 ALA B CA 1
ATOM 2548 C C . ALA B 1 10 ? -6.535 -27.375 -3.531 1 98.38 10 ALA B C 1
ATOM 2550 O O . ALA B 1 10 ? -5.664 -26.516 -3.617 1 98.38 10 ALA B O 1
ATOM 2551 N N . VAL B 1 11 ? -7.621 -27.359 -4.23 1 98.06 11 VAL B N 1
ATOM 2552 C CA . VAL B 1 11 ? -8 -26.266 -5.121 1 98.06 11 VAL B CA 1
ATOM 2553 C C . VAL B 1 11 ? -9.508 -26.031 -5.043 1 98.06 11 VAL B C 1
ATOM 2555 O O . VAL B 1 11 ? -10.203 -26.703 -4.27 1 98.06 11 VAL B O 1
ATOM 2558 N N . PHE B 1 12 ? -10.031 -25.062 -5.75 1 97.94 12 PHE B N 1
ATOM 2559 C CA . PHE B 1 12 ? -11.461 -24.75 -5.734 1 97.94 12 PHE B CA 1
ATOM 2560 C C . PHE B 1 12 ? -12.281 -25.984 -6.121 1 97.94 12 PHE B C 1
ATOM 2562 O O . PHE B 1 12 ? -12.023 -26.609 -7.148 1 97.94 12 PHE B O 1
ATOM 2569 N N . PRO B 1 13 ? -13.305 -26.312 -5.355 1 97.94 13 PRO B N 1
ATOM 2570 C CA . PRO B 1 13 ? -14.109 -27.516 -5.633 1 97.94 13 PRO B CA 1
ATOM 2571 C C . PRO B 1 13 ? -14.703 -27.5 -7.039 1 97.94 13 PRO B C 1
ATOM 2573 O O . PRO B 1 13 ? -14.812 -28.547 -7.676 1 97.94 13 PRO B O 1
ATOM 2576 N N . GLN B 1 14 ? -15.062 -26.312 -7.465 1 98 14 GLN B N 1
ATOM 2577 C CA . GLN B 1 14 ? -15.656 -26.219 -8.789 1 98 14 GLN B CA 1
ATOM 2578 C C . GLN B 1 14 ? -14.664 -26.609 -9.875 1 98 14 GLN B C 1
ATOM 2580 O O . GLN B 1 14 ? -15.047 -27.141 -10.922 1 98 14 GLN B O 1
ATOM 2585 N N . VAL B 1 15 ? -13.414 -26.344 -9.648 1 98.5 15 VAL B N 1
ATOM 2586 C CA . VAL B 1 15 ? -12.375 -26.703 -10.609 1 98.5 15 VAL B CA 1
ATOM 2587 C C . VAL B 1 15 ? -12.188 -28.219 -10.633 1 98.5 15 VAL B C 1
ATOM 2589 O O . VAL B 1 15 ? -12.062 -28.812 -11.695 1 98.5 15 VAL B O 1
ATOM 2592 N N . VAL B 1 16 ? -12.203 -28.859 -9.469 1 98.69 16 VAL B N 1
ATOM 2593 C CA . VAL B 1 16 ? -12.086 -30.312 -9.359 1 98.69 16 VAL B CA 1
ATOM 2594 C C . VAL B 1 16 ? -13.281 -30.984 -10.031 1 98.69 16 VAL B C 1
ATOM 2596 O O . VAL B 1 16 ? -13.133 -31.969 -10.742 1 98.69 16 VAL B O 1
ATOM 2599 N N . ALA B 1 17 ? -14.445 -30.391 -9.828 1 98.56 17 ALA B N 1
ATOM 2600 C CA . ALA B 1 17 ? -15.656 -30.906 -10.445 1 98.56 17 ALA B CA 1
ATOM 2601 C C . ALA B 1 17 ? -15.555 -30.875 -11.969 1 98.56 17 ALA B C 1
ATOM 2603 O O . ALA B 1 17 ? -15.977 -31.812 -12.648 1 98.56 17 ALA B O 1
ATOM 2604 N N . ARG B 1 18 ? -15.047 -29.859 -12.445 1 98.19 18 ARG B N 1
ATOM 2605 C CA . ARG B 1 18 ? -14.875 -29.734 -13.891 1 98.19 18 ARG B CA 1
ATOM 2606 C C . ARG B 1 18 ? -13.914 -30.797 -14.422 1 98.19 18 ARG B C 1
ATOM 2608 O O . ARG B 1 18 ? -14.156 -31.391 -15.477 1 98.19 18 ARG B O 1
ATOM 2615 N N . LEU B 1 19 ? -12.82 -31.031 -13.727 1 98.69 19 LEU B N 1
ATOM 2616 C CA . LEU B 1 19 ? -11.867 -32.062 -14.117 1 98.69 19 LEU B CA 1
ATOM 2617 C C . LEU B 1 19 ? -12.523 -33.438 -14.102 1 98.69 19 LEU B C 1
ATOM 2619 O O . LEU B 1 19 ? -12.242 -34.281 -14.961 1 98.69 19 LEU B O 1
ATOM 2623 N N . ARG B 1 20 ? -13.43 -33.719 -13.18 1 98.56 20 ARG B N 1
ATOM 2624 C CA . ARG B 1 20 ? -14.094 -35 -13.016 1 98.56 20 ARG B CA 1
ATOM 2625 C C . ARG B 1 20 ? -15.062 -35.25 -14.172 1 98.56 20 ARG B C 1
ATOM 2627 O O . ARG B 1 20 ? -15.469 -36.406 -14.391 1 98.56 20 ARG B O 1
ATOM 2634 N N . GLU B 1 21 ? -15.406 -34.219 -14.891 1 98.25 21 GLU B N 1
ATOM 2635 C CA . GLU B 1 21 ? -16.219 -34.406 -16.094 1 98.25 21 GLU B CA 1
ATOM 2636 C C . GLU B 1 21 ? -15.438 -35.125 -17.172 1 98.25 21 GLU B C 1
ATOM 2638 O O . GLU B 1 21 ? -16.031 -35.719 -18.094 1 98.25 21 GLU B O 1
ATOM 2643 N N . HIS B 1 22 ? -14.156 -35.125 -17.078 1 98 22 HIS B N 1
ATOM 2644 C CA . HIS B 1 22 ? -13.336 -35.656 -18.156 1 98 22 HIS B CA 1
ATOM 2645 C C . HIS B 1 22 ? -12.469 -36.812 -17.688 1 98 22 HIS B C 1
ATOM 2647 O O . HIS B 1 22 ? -12.094 -37.656 -18.5 1 98 22 HIS B O 1
ATOM 2653 N N . PHE B 1 23 ? -12.195 -36.781 -16.344 1 98.69 23 PHE B N 1
ATOM 2654 C CA . PHE B 1 23 ? -11.164 -37.719 -15.883 1 98.69 23 PHE B CA 1
ATOM 2655 C C . PHE B 1 23 ? -11.617 -38.406 -14.609 1 98.69 23 PHE B C 1
ATOM 2657 O O . PHE B 1 23 ? -12.586 -38 -13.969 1 98.69 23 PHE B O 1
ATOM 2664 N N . ASP B 1 24 ? -10.93 -39.594 -14.297 1 98.75 24 ASP B N 1
ATOM 2665 C CA . ASP B 1 24 ? -10.906 -40.125 -12.945 1 98.75 24 ASP B CA 1
ATOM 2666 C C . ASP B 1 24 ? -9.906 -39.406 -12.062 1 98.75 24 ASP B C 1
ATOM 2668 O O . ASP B 1 24 ? -8.695 -39.594 -12.188 1 98.75 24 ASP B O 1
ATOM 2672 N N . VAL B 1 25 ? -10.422 -38.562 -11.156 1 98.81 25 VAL B N 1
ATOM 2673 C CA . VAL B 1 25 ? -9.578 -37.594 -10.461 1 98.81 25 VAL B CA 1
ATOM 2674 C C . VAL B 1 25 ? -9.281 -38.094 -9.055 1 98.81 25 VAL B C 1
ATOM 2676 O O . VAL B 1 25 ? -10.195 -38.375 -8.281 1 98.81 25 VAL B O 1
ATOM 2679 N N . GLU B 1 26 ? -8.039 -38.312 -8.758 1 98.75 26 GLU B N 1
ATOM 2680 C CA . GLU B 1 26 ? -7.602 -38.344 -7.367 1 98.75 26 GLU B CA 1
ATOM 2681 C C . GLU B 1 26 ? -7.242 -36.938 -6.895 1 98.75 26 GLU B C 1
ATOM 2683 O O . GLU B 1 26 ? -6.344 -36.281 -7.453 1 98.75 26 GLU B O 1
ATOM 2688 N N . ASP B 1 27 ? -7.961 -36.438 -5.953 1 98.44 27 ASP B N 1
ATOM 2689 C CA . ASP B 1 27 ? -7.695 -35.094 -5.469 1 98.44 27 ASP B CA 1
ATOM 2690 C C . ASP B 1 27 ? -7.062 -35.125 -4.078 1 98.44 27 ASP B C 1
ATOM 2692 O O . ASP B 1 27 ? -6.652 -36.188 -3.6 1 98.44 27 ASP B O 1
ATOM 2696 N N . ASN B 1 28 ? -6.805 -33.969 -3.508 1 98.44 28 ASN B N 1
ATOM 2697 C CA . ASN B 1 28 ? -6.121 -33.781 -2.232 1 98.44 28 ASN B CA 1
ATOM 2698 C C . ASN B 1 28 ? -6.801 -32.719 -1.37 1 98.44 28 ASN B C 1
ATOM 2700 O O . ASN B 1 28 ? -6.195 -31.703 -1.039 1 98.44 28 ASN B O 1
ATOM 2704 N N . PRO B 1 29 ? -8.039 -32.969 -0.951 1 97.19 29 PRO B N 1
ATOM 2705 C CA . PRO B 1 29 ? -8.797 -31.953 -0.204 1 97.19 29 PRO B CA 1
ATOM 2706 C C . PRO B 1 29 ? -8.156 -31.609 1.136 1 97.19 29 PRO B C 1
ATOM 2708 O O . PRO B 1 29 ? -8.383 -30.531 1.673 1 97.19 29 PRO B O 1
ATOM 2711 N N . GLN B 1 30 ? -7.273 -32.5 1.697 1 97.12 30 GLN B N 1
ATOM 2712 C CA . GLN B 1 30 ? -6.574 -32.25 2.951 1 97.12 30 GLN B CA 1
ATOM 2713 C C . GLN B 1 30 ? -5.383 -31.312 2.732 1 97.12 30 GLN B C 1
ATOM 2715 O O . GLN B 1 30 ? -4.805 -30.797 3.693 1 97.12 30 GLN B O 1
ATOM 2720 N N . ASP B 1 31 ? -5.051 -31.094 1.519 1 98 31 ASP B N 1
ATOM 2721 C CA . ASP B 1 31 ? -3.996 -30.188 1.087 1 98 31 ASP B CA 1
ATOM 2722 C C . ASP B 1 31 ? -2.652 -30.562 1.7 1 98 31 ASP B C 1
ATOM 2724 O O . ASP B 1 31 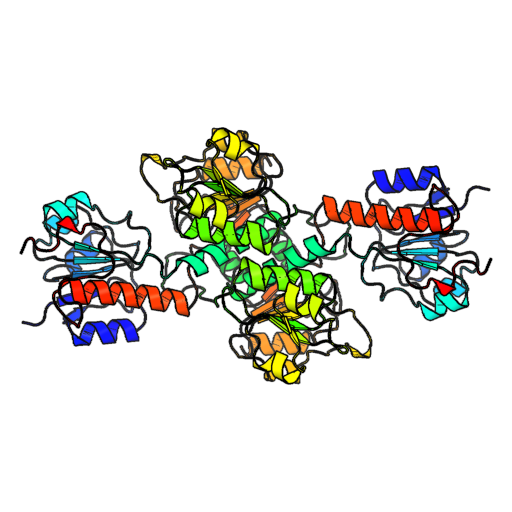? -1.895 -29.703 2.141 1 98 31 ASP B O 1
ATOM 2728 N N . SER B 1 32 ? -2.389 -31.781 1.801 1 96.94 32 SER B N 1
ATOM 2729 C CA . SER B 1 32 ? -1.094 -32.25 2.279 1 96.94 32 SER B CA 1
ATOM 2730 C C . SER B 1 32 ? 0.003 -32 1.25 1 96.94 32 SER B C 1
ATOM 2732 O O . SER B 1 32 ? -0.214 -32.188 0.049 1 96.94 32 SER B O 1
ATOM 2734 N N . VAL B 1 33 ? 1.081 -31.578 1.683 1 96.5 33 VAL B N 1
ATOM 2735 C CA . VAL B 1 33 ? 2.246 -31.453 0.813 1 96.5 33 VAL B CA 1
ATOM 2736 C C . VAL B 1 33 ? 2.953 -32.812 0.703 1 96.5 33 VAL B C 1
ATOM 2738 O O . VAL B 1 33 ? 3.484 -33.312 1.69 1 96.5 33 VAL B O 1
ATOM 2741 N N . TYR B 1 34 ? 2.998 -33.344 -0.496 1 96.94 34 TYR B N 1
ATOM 2742 C CA . TYR B 1 34 ? 3.561 -34.656 -0.695 1 96.94 34 TYR B CA 1
ATOM 2743 C C . TYR B 1 34 ? 5.086 -34.594 -0.712 1 96.94 34 TYR B C 1
ATOM 2745 O O . TYR B 1 34 ? 5.676 -33.688 -1.301 1 96.94 34 TYR B O 1
ATOM 2753 N N . THR B 1 35 ? 5.695 -35.562 -0.023 1 95.5 35 THR B N 1
ATOM 2754 C CA . THR B 1 35 ? 7.113 -35.812 -0.25 1 95.5 35 THR B CA 1
ATOM 2755 C C . THR B 1 35 ? 7.355 -36.281 -1.674 1 95.5 35 THR B C 1
ATOM 2757 O O . THR B 1 35 ? 6.422 -36.688 -2.365 1 95.5 35 THR B O 1
ATOM 2760 N N . PRO B 1 36 ? 8.586 -36.25 -2.07 1 94.31 36 PRO B N 1
ATOM 2761 C CA . PRO B 1 36 ? 8.875 -36.75 -3.408 1 94.31 36 PRO B CA 1
ATOM 2762 C C . PRO B 1 36 ? 8.406 -38.188 -3.594 1 94.31 36 PRO B C 1
ATOM 2764 O O . PRO B 1 36 ? 7.84 -38.531 -4.633 1 94.31 36 PRO B O 1
ATOM 2767 N N . ALA B 1 37 ? 8.609 -39.031 -2.605 1 96.19 37 ALA B N 1
ATOM 2768 C CA . ALA B 1 37 ? 8.195 -40.438 -2.676 1 96.19 37 ALA B CA 1
ATOM 2769 C C . ALA B 1 37 ? 6.676 -40.562 -2.74 1 96.19 37 ALA B C 1
ATOM 2771 O O . ALA B 1 37 ? 6.145 -41.375 -3.51 1 96.19 37 ALA B O 1
ATOM 2772 N N . GLU B 1 38 ? 5.992 -39.812 -1.909 1 97.69 38 GLU B N 1
ATOM 2773 C CA . GLU B 1 38 ? 4.535 -39.812 -1.912 1 97.69 38 GLU B CA 1
ATOM 2774 C C . GLU B 1 38 ? 3.982 -39.344 -3.256 1 97.69 38 GLU B C 1
ATOM 2776 O O . GLU B 1 38 ? 3.027 -39.938 -3.777 1 97.69 38 GLU B O 1
ATOM 2781 N N . LEU B 1 39 ? 4.555 -38.25 -3.758 1 98.19 39 LEU B N 1
ATOM 2782 C CA . LEU B 1 39 ? 4.129 -37.75 -5.051 1 98.19 39 LEU B CA 1
ATOM 2783 C C . LEU B 1 39 ? 4.273 -38.781 -6.141 1 98.19 39 LEU B C 1
ATOM 2785 O O . LEU B 1 39 ? 3.346 -39 -6.926 1 98.19 39 LEU B O 1
ATOM 2789 N N . SER B 1 40 ? 5.43 -39.406 -6.207 1 97.69 40 SER B N 1
ATOM 2790 C CA . SER B 1 40 ? 5.688 -40.469 -7.203 1 97.69 40 SER B CA 1
ATOM 2791 C C . SER B 1 40 ? 4.684 -41.594 -7.082 1 97.69 40 SER B C 1
ATOM 2793 O O . SER B 1 40 ? 4.18 -42.094 -8.094 1 97.69 40 SER B O 1
ATOM 2795 N N . ALA B 1 41 ? 4.43 -42.031 -5.848 1 98 41 ALA B N 1
ATOM 2796 C CA . ALA B 1 41 ? 3.465 -43.094 -5.609 1 98 41 ALA B CA 1
ATOM 2797 C C . ALA B 1 41 ? 2.074 -42.688 -6.094 1 98 41 ALA B C 1
ATOM 2799 O O . ALA B 1 41 ? 1.368 -43.5 -6.699 1 98 41 ALA B O 1
ATOM 2800 N N . ARG B 1 42 ? 1.655 -41.438 -5.836 1 98.38 42 ARG B N 1
ATOM 2801 C CA . ARG B 1 42 ? 0.329 -40.969 -6.203 1 98.38 42 ARG B CA 1
ATOM 2802 C C . ARG B 1 42 ? 0.203 -40.812 -7.715 1 98.38 42 ARG B C 1
ATOM 2804 O O . ARG B 1 42 ? -0.894 -40.906 -8.266 1 98.38 42 ARG B O 1
ATOM 2811 N N . LEU B 1 43 ? 1.269 -40.594 -8.391 1 98.56 43 LEU B N 1
ATOM 2812 C CA . LEU B 1 43 ? 1.269 -40.375 -9.836 1 98.56 43 LEU B CA 1
ATOM 2813 C C . LEU B 1 43 ? 1.204 -41.688 -10.602 1 98.56 43 LEU B C 1
ATOM 2815 O O . LEU B 1 43 ? 0.964 -41.688 -11.805 1 98.56 43 LEU B O 1
ATOM 2819 N N . GLN B 1 44 ? 1.445 -42.844 -9.859 1 98.25 44 GLN B N 1
ATOM 2820 C CA . GLN B 1 44 ? 1.391 -44.125 -10.539 1 98.25 44 GLN B CA 1
ATOM 2821 C C . GLN B 1 44 ? 0.056 -44.312 -11.258 1 98.25 44 GLN B C 1
ATOM 2823 O O . GLN B 1 44 ? -1.007 -44.156 -10.648 1 98.25 44 GLN B O 1
ATOM 2828 N N . GLY B 1 45 ? 0.158 -44.594 -12.555 1 97.75 45 GLY B N 1
ATOM 2829 C CA . GLY B 1 45 ? -1.025 -44.875 -13.344 1 97.75 45 GLY B CA 1
ATOM 2830 C C . GLY B 1 45 ? -1.752 -43.625 -13.812 1 97.75 45 GLY B C 1
ATOM 2831 O O . GLY B 1 45 ? -2.777 -43.719 -14.492 1 97.75 45 GLY B O 1
ATOM 2832 N N . LYS B 1 46 ? -1.273 -42.469 -13.438 1 98.69 46 LYS B N 1
ATOM 2833 C CA . LYS B 1 46 ? -1.93 -41.219 -13.828 1 98.69 46 LYS B CA 1
ATOM 2834 C C . LYS B 1 46 ? -1.419 -40.719 -15.18 1 98.69 46 LYS B C 1
ATOM 2836 O O . LYS B 1 46 ? -0.215 -40.75 -15.438 1 98.69 46 LYS B O 1
ATOM 2841 N N . ALA B 1 47 ? -2.297 -40.281 -16.016 1 98.5 47 ALA B N 1
ATOM 2842 C CA . ALA B 1 47 ? -1.94 -39.719 -17.312 1 98.5 47 ALA B CA 1
ATOM 2843 C C . ALA B 1 47 ? -1.446 -38.281 -17.172 1 98.5 47 ALA B C 1
ATOM 2845 O O . ALA B 1 47 ? -0.683 -37.812 -18.016 1 98.5 47 ALA B O 1
ATOM 2846 N N . GLY B 1 48 ? -1.922 -37.562 -16.141 1 98.69 48 GLY B N 1
ATOM 2847 C CA . GLY B 1 48 ? -1.538 -36.188 -15.938 1 98.69 48 GLY B CA 1
ATOM 2848 C C . GLY B 1 48 ? -1.711 -35.719 -14.5 1 98.69 48 GLY B C 1
ATOM 2849 O O . GLY B 1 48 ? -2.248 -36.469 -13.672 1 98.69 48 GLY B O 1
ATOM 2850 N N . ALA B 1 49 ? -1.245 -34.5 -14.242 1 98.88 49 ALA B N 1
ATOM 2851 C CA . ALA B 1 49 ? -1.33 -33.969 -12.891 1 98.88 49 ALA B CA 1
ATOM 2852 C C . ALA B 1 49 ? -1.537 -32.469 -12.914 1 98.88 49 ALA B C 1
ATOM 2854 O O . ALA B 1 49 ? -0.941 -31.766 -13.734 1 98.88 49 ALA B O 1
ATOM 2855 N N . PHE B 1 50 ? -2.477 -32.031 -12.102 1 98.75 50 PHE B N 1
ATOM 2856 C CA . PHE B 1 50 ? -2.605 -30.641 -11.68 1 98.75 50 PHE B CA 1
ATOM 2857 C C . PHE B 1 50 ? -1.713 -30.344 -10.477 1 98.75 50 PHE B C 1
ATOM 2859 O O . PHE B 1 50 ? -1.89 -30.938 -9.414 1 98.75 50 PHE B O 1
ATOM 2866 N N . THR B 1 51 ? -0.74 -29.438 -10.633 1 98.56 51 THR B N 1
ATOM 2867 C CA . THR B 1 51 ? 0.252 -29.203 -9.594 1 98.56 51 THR B CA 1
ATOM 2868 C C . THR B 1 51 ? 0.282 -27.734 -9.203 1 98.56 51 THR B C 1
ATOM 2870 O O . THR B 1 51 ? -0.37 -26.891 -9.844 1 98.56 51 THR B O 1
ATOM 2873 N N . THR B 1 52 ? 0.942 -27.453 -8.141 1 97.06 52 THR B N 1
ATOM 2874 C CA . THR B 1 52 ? 1.382 -26.125 -7.742 1 97.06 52 THR B CA 1
ATOM 2875 C C . THR B 1 52 ? 2.904 -26.047 -7.68 1 97.06 52 THR B C 1
ATOM 2877 O O . THR B 1 52 ? 3.594 -26.922 -8.211 1 97.06 52 THR B O 1
ATOM 2880 N N . GLY B 1 53 ? 3.389 -25.016 -7.047 1 93.44 53 GLY B N 1
ATOM 2881 C CA . GLY B 1 53 ? 4.832 -24.844 -6.965 1 93.44 53 GLY B CA 1
ATOM 2882 C C . GLY B 1 53 ? 5.492 -25.844 -6.027 1 93.44 53 GLY B C 1
ATOM 2883 O O . GLY B 1 53 ? 6.711 -26.031 -6.062 1 93.44 53 GLY B O 1
ATOM 2884 N N . SER B 1 54 ? 4.723 -26.641 -5.32 1 93.88 54 SER B N 1
ATOM 2885 C CA . SER B 1 54 ? 5.27 -27.484 -4.266 1 93.88 54 SER B CA 1
ATOM 2886 C C . SER B 1 54 ? 5.656 -28.859 -4.809 1 93.88 54 SER B C 1
ATOM 2888 O O . SER B 1 54 ? 6.344 -29.625 -4.133 1 93.88 54 SER B O 1
ATOM 2890 N N . GLU B 1 55 ? 5.199 -29.219 -5.992 1 97.06 55 GLU B N 1
ATOM 2891 C CA . GLU B 1 55 ? 5.473 -30.547 -6.555 1 97.06 55 GLU B CA 1
ATOM 2892 C C . GLU B 1 55 ? 6.676 -30.516 -7.492 1 97.06 55 GLU B C 1
ATOM 2894 O O . GLU B 1 55 ? 6.586 -29.984 -8.609 1 97.06 55 GLU B O 1
ATOM 2899 N N . ARG B 1 56 ? 7.738 -31.078 -7.078 1 96.88 56 ARG B N 1
ATOM 2900 C CA . ARG B 1 56 ? 8.93 -31.156 -7.922 1 96.88 56 ARG B CA 1
ATOM 2901 C C . ARG B 1 56 ? 8.805 -32.281 -8.93 1 96.88 56 ARG B C 1
ATOM 2903 O O . ARG B 1 56 ? 8.641 -33.469 -8.555 1 96.88 56 ARG B O 1
ATOM 2910 N N . ILE B 1 57 ? 8.805 -31.953 -10.211 1 98.19 57 ILE B N 1
ATOM 2911 C CA . ILE B 1 57 ? 8.766 -32.938 -11.297 1 98.19 57 ILE B CA 1
ATOM 2912 C C . ILE B 1 57 ? 10.141 -33 -11.961 1 98.19 57 ILE B C 1
ATOM 2914 O O . ILE B 1 57 ? 10.453 -32.188 -12.844 1 98.19 57 ILE B O 1
ATOM 2918 N N . ASP B 1 58 ? 10.914 -33.938 -11.516 1 97.25 58 ASP B N 1
ATOM 2919 C CA . ASP B 1 58 ? 12.258 -34.094 -12.055 1 97.25 58 ASP B CA 1
ATOM 2920 C C . ASP B 1 58 ? 12.414 -35.469 -12.742 1 97.25 58 ASP B C 1
ATOM 2922 O O . ASP B 1 58 ? 11.438 -36.188 -12.922 1 97.25 58 ASP B O 1
ATOM 2926 N N . ALA B 1 59 ? 13.594 -35.781 -13.164 1 97.44 59 ALA B N 1
ATOM 2927 C CA . ALA B 1 59 ? 13.867 -37 -13.93 1 97.44 59 ALA B CA 1
ATOM 2928 C C . ALA B 1 59 ? 13.484 -38.25 -13.141 1 97.44 59 ALA B C 1
ATOM 2930 O O . ALA B 1 59 ? 12.961 -39.219 -13.703 1 97.44 59 ALA B O 1
ATOM 2931 N N . ALA B 1 60 ? 13.727 -38.219 -11.867 1 97.5 60 ALA B N 1
ATOM 2932 C CA . ALA B 1 60 ? 13.43 -39.375 -11.023 1 97.5 60 ALA B CA 1
ATOM 2933 C C . ALA B 1 60 ? 11.93 -39.656 -11 1 97.5 60 ALA B C 1
ATOM 2935 O O . ALA B 1 60 ? 11.508 -40.812 -11.133 1 97.5 60 ALA B O 1
ATOM 2936 N N . VAL B 1 61 ? 11.141 -38.625 -10.805 1 97.88 61 VAL B N 1
ATOM 2937 C CA . VAL B 1 61 ? 9.688 -38.75 -10.789 1 97.88 61 VAL B CA 1
ATOM 2938 C C . VAL B 1 61 ? 9.195 -39.219 -12.148 1 97.88 61 VAL B C 1
ATOM 2940 O O . VAL B 1 61 ? 8.328 -40.094 -12.234 1 97.88 61 VAL B O 1
ATOM 2943 N N . LEU B 1 62 ? 9.766 -38.719 -13.219 1 98.06 62 LEU B N 1
ATOM 2944 C CA . LEU B 1 62 ? 9.352 -39.062 -14.586 1 98.06 62 LEU B CA 1
ATOM 2945 C C . LEU B 1 62 ? 9.711 -40.5 -14.93 1 98.06 62 LEU B C 1
ATOM 2947 O O . LEU B 1 62 ? 8.938 -41.188 -15.578 1 98.06 62 LEU B O 1
ATOM 2951 N N . ASP B 1 63 ? 10.875 -40.938 -14.477 1 97.62 63 ASP B N 1
ATOM 2952 C CA . ASP B 1 63 ? 11.297 -42.312 -14.711 1 97.62 63 ASP B CA 1
ATOM 2953 C C . ASP B 1 63 ? 10.359 -43.312 -14.008 1 97.62 63 ASP B C 1
ATOM 2955 O O . ASP B 1 63 ? 10.078 -44.375 -14.539 1 97.62 63 ASP B O 1
ATOM 2959 N N . ALA B 1 64 ? 9.953 -42.938 -12.883 1 97.69 64 ALA B N 1
ATOM 2960 C CA . ALA B 1 64 ? 9.086 -43.781 -12.086 1 97.69 64 ALA B CA 1
ATOM 2961 C C . ALA B 1 64 ? 7.66 -43.781 -12.641 1 97.69 64 ALA B C 1
ATOM 2963 O O . ALA B 1 64 ? 6.852 -44.656 -12.289 1 97.69 64 ALA B O 1
ATOM 2964 N N . ASN B 1 65 ? 7.301 -42.844 -13.469 1 98 65 ASN B N 1
ATOM 2965 C CA . ASN B 1 65 ? 5.949 -42.688 -13.992 1 98 65 ASN B CA 1
ATOM 2966 C C . ASN B 1 65 ? 5.949 -42.469 -15.5 1 98 65 ASN B C 1
ATOM 2968 O O . ASN B 1 65 ? 5.516 -41.438 -15.984 1 98 65 ASN B O 1
ATOM 2972 N N . PRO B 1 66 ? 6.336 -43.469 -16.25 1 97.75 66 PRO B N 1
ATOM 2973 C CA . PRO B 1 66 ? 6.508 -43.312 -17.703 1 97.75 66 PRO B CA 1
ATOM 2974 C C . PRO B 1 66 ? 5.184 -43.094 -18.422 1 97.75 66 PRO B C 1
ATOM 2976 O O . PRO B 1 66 ? 5.176 -42.719 -19.609 1 97.75 66 PRO B O 1
ATOM 2979 N N . GLN B 1 67 ? 4.047 -43.312 -17.781 1 96.94 67 GLN B N 1
ATOM 2980 C CA . GLN B 1 67 ? 2.736 -43.156 -18.406 1 96.94 67 GLN B CA 1
ATOM 2981 C C . GLN B 1 67 ? 2.303 -41.688 -18.391 1 96.94 67 GLN B C 1
ATOM 2983 O O . GLN B 1 67 ? 1.325 -41.312 -19.031 1 96.94 67 GLN B O 1
ATOM 2988 N N . LEU B 1 68 ? 2.984 -40.875 -17.609 1 98.19 68 LEU B N 1
ATOM 2989 C CA . LEU B 1 68 ? 2.619 -39.469 -17.469 1 98.19 68 LEU B CA 1
ATOM 2990 C C . LEU B 1 68 ? 2.764 -38.719 -18.797 1 98.19 68 LEU B C 1
ATOM 2992 O O . LEU B 1 68 ? 3.771 -38.875 -19.484 1 98.19 68 LEU B O 1
ATOM 2996 N N . ARG B 1 69 ? 1.798 -37.906 -19.094 1 98.31 69 ARG B N 1
ATOM 2997 C CA . ARG B 1 69 ? 1.816 -37.188 -20.375 1 98.31 69 ARG B CA 1
ATOM 2998 C C . ARG B 1 69 ? 1.783 -35.688 -20.172 1 98.31 69 ARG B C 1
ATOM 3000 O O . ARG B 1 69 ? 2.199 -34.938 -21.047 1 98.31 69 ARG B O 1
ATOM 3007 N N . ALA B 1 70 ? 1.266 -35.188 -19.031 1 98.69 70 ALA B N 1
ATOM 3008 C CA . ALA B 1 70 ? 1.147 -33.75 -18.828 1 98.69 70 ALA B CA 1
ATOM 3009 C C . ALA B 1 70 ? 1.228 -33.406 -17.344 1 98.69 70 ALA B C 1
ATOM 3011 O O . ALA B 1 70 ? 0.683 -34.125 -16.5 1 98.69 70 ALA B O 1
ATOM 3012 N N . VAL B 1 71 ? 1.924 -32.375 -17 1 98.88 71 VAL B N 1
ATOM 3013 C CA . VAL B 1 71 ? 1.946 -31.75 -15.68 1 98.88 71 VAL B CA 1
ATOM 3014 C C . VAL B 1 71 ? 1.63 -30.266 -15.797 1 98.88 71 VAL B C 1
ATOM 3016 O O . VAL B 1 71 ? 2.35 -29.531 -16.469 1 98.88 71 VAL B O 1
ATOM 3019 N N . CYS B 1 72 ? 0.569 -29.812 -15.188 1 98.81 72 CYS B N 1
ATOM 3020 C CA . CYS B 1 72 ? 0.028 -28.469 -15.375 1 98.81 72 CYS B CA 1
ATOM 3021 C C . CYS B 1 72 ? 0.047 -27.688 -14.07 1 98.81 72 CYS B C 1
ATOM 3023 O O . CYS B 1 72 ? -0.69 -28 -13.141 1 98.81 72 CYS B O 1
ATOM 3025 N N . ASN B 1 73 ? 0.805 -26.672 -14.062 1 98 73 ASN B N 1
ATOM 3026 C CA . ASN B 1 73 ? 1.094 -25.875 -12.867 1 98 73 ASN B CA 1
ATOM 3027 C C . ASN B 1 73 ? 0.12 -24.719 -12.711 1 98 73 ASN B C 1
ATOM 3029 O O . ASN B 1 73 ? -0.128 -23.984 -13.664 1 98 73 ASN B O 1
ATOM 3033 N N . MET B 1 74 ? -0.477 -24.562 -11.492 1 98.31 74 MET B N 1
ATOM 3034 C CA . MET B 1 74 ? -1.179 -23.328 -11.117 1 98.31 74 MET B CA 1
ATOM 3035 C C . MET B 1 74 ? -0.205 -22.281 -10.586 1 98.31 74 MET B C 1
ATOM 3037 O O . MET B 1 74 ? -0.197 -21.984 -9.391 1 98.31 74 MET B O 1
ATOM 3041 N N . ALA B 1 75 ? 0.656 -21.75 -11.398 1 96.44 75 ALA B N 1
ATOM 3042 C CA . ALA B 1 75 ? 1.686 -20.75 -11.109 1 96.44 75 ALA B CA 1
ATOM 3043 C C . ALA B 1 75 ? 2.27 -20.172 -12.398 1 96.44 75 ALA B C 1
ATOM 3045 O O . ALA B 1 75 ? 2.172 -20.797 -13.461 1 96.44 75 ALA B O 1
ATOM 3046 N N . VAL B 1 76 ? 2.826 -19 -12.289 1 94.88 76 VAL B N 1
ATOM 3047 C CA . VAL B 1 76 ? 3.561 -18.453 -13.43 1 94.88 76 VAL B CA 1
ATOM 3048 C C . VAL B 1 76 ? 4.949 -19.094 -13.492 1 94.88 76 VAL B C 1
ATOM 3050 O O . VAL B 1 76 ? 5.383 -19.531 -14.562 1 94.88 76 VAL B O 1
ATOM 3053 N N . GLY B 1 77 ? 5.637 -18.984 -12.352 1 91.38 77 GLY B N 1
ATOM 3054 C CA . GLY B 1 77 ? 6.918 -19.656 -12.281 1 91.38 77 GLY B CA 1
ATOM 3055 C C . GLY B 1 77 ? 6.797 -21.172 -12.305 1 91.38 77 GLY B C 1
ATOM 3056 O O . GLY B 1 77 ? 5.781 -21.734 -11.883 1 91.38 77 GLY B O 1
ATOM 3057 N N . TYR B 1 78 ? 7.816 -21.844 -12.812 1 94.94 78 TYR B N 1
ATOM 3058 C CA . TYR B 1 78 ? 7.754 -23.297 -12.945 1 94.94 78 TYR B CA 1
ATOM 3059 C C . TYR B 1 78 ? 9.109 -23.922 -12.656 1 94.94 78 TYR B C 1
ATOM 3061 O O . TYR B 1 78 ? 9.508 -24.875 -13.328 1 94.94 78 TYR B O 1
ATOM 3069 N N . ASN B 1 79 ? 9.773 -23.297 -11.703 1 91.25 79 ASN B N 1
ATOM 3070 C CA . ASN B 1 79 ? 11.094 -23.797 -11.352 1 91.25 79 ASN B CA 1
ATOM 3071 C C . ASN B 1 79 ? 11.008 -25.188 -10.719 1 91.25 79 ASN B C 1
ATOM 3073 O O . ASN B 1 79 ? 12.023 -25.875 -10.578 1 91.25 79 ASN B O 1
ATOM 3077 N N . ASN B 1 80 ? 9.805 -25.656 -10.398 1 94.38 80 ASN B N 1
ATOM 3078 C CA . ASN B 1 80 ? 9.617 -26.984 -9.844 1 94.38 80 ASN B CA 1
ATOM 3079 C C . ASN B 1 80 ? 9.602 -28.062 -10.938 1 94.38 80 ASN B C 1
ATOM 3081 O O . ASN B 1 80 ? 9.625 -29.25 -10.648 1 94.38 80 ASN B O 1
ATOM 3085 N N . PHE B 1 81 ? 9.625 -27.672 -12.211 1 97.12 81 PHE B N 1
ATOM 3086 C CA . PHE B 1 81 ? 9.672 -28.594 -13.336 1 97.12 81 PHE B CA 1
ATOM 3087 C C . PHE B 1 81 ? 11.078 -28.688 -13.914 1 97.12 81 PHE B C 1
ATOM 3089 O O . PHE B 1 81 ? 11.711 -27.656 -14.172 1 97.12 81 PHE B O 1
ATOM 3096 N N . ASP B 1 82 ? 11.625 -29.875 -14.094 1 97.56 82 ASP B N 1
ATOM 3097 C CA . ASP B 1 82 ? 12.742 -30.094 -15.008 1 97.56 82 ASP B CA 1
ATOM 3098 C C . ASP B 1 82 ? 12.266 -30.172 -16.453 1 97.56 82 ASP B C 1
ATOM 3100 O O . ASP B 1 82 ? 12.078 -31.266 -16.984 1 97.56 82 ASP B O 1
ATOM 3104 N N . VAL B 1 83 ? 12.141 -29.047 -17.062 1 97.62 83 VAL B N 1
ATOM 3105 C CA . VAL B 1 83 ? 11.484 -28.938 -18.359 1 97.62 83 VAL B CA 1
ATOM 3106 C C . VAL B 1 83 ? 12.242 -29.75 -19.406 1 97.62 83 VAL B C 1
ATOM 3108 O O . VAL B 1 83 ? 11.641 -30.5 -20.172 1 97.62 83 VAL B O 1
ATOM 3111 N N . PRO B 1 84 ? 13.594 -29.688 -19.375 1 97.5 84 PRO B N 1
ATOM 3112 C CA . PRO B 1 84 ? 14.32 -30.547 -20.312 1 97.5 84 PRO B CA 1
ATOM 3113 C C . PRO B 1 84 ? 14.016 -32.031 -20.109 1 97.5 84 PRO B C 1
ATOM 3115 O O . PRO B 1 84 ? 13.812 -32.75 -21.094 1 97.5 84 PRO B O 1
ATOM 3118 N N . ALA B 1 85 ? 13.961 -32.5 -18.953 1 98.25 85 ALA B N 1
ATOM 3119 C CA . ALA B 1 85 ? 13.648 -33.906 -18.672 1 98.25 85 ALA B CA 1
ATOM 3120 C C . ALA B 1 85 ? 12.234 -34.25 -19.109 1 98.25 85 ALA B C 1
ATOM 3122 O O . ALA B 1 85 ? 11.992 -35.312 -19.656 1 98.25 85 ALA B O 1
ATOM 3123 N N . CYS B 1 86 ? 11.297 -33.344 -18.875 1 98.62 86 CYS B N 1
ATOM 3124 C CA . CYS B 1 86 ? 9.922 -33.531 -19.328 1 98.62 86 CYS B CA 1
ATOM 3125 C C . CYS B 1 86 ? 9.859 -33.656 -20.844 1 98.62 86 CYS B C 1
ATOM 3127 O O . CYS B 1 86 ? 9.234 -34.562 -21.375 1 98.62 86 CYS B O 1
ATOM 3129 N N . THR B 1 87 ? 10.539 -32.781 -21.469 1 98.38 87 THR B N 1
ATOM 3130 C CA . THR B 1 87 ? 10.531 -32.719 -22.922 1 98.38 87 THR B CA 1
ATOM 3131 C C . THR B 1 87 ? 11.102 -34 -23.516 1 98.38 87 THR B C 1
ATOM 3133 O O . THR B 1 87 ? 10.523 -34.562 -24.453 1 98.38 87 THR B O 1
ATOM 3136 N N . ALA B 1 88 ? 12.172 -34.438 -22.984 1 97.75 88 ALA B N 1
ATOM 3137 C CA . ALA B 1 88 ? 12.852 -35.625 -23.469 1 97.75 88 ALA B CA 1
ATOM 3138 C C . ALA B 1 88 ? 11.938 -36.844 -23.359 1 97.75 88 ALA B C 1
ATOM 3140 O O . ALA B 1 88 ? 12.07 -37.812 -24.141 1 97.75 88 ALA B O 1
ATOM 3141 N N . ARG B 1 89 ? 11.031 -36.875 -22.516 1 97.56 89 ARG B N 1
ATOM 3142 C CA . ARG B 1 89 ? 10.164 -38 -22.266 1 97.56 89 ARG B CA 1
ATOM 3143 C C . ARG B 1 89 ? 8.773 -37.781 -22.875 1 97.56 89 ARG B C 1
ATOM 3145 O O . ARG B 1 89 ? 7.871 -38.594 -22.656 1 97.56 89 ARG B O 1
ATOM 3152 N N . GLY B 1 90 ? 8.602 -36.625 -23.5 1 97.56 90 GLY B N 1
ATOM 3153 C CA . GLY B 1 90 ? 7.344 -36.312 -24.156 1 97.56 90 GLY B CA 1
ATOM 3154 C C . GLY B 1 90 ? 6.254 -35.875 -23.188 1 97.56 90 GLY B C 1
ATOM 3155 O O . GLY B 1 90 ? 5.066 -36.062 -23.484 1 97.56 90 GLY B O 1
ATOM 3156 N N . VAL B 1 91 ? 6.602 -35.406 -22.016 1 98.5 91 VAL B N 1
ATOM 3157 C CA . VAL B 1 91 ? 5.645 -34.938 -21.031 1 98.5 91 VAL B CA 1
ATOM 3158 C C . VAL B 1 91 ? 5.438 -33.438 -21.203 1 98.5 91 VAL B C 1
ATOM 3160 O O . VAL B 1 91 ? 6.391 -32.656 -21.109 1 98.5 91 VAL B O 1
ATOM 3163 N N . LEU B 1 92 ? 4.223 -32.969 -21.406 1 98.62 92 LEU B N 1
ATOM 3164 C CA . LEU B 1 92 ? 3.895 -31.578 -21.609 1 98.62 92 LEU B CA 1
ATOM 3165 C C . LEU B 1 92 ? 3.844 -30.828 -20.281 1 98.62 92 LEU B C 1
ATOM 3167 O O . LEU B 1 92 ? 3.244 -31.312 -19.312 1 98.62 92 LEU B O 1
ATOM 3171 N N . CYS B 1 93 ? 4.523 -29.719 -20.188 1 98.75 93 CYS B N 1
ATOM 3172 C CA . CYS B 1 93 ? 4.469 -28.812 -19.047 1 98.75 93 CYS B CA 1
ATOM 3173 C C . CYS B 1 93 ? 3.691 -27.547 -19.391 1 98.75 93 CYS B C 1
ATOM 3175 O O . CYS B 1 93 ? 3.867 -26.984 -20.469 1 98.75 93 CYS B O 1
ATOM 3177 N N . THR B 1 94 ? 2.789 -27.156 -18.516 1 98.62 94 THR B N 1
ATOM 3178 C CA . THR B 1 94 ? 2.09 -25.891 -18.703 1 98.62 94 THR B CA 1
ATOM 3179 C C . THR B 1 94 ? 2.133 -25.062 -17.422 1 98.62 94 THR B C 1
ATOM 3181 O O . THR B 1 94 ? 2.482 -25.562 -16.359 1 98.62 94 THR B O 1
ATOM 3184 N N . ASN B 1 95 ? 1.918 -23.797 -17.5 1 98.19 95 ASN B N 1
ATOM 3185 C CA . ASN B 1 95 ? 1.768 -22.875 -16.375 1 98.19 95 ASN B CA 1
ATOM 3186 C C . ASN B 1 95 ? 0.61 -21.906 -16.594 1 98.19 95 ASN B C 1
ATOM 3188 O O . ASN B 1 95 ? -0.267 -22.156 -17.422 1 98.19 95 ASN B O 1
ATOM 3192 N N . THR B 1 96 ? 0.471 -20.844 -15.703 1 98 96 THR B N 1
ATOM 3193 C CA . THR B 1 96 ? -0.69 -19.969 -15.781 1 98 96 THR B CA 1
ATOM 3194 C C . THR B 1 96 ? -0.257 -18.516 -15.914 1 98 96 THR B C 1
ATOM 3196 O O . THR B 1 96 ? -0.577 -17.688 -15.055 1 98 96 THR B O 1
ATOM 3199 N N . PRO B 1 97 ? 0.378 -18.156 -17.016 1 96 97 PRO B N 1
ATOM 3200 C CA . PRO B 1 97 ? 0.788 -16.766 -17.234 1 96 97 PRO B CA 1
ATOM 3201 C C . PRO B 1 97 ? -0.395 -15.836 -17.5 1 96 97 PRO B C 1
ATOM 3203 O O . PRO B 1 97 ? -1.517 -16.312 -17.703 1 96 97 PRO B O 1
ATOM 3206 N N . ASP B 1 98 ? -0.233 -14.57 -17.391 1 96.12 98 ASP B N 1
ATOM 3207 C CA . ASP B 1 98 ? -1.099 -13.484 -17.828 1 96.12 98 ASP B CA 1
ATOM 3208 C C . ASP B 1 98 ? -2.258 -13.266 -16.859 1 96.12 98 ASP B C 1
ATOM 3210 O O . ASP B 1 98 ? -2.506 -12.148 -16.422 1 96.12 98 ASP B O 1
ATOM 3214 N N . VAL B 1 99 ? -2.869 -14.375 -16.375 1 97.19 99 VAL B N 1
ATOM 3215 C CA . VAL B 1 99 ? -4.137 -14.258 -15.656 1 97.19 99 VAL B CA 1
ATOM 3216 C C . VAL B 1 99 ? -3.9 -13.586 -14.305 1 97.19 99 VAL B C 1
ATOM 3218 O O . VAL B 1 99 ? -4.828 -13.031 -13.711 1 97.19 99 VAL B O 1
ATOM 3221 N N . LEU B 1 100 ? -2.672 -13.617 -13.82 1 98.12 100 LEU B N 1
ATOM 3222 C CA . LEU B 1 100 ? -2.396 -13.055 -12.5 1 98.12 100 LEU B CA 1
ATOM 3223 C C . LEU B 1 100 ? -1.597 -11.766 -12.617 1 98.12 100 LEU B C 1
ATOM 3225 O O . LEU B 1 100 ? -1.203 -11.172 -11.609 1 98.12 100 LEU B O 1
ATOM 3229 N N . THR B 1 101 ? -1.328 -11.266 -13.812 1 98.25 101 THR B N 1
ATOM 3230 C CA . THR B 1 101 ? -0.383 -10.18 -14.055 1 98.25 101 THR B CA 1
ATOM 3231 C C . THR B 1 101 ? -0.787 -8.93 -13.281 1 98.25 101 THR B C 1
ATOM 3233 O O . THR B 1 101 ? -0.012 -8.414 -12.469 1 98.25 101 THR B O 1
ATOM 3236 N N . GLU B 1 102 ? -1.999 -8.469 -13.477 1 98.5 102 GLU B N 1
ATOM 3237 C CA . GLU B 1 102 ? -2.439 -7.207 -12.883 1 98.5 102 GLU B CA 1
ATOM 3238 C C . GLU B 1 102 ? -2.562 -7.324 -11.367 1 98.5 102 GLU B C 1
ATOM 3240 O O . GLU B 1 102 ? -2.191 -6.402 -10.633 1 98.5 102 GLU B O 1
ATOM 3245 N N . THR B 1 103 ? -3.059 -8.469 -10.898 1 98.69 103 THR B N 1
ATOM 3246 C CA . THR B 1 103 ? -3.215 -8.703 -9.469 1 98.69 103 THR B CA 1
ATOM 3247 C C . THR B 1 103 ? -1.859 -8.703 -8.766 1 98.69 103 THR B C 1
ATOM 3249 O O . THR B 1 103 ? -1.696 -8.094 -7.711 1 98.69 103 THR B O 1
ATOM 3252 N N . THR B 1 104 ? -0.901 -9.383 -9.344 1 98.69 104 THR B N 1
ATOM 3253 C CA . THR B 1 104 ? 0.444 -9.445 -8.781 1 98.69 104 THR B CA 1
ATOM 3254 C C . THR B 1 104 ? 1.104 -8.07 -8.812 1 98.69 104 THR B C 1
ATOM 3256 O O . THR B 1 104 ? 1.792 -7.688 -7.863 1 98.69 104 THR B O 1
ATOM 3259 N N . ALA B 1 105 ? 0.857 -7.309 -9.891 1 98.69 105 ALA B N 1
ATOM 3260 C CA . ALA B 1 105 ? 1.388 -5.953 -10 1 98.69 105 ALA B CA 1
ATOM 3261 C C . ALA B 1 105 ? 0.794 -5.043 -8.93 1 98.69 105 ALA B C 1
ATOM 3263 O O . ALA B 1 105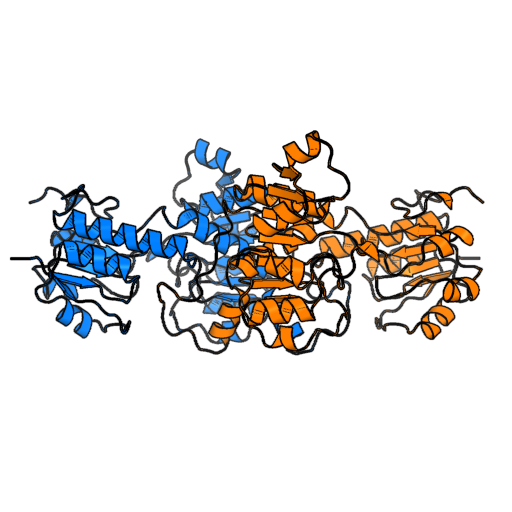 ? 1.505 -4.23 -8.328 1 98.69 105 ALA B O 1
ATOM 3264 N N . ASP B 1 106 ? -0.525 -5.195 -8.656 1 98.62 106 ASP B N 1
ATOM 3265 C CA . ASP B 1 106 ? -1.158 -4.484 -7.547 1 98.62 106 ASP B CA 1
ATOM 3266 C C . ASP B 1 106 ? -0.383 -4.691 -6.246 1 98.62 106 ASP B C 1
ATOM 3268 O O . ASP B 1 106 ? -0.007 -3.725 -5.582 1 98.62 106 ASP B O 1
ATOM 3272 N N . PHE B 1 107 ? -0.121 -5.898 -6.016 1 98.88 107 PHE B N 1
ATOM 3273 C CA . PHE B 1 107 ? 0.448 -6.242 -4.719 1 98.88 107 PHE B CA 1
ATOM 3274 C C . PHE B 1 107 ? 1.898 -5.785 -4.625 1 98.88 107 PHE B C 1
ATOM 3276 O O . PHE B 1 107 ? 2.338 -5.309 -3.574 1 98.88 107 PHE B O 1
ATOM 3283 N N . GLY B 1 108 ? 2.633 -5.992 -5.703 1 98.81 108 GLY B N 1
ATOM 3284 C CA . GLY B 1 108 ? 4 -5.5 -5.715 1 98.81 108 GLY B CA 1
ATOM 3285 C C . GLY B 1 108 ? 4.105 -4.012 -5.449 1 98.81 108 GLY B C 1
ATOM 3286 O O . GLY B 1 108 ? 4.957 -3.57 -4.676 1 98.81 108 GLY B O 1
ATOM 3287 N N . PHE B 1 109 ? 3.217 -3.258 -6.086 1 98.88 109 PHE B N 1
ATOM 3288 C CA . PHE B 1 109 ? 3.197 -1.813 -5.883 1 98.88 109 PHE B CA 1
ATOM 3289 C C . PHE B 1 109 ? 2.805 -1.476 -4.449 1 98.88 109 PHE B C 1
ATOM 3291 O O . PHE B 1 109 ? 3.402 -0.593 -3.828 1 98.88 109 PHE B O 1
ATOM 3298 N N . ALA B 1 110 ? 1.803 -2.168 -3.916 1 98.88 110 ALA B N 1
ATOM 3299 C CA . ALA B 1 110 ? 1.358 -1.972 -2.539 1 98.88 110 ALA B CA 1
ATOM 3300 C C . ALA B 1 110 ? 2.488 -2.256 -1.553 1 98.88 110 ALA B C 1
ATOM 3302 O O . ALA B 1 110 ? 2.682 -1.508 -0.59 1 98.88 110 ALA B O 1
ATOM 3303 N N . LEU B 1 111 ? 3.184 -3.352 -1.83 1 98.88 111 LEU B N 1
ATOM 3304 C CA . LEU B 1 111 ? 4.277 -3.764 -0.955 1 98.88 111 LEU B CA 1
ATOM 3305 C C . LEU B 1 111 ? 5.402 -2.736 -0.976 1 98.88 111 LEU B C 1
ATOM 3307 O O . LEU B 1 111 ? 5.977 -2.418 0.068 1 98.88 111 LEU B O 1
ATOM 3311 N N . MET B 1 112 ? 5.711 -2.205 -2.131 1 98.94 112 MET B N 1
ATOM 3312 C CA . MET B 1 112 ? 6.695 -1.136 -2.279 1 98.94 112 MET B CA 1
ATOM 3313 C C . MET B 1 112 ? 6.293 0.092 -1.469 1 98.94 112 MET B C 1
ATOM 3315 O O . MET B 1 112 ? 7.109 0.643 -0.726 1 98.94 112 MET B O 1
ATOM 3319 N N . MET B 1 113 ? 5.055 0.47 -1.549 1 98.88 113 MET B N 1
ATOM 3320 C CA . MET B 1 113 ? 4.574 1.65 -0.835 1 98.88 113 MET B CA 1
ATOM 3321 C C . MET B 1 113 ? 4.586 1.416 0.671 1 98.88 113 MET B C 1
ATOM 3323 O O . MET B 1 113 ? 4.93 2.314 1.441 1 98.88 113 MET B O 1
ATOM 3327 N N . ALA B 1 114 ? 4.172 0.217 1.075 1 98.88 114 ALA B N 1
ATOM 3328 C CA . ALA B 1 114 ? 4.168 -0.11 2.5 1 98.88 114 ALA B CA 1
ATOM 3329 C C . ALA B 1 114 ? 5.57 -0.013 3.09 1 98.88 114 ALA B C 1
ATOM 3331 O O . ALA B 1 114 ? 5.746 0.479 4.207 1 98.88 114 ALA B O 1
ATOM 3332 N N . ALA B 1 115 ? 6.57 -0.468 2.326 1 98.88 115 ALA B N 1
ATOM 3333 C CA . ALA B 1 115 ? 7.957 -0.376 2.771 1 98.88 115 ALA B CA 1
ATOM 3334 C C . ALA B 1 115 ? 8.422 1.077 2.828 1 98.88 115 ALA B C 1
ATOM 3336 O O . ALA B 1 115 ? 8.977 1.519 3.834 1 98.88 115 ALA B O 1
ATOM 3337 N N . ALA B 1 116 ? 8.125 1.811 1.809 1 98.81 116 ALA B N 1
ATOM 3338 C CA . ALA B 1 116 ? 8.578 3.193 1.684 1 98.81 116 ALA B CA 1
ATOM 3339 C C . ALA B 1 116 ? 7.984 4.066 2.787 1 98.81 116 ALA B C 1
ATOM 3341 O O . ALA B 1 116 ? 8.633 4.996 3.266 1 98.81 116 ALA B O 1
ATOM 3342 N N . ARG B 1 117 ? 6.766 3.666 3.189 1 98.81 117 ARG B N 1
ATOM 3343 C CA . ARG B 1 117 ? 6.027 4.543 4.094 1 98.81 117 ARG B CA 1
ATOM 3344 C C . ARG B 1 117 ? 5.934 3.934 5.488 1 98.81 117 ARG B C 1
ATOM 3346 O O . ARG B 1 117 ? 5.074 4.324 6.285 1 98.81 117 ARG B O 1
ATOM 3353 N N . ARG B 1 118 ? 6.746 2.926 5.742 1 98.69 118 ARG B N 1
ATOM 3354 C CA . ARG B 1 118 ? 6.953 2.334 7.059 1 98.69 118 ARG B CA 1
ATOM 3355 C C . ARG B 1 118 ? 5.637 1.868 7.664 1 98.69 118 ARG B C 1
ATOM 3357 O O . ARG B 1 118 ? 5.406 2.025 8.867 1 98.69 118 ARG B O 1
ATOM 3364 N N . MET B 1 119 ? 4.75 1.326 6.848 1 98.69 119 MET B N 1
ATOM 3365 C CA . MET B 1 119 ? 3.396 0.96 7.254 1 98.69 119 MET B CA 1
ATOM 3366 C C . MET B 1 119 ? 3.424 -0.143 8.305 1 98.69 119 MET B C 1
ATOM 3368 O O . MET B 1 119 ? 2.762 -0.038 9.344 1 98.69 119 MET B O 1
ATOM 3372 N N . ALA B 1 120 ? 4.211 -1.224 8.094 1 98.31 120 ALA B N 1
ATOM 3373 C CA . ALA B 1 120 ? 4.238 -2.344 9.031 1 98.31 120 ALA B CA 1
ATOM 3374 C C . ALA B 1 120 ? 4.793 -1.914 10.391 1 98.31 120 ALA B C 1
ATOM 3376 O O . ALA B 1 120 ? 4.227 -2.244 11.43 1 98.31 120 ALA B O 1
ATOM 3377 N N . GLU B 1 121 ? 5.934 -1.161 10.367 1 98.5 121 GLU B N 1
ATOM 3378 C CA . GLU B 1 121 ? 6.555 -0.697 11.602 1 98.5 121 GLU B CA 1
ATOM 3379 C C . GLU B 1 121 ? 5.582 0.137 12.43 1 98.5 121 GLU B C 1
ATOM 3381 O O . GLU B 1 121 ? 5.449 -0.074 13.641 1 98.5 121 GLU B O 1
ATOM 3386 N N . SER B 1 122 ? 4.926 1.049 11.773 1 98.69 122 SER B N 1
ATOM 3387 C CA . SER B 1 122 ? 4.016 1.947 12.477 1 98.69 122 SER B CA 1
ATOM 3388 C C . SER B 1 122 ? 2.779 1.206 12.969 1 98.69 122 SER B C 1
ATOM 3390 O O . SER B 1 122 ? 2.271 1.489 14.062 1 98.69 122 SER B O 1
ATOM 3392 N N . GLU B 1 123 ? 2.281 0.274 12.164 1 98.56 123 GLU B N 1
ATOM 3393 C CA . GLU B 1 123 ? 1.135 -0.545 12.547 1 98.56 123 GLU B CA 1
ATOM 3394 C C . GLU B 1 123 ? 1.44 -1.376 13.789 1 98.56 123 GLU B C 1
ATOM 3396 O O . GLU B 1 123 ? 0.635 -1.429 14.719 1 98.56 123 GLU B O 1
ATOM 3401 N N . HIS B 1 124 ? 2.627 -1.96 13.844 1 98.06 124 HIS B N 1
ATOM 3402 C CA . HIS B 1 124 ? 3.061 -2.721 15.008 1 98.06 124 HIS B CA 1
ATOM 3403 C C . HIS B 1 124 ? 3.146 -1.834 16.25 1 98.06 124 HIS B C 1
ATOM 3405 O O . HIS B 1 124 ? 2.67 -2.211 17.312 1 98.06 124 HIS B O 1
ATOM 3411 N N . ALA B 1 125 ? 3.771 -0.698 16.094 1 98.06 125 ALA B N 1
ATOM 3412 C CA . ALA B 1 125 ? 3.934 0.227 17.219 1 98.06 125 ALA B CA 1
ATOM 3413 C C . ALA B 1 125 ? 2.578 0.656 17.781 1 98.06 125 ALA B C 1
ATOM 3415 O O . ALA B 1 125 ? 2.391 0.716 19 1 98.06 125 ALA B O 1
ATOM 3416 N N . LEU B 1 126 ? 1.648 0.965 16.875 1 98.25 126 LEU B N 1
ATOM 3417 C CA . LEU B 1 126 ? 0.303 1.361 17.281 1 98.25 126 LEU B CA 1
ATOM 3418 C C . LEU B 1 126 ? -0.372 0.255 18.078 1 98.25 126 LEU B C 1
ATOM 3420 O O . LEU B 1 126 ? -0.927 0.51 19.156 1 98.25 126 LEU B O 1
ATOM 3424 N N . ARG B 1 127 ? -0.346 -0.941 17.594 1 97.38 127 ARG B N 1
ATOM 3425 C CA . ARG B 1 127 ? -1.02 -2.061 18.25 1 97.38 127 ARG B CA 1
ATOM 3426 C C . ARG B 1 127 ? -0.36 -2.393 19.594 1 97.38 127 ARG B C 1
ATOM 3428 O O . ARG B 1 127 ? -1.01 -2.922 20.484 1 97.38 127 ARG B O 1
ATOM 3435 N N . ARG B 1 128 ? 0.935 -2.072 19.703 1 96.56 128 ARG B N 1
ATOM 3436 C CA . ARG B 1 128 ? 1.628 -2.291 20.969 1 96.56 128 ARG B CA 1
ATOM 3437 C C . ARG B 1 128 ? 1.315 -1.177 21.969 1 96.56 128 ARG B C 1
ATOM 3439 O O . ARG B 1 128 ? 1.876 -1.143 23.062 1 96.56 128 ARG B O 1
ATOM 3446 N N . GLY B 1 129 ? 0.523 -0.179 21.578 1 96.88 129 GLY B N 1
ATOM 3447 C CA . GLY B 1 129 ? 0.13 0.9 22.469 1 96.88 129 GLY B CA 1
ATOM 3448 C C . GLY B 1 129 ? 1.18 1.99 22.578 1 96.88 129 GLY B C 1
ATOM 3449 O O . GLY B 1 129 ? 1.173 2.766 23.547 1 96.88 129 GLY B O 1
ATOM 3450 N N . GLU B 1 130 ? 2.055 2.09 21.594 1 97.25 130 GLU B N 1
ATOM 3451 C CA . GLU B 1 130 ? 3.178 3.018 21.688 1 97.25 130 GLU B CA 1
ATOM 3452 C C . GLU B 1 130 ? 2.818 4.379 21.094 1 97.25 130 GLU B C 1
ATOM 3454 O O . GLU B 1 130 ? 3.539 5.359 21.297 1 97.25 130 GLU B O 1
ATOM 3459 N N . TRP B 1 131 ? 1.738 4.488 20.391 1 97.19 131 TRP B N 1
ATOM 3460 C CA . TRP B 1 131 ? 1.302 5.762 19.828 1 97.19 131 TRP B CA 1
ATOM 3461 C C . TRP B 1 131 ? 0.583 6.605 20.875 1 97.19 131 TRP B C 1
ATOM 3463 O O . TRP B 1 131 ? -0.541 6.289 21.266 1 97.19 131 TRP B O 1
ATOM 3473 N N . THR B 1 132 ? 1.179 7.711 21.297 1 95.5 132 THR B N 1
ATOM 3474 C CA . THR B 1 132 ? 0.607 8.523 22.375 1 95.5 132 THR B CA 1
ATOM 3475 C C . THR B 1 132 ? 0.392 9.961 21.906 1 95.5 132 THR B C 1
ATOM 3477 O O . THR B 1 132 ? -0.339 10.719 22.547 1 95.5 132 THR B O 1
ATOM 3480 N N . LYS B 1 133 ? 1.088 10.289 20.844 1 94.94 133 LYS B N 1
ATOM 3481 C CA . LYS B 1 133 ? 0.943 11.625 20.266 1 94.94 133 LYS B CA 1
ATOM 3482 C C . LYS B 1 133 ? 1.475 11.68 18.844 1 94.94 133 LYS B C 1
ATOM 3484 O O . LYS B 1 133 ? 2.207 10.781 18.406 1 94.94 133 LYS B O 1
ATOM 3489 N N . TRP B 1 134 ? 1.043 12.656 18.203 1 95.44 134 TRP B N 1
ATOM 3490 C CA . TRP B 1 134 ? 1.604 12.961 16.891 1 95.44 134 TRP B CA 1
ATOM 3491 C C . TRP B 1 134 ? 2.945 13.672 17.016 1 95.44 134 TRP B C 1
ATOM 3493 O O . TRP B 1 134 ? 3.137 14.484 17.938 1 95.44 134 TRP B O 1
ATOM 3503 N N . ALA B 1 135 ? 3.902 13.43 16.141 1 97.31 135 ALA B N 1
ATOM 3504 C CA . ALA B 1 135 ? 5.168 14.156 16.031 1 97.31 135 ALA B CA 1
ATOM 3505 C C . ALA B 1 135 ? 5.582 14.344 14.578 1 97.31 135 ALA B C 1
ATOM 3507 O O . ALA B 1 135 ? 5.289 13.492 13.734 1 97.31 135 ALA B O 1
ATOM 3508 N N . TYR B 1 136 ? 6.324 15.422 14.297 1 97.12 136 TYR B N 1
ATOM 3509 C CA . TYR B 1 136 ? 6.641 15.828 12.93 1 97.12 136 TYR B CA 1
ATOM 3510 C C . TYR B 1 136 ? 7.543 14.797 12.25 1 97.12 136 TYR B C 1
ATOM 3512 O O . TYR B 1 136 ? 7.527 14.664 11.023 1 97.12 136 TYR B O 1
ATOM 3520 N N . ASP B 1 137 ? 8.273 14.055 13.07 1 97.06 137 ASP B N 1
ATOM 3521 C CA . ASP B 1 137 ? 9.242 13.133 12.5 1 97.06 137 ASP B CA 1
ATOM 3522 C C . ASP B 1 137 ? 8.867 11.68 12.789 1 97.06 137 ASP B C 1
ATOM 3524 O O . ASP B 1 137 ? 9.672 10.773 12.602 1 97.06 137 ASP B O 1
ATOM 3528 N N . MET B 1 138 ? 7.668 11.5 13.289 1 97.25 138 MET B N 1
ATOM 3529 C CA . MET B 1 138 ? 7.207 10.156 13.641 1 97.25 138 MET B CA 1
ATOM 3530 C C . MET B 1 138 ? 6.965 9.32 12.391 1 97.25 138 MET B C 1
ATOM 3532 O O . MET B 1 138 ? 6.156 9.688 11.539 1 97.25 138 MET B O 1
ATOM 3536 N N . PHE B 1 139 ? 7.758 8.188 12.219 1 98.31 139 PHE B N 1
ATOM 3537 C CA . PHE B 1 139 ? 7.645 7.18 11.172 1 98.31 139 PHE B CA 1
ATOM 3538 C C . PHE B 1 139 ? 7.73 7.82 9.797 1 98.31 139 PHE B C 1
ATOM 3540 O O . PHE B 1 139 ? 7.02 7.422 8.867 1 98.31 139 PHE B O 1
ATOM 3547 N N . THR B 1 140 ? 8.5 8.867 9.633 1 98.44 140 THR B N 1
ATOM 3548 C CA . THR B 1 140 ? 8.703 9.5 8.336 1 98.44 140 THR B CA 1
ATOM 3549 C C . THR B 1 140 ? 9.477 8.578 7.398 1 98.44 140 THR B C 1
ATOM 3551 O O . THR B 1 140 ? 10.523 8.039 7.777 1 98.44 140 THR B O 1
ATOM 3554 N N . GLY B 1 141 ? 8.938 8.312 6.266 1 97.94 141 GLY B N 1
ATOM 3555 C CA . GLY B 1 141 ? 9.586 7.543 5.211 1 97.94 141 GLY B CA 1
ATOM 3556 C C . GLY B 1 141 ? 9.906 8.367 3.982 1 97.94 141 GLY B C 1
ATOM 3557 O O . GLY B 1 141 ? 10.336 9.523 4.098 1 97.94 141 GLY B O 1
ATOM 3558 N N . SER B 1 142 ? 9.805 7.727 2.842 1 97.88 142 SER B N 1
ATOM 3559 C CA . SER B 1 142 ? 10.125 8.375 1.575 1 97.88 142 SER B CA 1
ATOM 3560 C C . SER B 1 142 ? 8.875 8.539 0.71 1 97.88 142 SER B C 1
ATOM 3562 O O . SER B 1 142 ? 7.938 7.746 0.803 1 97.88 142 SER B O 1
ATOM 3564 N N . ASP B 1 143 ? 8.906 9.555 -0.088 1 97.81 143 ASP B N 1
ATOM 3565 C CA . ASP B 1 143 ? 7.848 9.734 -1.076 1 97.81 143 ASP B CA 1
ATOM 3566 C C . ASP B 1 143 ? 7.926 8.664 -2.164 1 97.81 143 ASP B C 1
ATOM 3568 O O . ASP B 1 143 ? 9.016 8.188 -2.496 1 97.81 143 ASP B O 1
ATOM 3572 N N . VAL B 1 144 ? 6.793 8.305 -2.684 1 98.62 144 VAL B N 1
ATOM 3573 C CA . VAL B 1 144 ? 6.703 7.383 -3.807 1 98.62 144 VAL B CA 1
ATOM 3574 C C . VAL B 1 144 ? 6.469 8.156 -5.102 1 98.62 144 VAL B C 1
ATOM 3576 O O . VAL B 1 144 ? 7.16 7.941 -6.098 1 98.62 144 VAL B O 1
ATOM 3579 N N . HIS B 1 145 ? 5.473 9.078 -5.039 1 98.44 145 HIS B N 1
ATOM 3580 C CA . HIS B 1 145 ? 5.227 9.914 -6.211 1 98.44 145 HIS B CA 1
ATOM 3581 C C . HIS B 1 145 ? 6.484 10.664 -6.629 1 98.44 145 HIS B C 1
ATOM 3583 O O . HIS B 1 145 ? 7.25 11.125 -5.777 1 98.44 145 HIS B O 1
ATOM 3589 N N . GLY B 1 146 ? 6.707 10.656 -7.883 1 98.38 146 GLY B N 1
ATOM 3590 C CA . GLY B 1 146 ? 7.781 11.461 -8.438 1 98.38 146 GLY B CA 1
ATOM 3591 C C . GLY B 1 146 ? 9.156 10.859 -8.227 1 98.38 146 GLY B C 1
ATOM 3592 O O . GLY B 1 146 ? 10.141 11.312 -8.812 1 98.38 146 GLY B O 1
ATOM 3593 N N . ALA B 1 147 ? 9.273 9.852 -7.367 1 98.75 147 ALA B N 1
ATOM 3594 C CA . ALA B 1 147 ? 10.547 9.18 -7.141 1 98.75 147 ALA B CA 1
ATOM 3595 C C . ALA B 1 147 ? 10.891 8.242 -8.297 1 98.75 147 ALA B C 1
ATOM 3597 O O . ALA B 1 147 ? 10.008 7.859 -9.07 1 98.75 147 ALA B O 1
ATOM 3598 N N . THR B 1 148 ? 12.125 7.812 -8.414 1 98.88 148 THR B N 1
ATOM 3599 C CA . THR B 1 148 ? 12.555 6.922 -9.484 1 98.88 148 THR B CA 1
ATOM 3600 C C . THR B 1 148 ? 12.211 5.469 -9.148 1 98.88 148 THR B C 1
ATOM 3602 O O . THR B 1 148 ? 12.656 4.941 -8.133 1 98.88 148 THR B O 1
ATOM 3605 N N . LEU B 1 149 ? 11.453 4.895 -10.023 1 98.94 149 LEU B N 1
ATOM 3606 C CA . LEU B 1 149 ? 11.109 3.48 -9.922 1 98.94 149 LEU B CA 1
ATOM 3607 C C . LEU B 1 149 ? 12.062 2.631 -10.766 1 98.94 149 LEU B C 1
ATOM 3609 O O . LEU B 1 149 ? 12.148 2.814 -11.977 1 98.94 149 LEU B O 1
ATOM 3613 N N . GLY B 1 150 ? 12.82 1.802 -10.094 1 98.94 150 GLY B N 1
ATOM 3614 C CA . GLY B 1 150 ? 13.648 0.823 -10.781 1 98.94 150 GLY B CA 1
ATOM 3615 C C . GLY B 1 150 ? 13.031 -0.563 -10.812 1 98.94 150 GLY B C 1
ATOM 3616 O O . GLY B 1 150 ? 12.508 -1.039 -9.797 1 98.94 150 GLY B O 1
ATOM 3617 N N . ILE B 1 151 ? 13.078 -1.219 -11.969 1 98.94 151 ILE B N 1
ATOM 3618 C CA . ILE B 1 151 ? 12.547 -2.57 -12.109 1 98.94 151 ILE B CA 1
ATOM 3619 C C . ILE B 1 151 ? 13.633 -3.498 -12.656 1 98.94 151 ILE B C 1
ATOM 3621 O O . ILE B 1 151 ? 14.188 -3.25 -13.727 1 98.94 151 ILE B O 1
ATOM 3625 N N . LEU B 1 152 ? 13.961 -4.477 -11.883 1 98.81 152 LEU B N 1
ATOM 3626 C CA . LEU B 1 152 ? 14.836 -5.531 -12.375 1 98.81 152 LEU B CA 1
ATOM 3627 C C . LEU B 1 152 ? 14.023 -6.719 -12.883 1 98.81 152 LEU B C 1
ATOM 3629 O O . LEU B 1 152 ? 13.406 -7.43 -12.094 1 98.81 152 LEU B O 1
ATOM 3633 N N . GLY B 1 153 ? 14.031 -6.961 -14.203 1 97.5 153 GLY B N 1
ATOM 3634 C CA . GLY B 1 153 ? 13.172 -7.949 -14.836 1 97.5 153 GLY B CA 1
ATOM 3635 C C . GLY B 1 153 ? 11.805 -7.406 -15.188 1 97.5 153 GLY B C 1
ATOM 3636 O O . GLY B 1 153 ? 10.828 -7.668 -14.477 1 97.5 153 GLY B O 1
ATOM 3637 N N . MET B 1 154 ? 11.742 -6.781 -16.344 1 97.12 154 MET B N 1
ATOM 3638 C CA . MET B 1 154 ? 10.469 -6.172 -16.703 1 97.12 154 MET B CA 1
ATOM 3639 C C . MET B 1 154 ? 9.75 -6.996 -17.766 1 97.12 154 MET B C 1
ATOM 3641 O O . MET B 1 154 ? 9.664 -6.574 -18.922 1 97.12 154 MET B O 1
ATOM 3645 N N . GLY B 1 155 ? 9.281 -8.141 -17.359 1 96.19 155 GLY B N 1
ATOM 3646 C CA . GLY B 1 155 ? 8.297 -8.867 -18.156 1 96.19 155 GLY B CA 1
ATOM 3647 C C . GLY B 1 155 ? 6.902 -8.273 -18.047 1 96.19 155 GLY B C 1
ATOM 3648 O O . GLY B 1 155 ? 6.746 -7.062 -17.922 1 96.19 155 GLY B O 1
ATOM 3649 N N . ARG B 1 156 ? 5.855 -9.062 -18.172 1 95.81 156 ARG B N 1
ATOM 3650 C CA . ARG B 1 156 ? 4.473 -8.594 -18.156 1 95.81 156 ARG B CA 1
ATOM 3651 C C . ARG B 1 156 ? 4.137 -7.922 -16.828 1 95.81 156 ARG B C 1
ATOM 3653 O O . ARG B 1 156 ? 3.551 -6.84 -16.797 1 95.81 156 ARG B O 1
ATOM 3660 N N . ILE B 1 157 ? 4.484 -8.586 -15.711 1 97.81 157 ILE B N 1
ATOM 3661 C CA . ILE B 1 157 ? 4.191 -8.047 -14.383 1 97.81 157 ILE B CA 1
ATOM 3662 C C . ILE B 1 157 ? 4.988 -6.762 -14.164 1 97.81 157 ILE B C 1
ATOM 3664 O O . ILE B 1 157 ? 4.453 -5.773 -13.656 1 97.81 157 ILE B O 1
ATOM 3668 N N . GLY B 1 158 ? 6.285 -6.75 -14.539 1 98.44 158 GLY B N 1
ATOM 3669 C CA . GLY B 1 158 ? 7.105 -5.555 -14.438 1 98.44 158 GLY B CA 1
ATOM 3670 C C . GLY B 1 158 ? 6.543 -4.383 -15.227 1 98.44 158 GLY B C 1
ATOM 3671 O O . GLY B 1 158 ? 6.551 -3.246 -14.75 1 98.44 158 GLY B O 1
ATOM 3672 N N . GLN B 1 159 ? 6.074 -4.668 -16.438 1 98.44 159 GLN B N 1
ATOM 3673 C CA . GLN B 1 159 ? 5.461 -3.633 -17.266 1 98.44 159 GLN B CA 1
ATOM 3674 C C . GLN B 1 159 ? 4.215 -3.061 -16.594 1 98.44 159 GLN B C 1
ATOM 3676 O O . GLN B 1 159 ? 3.982 -1.851 -16.641 1 98.44 159 GLN B O 1
ATOM 3681 N N . ALA B 1 160 ? 3.438 -3.975 -16.031 1 98.56 160 ALA B N 1
ATOM 3682 C CA . ALA B 1 160 ? 2.234 -3.531 -15.336 1 98.56 160 ALA B CA 1
ATOM 3683 C C . ALA B 1 160 ? 2.588 -2.625 -14.156 1 98.56 160 ALA B C 1
ATOM 3685 O O . ALA B 1 160 ? 1.917 -1.619 -13.922 1 98.56 160 ALA B O 1
ATOM 3686 N N . ILE B 1 161 ? 3.648 -2.916 -13.406 1 98.88 161 ILE B N 1
ATOM 3687 C CA . ILE B 1 161 ? 4.121 -2.088 -12.305 1 98.88 161 ILE B CA 1
ATOM 3688 C C . ILE B 1 161 ? 4.625 -0.75 -12.844 1 98.88 161 ILE B C 1
ATOM 3690 O O . ILE B 1 161 ? 4.316 0.306 -12.289 1 98.88 161 ILE B O 1
ATOM 3694 N N . ALA B 1 162 ? 5.328 -0.802 -13.953 1 98.81 162 ALA B N 1
ATOM 3695 C CA . ALA B 1 162 ? 5.871 0.401 -14.586 1 98.81 162 ALA B CA 1
ATOM 3696 C C . ALA B 1 162 ? 4.754 1.372 -14.961 1 98.81 162 ALA B C 1
ATOM 3698 O O . ALA B 1 162 ? 4.855 2.574 -14.703 1 98.81 162 ALA B O 1
ATOM 3699 N N . ARG B 1 163 ? 3.715 0.884 -15.531 1 98.38 163 ARG B N 1
ATOM 3700 C CA . ARG B 1 163 ? 2.604 1.728 -15.961 1 98.38 163 ARG B CA 1
ATOM 3701 C C . ARG B 1 163 ? 1.938 2.404 -14.766 1 98.38 163 ARG B C 1
ATOM 3703 O O . ARG B 1 163 ? 1.589 3.584 -14.828 1 98.38 163 ARG B O 1
ATOM 3710 N N . ARG B 1 164 ? 1.778 1.666 -13.703 1 98.56 164 ARG B N 1
ATOM 3711 C CA . ARG B 1 164 ? 1.199 2.24 -12.5 1 98.56 164 ARG B CA 1
ATOM 3712 C C . ARG B 1 164 ? 2.055 3.389 -11.969 1 98.56 164 ARG B C 1
ATOM 3714 O O . ARG B 1 164 ? 1.535 4.457 -11.641 1 98.56 164 ARG B O 1
ATOM 3721 N N . GLY B 1 165 ? 3.373 3.137 -11.914 1 98.69 165 GLY B N 1
ATOM 3722 C CA . GLY B 1 165 ? 4.277 4.176 -11.445 1 98.69 165 GLY B CA 1
ATOM 3723 C C . GLY B 1 165 ? 4.301 5.395 -12.344 1 98.69 165 GLY B C 1
ATOM 3724 O O . GLY B 1 165 ? 4.172 6.527 -11.875 1 98.69 165 GLY B O 1
ATOM 3725 N N . ALA B 1 166 ? 4.402 5.172 -13.609 1 98.44 166 ALA B N 1
ATOM 3726 C CA . ALA B 1 166 ? 4.551 6.25 -14.578 1 98.44 166 ALA B CA 1
ATOM 3727 C C . ALA B 1 166 ? 3.268 7.066 -14.695 1 98.44 166 ALA B C 1
ATOM 3729 O O . ALA B 1 166 ? 3.285 8.289 -14.547 1 98.44 166 ALA B O 1
ATOM 3730 N N . HIS B 1 167 ? 2.164 6.41 -14.812 1 97.44 167 HIS B N 1
ATOM 3731 C CA . HIS B 1 167 ? 0.936 7.105 -15.18 1 97.44 167 HIS B CA 1
ATOM 3732 C C . HIS B 1 167 ? 0.121 7.465 -13.938 1 97.44 167 HIS B C 1
ATOM 3734 O O . HIS B 1 167 ? -0.635 8.438 -13.945 1 97.44 167 HIS B O 1
ATOM 3740 N N . GLY B 1 168 ? 0.264 6.742 -12.961 1 97.81 168 GLY B N 1
ATOM 3741 C CA . GLY B 1 168 ? -0.52 6.988 -11.758 1 97.81 168 GLY B CA 1
ATOM 3742 C C . GLY B 1 168 ? 0.192 7.871 -10.75 1 97.81 168 GLY B C 1
ATOM 3743 O O . GLY B 1 168 ? -0.438 8.695 -10.086 1 97.81 168 GLY B O 1
ATOM 3744 N N . PHE B 1 169 ? 1.509 7.707 -10.664 1 98.5 169 PHE B N 1
ATOM 3745 C CA . PHE B 1 169 ? 2.234 8.328 -9.562 1 98.5 169 PHE B CA 1
ATOM 3746 C C . PHE B 1 169 ? 3.311 9.273 -10.078 1 98.5 169 PHE B C 1
ATOM 3748 O O . PHE B 1 169 ? 4.074 9.844 -9.297 1 98.5 169 PHE B O 1
ATOM 3755 N N . GLY B 1 170 ? 3.381 9.438 -11.398 1 98.19 170 GLY B N 1
ATOM 3756 C CA . GLY B 1 170 ? 4.324 10.367 -12 1 98.19 170 GLY B CA 1
ATOM 3757 C C . GLY B 1 170 ? 5.773 9.984 -11.758 1 98.19 170 GLY B C 1
ATOM 3758 O O . GLY B 1 170 ? 6.633 10.852 -11.602 1 98.19 170 GLY B O 1
ATOM 3759 N N . MET B 1 171 ? 6.031 8.742 -11.688 1 98.75 171 MET B N 1
ATOM 3760 C CA . MET B 1 171 ? 7.387 8.266 -11.414 1 98.75 171 MET B CA 1
ATOM 3761 C C . MET B 1 171 ? 8.188 8.125 -12.703 1 98.75 171 MET B C 1
ATOM 3763 O O . MET B 1 171 ? 7.699 7.559 -13.68 1 98.75 171 MET B O 1
ATOM 3767 N N . PRO B 1 172 ? 9.414 8.648 -12.75 1 98.69 172 PRO B N 1
ATOM 3768 C CA . PRO B 1 172 ? 10.328 8.141 -13.781 1 98.69 172 PRO B CA 1
ATOM 3769 C C . PRO B 1 172 ? 10.648 6.656 -13.602 1 98.69 172 PRO B C 1
ATOM 3771 O O . PRO B 1 172 ? 10.93 6.211 -12.484 1 98.69 172 PRO B O 1
ATOM 3774 N N . VAL B 1 173 ? 10.586 5.887 -14.688 1 98.88 173 VAL B N 1
ATOM 3775 C CA . VAL B 1 173 ? 10.805 4.449 -14.594 1 98.88 173 VAL B CA 1
ATOM 3776 C C . VAL B 1 173 ? 12.078 4.066 -15.352 1 98.88 173 VAL B C 1
ATOM 3778 O O . VAL B 1 173 ? 12.266 4.465 -16.5 1 98.88 173 VAL B O 1
ATOM 3781 N N . ILE B 1 174 ? 12.945 3.389 -14.695 1 98.94 174 ILE B N 1
ATOM 3782 C CA . ILE B 1 174 ? 14.094 2.752 -15.32 1 98.94 174 ILE B CA 1
ATOM 3783 C C . ILE B 1 174 ? 14.039 1.243 -15.086 1 98.94 174 ILE B C 1
ATOM 3785 O O . ILE B 1 174 ? 13.453 0.783 -14.102 1 98.94 174 ILE B O 1
ATOM 3789 N N . TYR B 1 175 ? 14.578 0.489 -16 1 98.88 175 TYR B N 1
ATOM 3790 C CA . TYR B 1 175 ? 14.547 -0.96 -15.836 1 98.88 175 TYR B CA 1
ATOM 3791 C C . TYR B 1 175 ? 15.789 -1.607 -16.438 1 98.88 175 TYR B C 1
ATOM 3793 O O . TYR B 1 175 ? 16.5 -0.978 -17.219 1 98.88 175 TYR B O 1
ATOM 3801 N N . HIS B 1 176 ? 16.047 -2.791 -15.992 1 98.62 176 HIS B N 1
ATOM 3802 C CA . HIS B 1 176 ? 17.109 -3.592 -16.578 1 98.62 176 HIS B CA 1
ATOM 3803 C C . HIS B 1 176 ? 16.641 -5.004 -16.891 1 98.62 176 HIS B C 1
ATOM 3805 O O . HIS B 1 176 ? 16.016 -5.66 -16.047 1 98.62 176 HIS B O 1
ATOM 3811 N N . ASN B 1 177 ? 16.812 -5.383 -18.016 1 97 177 ASN B N 1
ATOM 3812 C CA . ASN B 1 177 ? 16.672 -6.734 -18.547 1 97 177 ASN B CA 1
ATOM 3813 C C . ASN B 1 177 ? 17.938 -7.164 -19.297 1 97 177 ASN B C 1
ATOM 3815 O O . ASN B 1 177 ? 18.75 -6.324 -19.688 1 97 177 ASN B O 1
ATOM 3819 N N . ARG B 1 178 ? 18.078 -8.492 -19.422 1 93.19 178 ARG B N 1
ATOM 3820 C CA . ARG B 1 178 ? 19.156 -8.953 -20.297 1 93.19 178 ARG B CA 1
ATOM 3821 C C . ARG B 1 178 ? 18.969 -8.422 -21.719 1 93.19 178 ARG B C 1
ATOM 3823 O O . ARG B 1 178 ? 19.922 -7.934 -22.328 1 93.19 178 ARG B O 1
ATOM 3830 N N . SER B 1 179 ? 17.734 -8.516 -22.188 1 94.25 179 SER B N 1
ATOM 3831 C CA . SER B 1 179 ? 17.391 -7.957 -23.484 1 94.25 179 SER B CA 1
ATOM 3832 C C . SER B 1 179 ? 16.438 -6.773 -23.344 1 94.25 179 SER B C 1
ATOM 3834 O O . SER B 1 179 ? 15.43 -6.863 -22.656 1 94.25 179 SER B O 1
ATOM 3836 N N . ARG B 1 180 ? 16.734 -5.734 -24.047 1 96.56 180 ARG B N 1
ATOM 3837 C CA . ARG B 1 180 ? 15.914 -4.531 -24 1 96.56 180 ARG B CA 1
ATOM 3838 C C . ARG B 1 180 ? 14.523 -4.805 -24.578 1 96.56 180 ARG B C 1
ATOM 3840 O O . ARG B 1 180 ? 14.383 -5.613 -25.5 1 96.56 180 ARG B O 1
ATOM 3847 N N . LEU B 1 181 ? 13.547 -4.152 -24.031 1 97.62 181 LEU B N 1
ATOM 3848 C CA . LEU B 1 181 ? 12.188 -4.27 -24.531 1 97.62 181 LEU B CA 1
ATOM 3849 C C . LEU B 1 181 ? 12.016 -3.512 -25.844 1 97.62 181 LEU B C 1
ATOM 3851 O O . LEU B 1 181 ? 12.828 -2.648 -26.172 1 97.62 181 LEU B O 1
ATOM 3855 N N . ASP B 1 182 ? 10.961 -3.861 -26.547 1 97.44 182 ASP B N 1
ATOM 3856 C CA . ASP B 1 182 ? 10.57 -3.09 -27.719 1 97.44 182 ASP B CA 1
ATOM 3857 C C . ASP B 1 182 ? 10.328 -1.624 -27.359 1 97.44 182 ASP B C 1
ATOM 3859 O O . ASP B 1 182 ? 9.734 -1.323 -26.328 1 97.44 182 ASP B O 1
ATOM 3863 N N . PRO B 1 183 ? 10.781 -0.736 -28.188 1 97 183 PRO B N 1
ATOM 3864 C CA . PRO B 1 183 ? 10.633 0.694 -27.906 1 97 183 PRO B CA 1
ATOM 3865 C C . PRO B 1 183 ? 9.18 1.1 -27.656 1 97 183 PRO B C 1
ATOM 3867 O O . PRO B 1 183 ? 8.914 1.978 -26.828 1 97 183 PRO B O 1
ATOM 3870 N N . ALA B 1 184 ? 8.312 0.469 -28.344 1 97.62 184 ALA B N 1
ATOM 3871 C CA . ALA B 1 184 ? 6.902 0.79 -28.156 1 97.62 184 ALA B CA 1
ATOM 3872 C C . ALA B 1 184 ? 6.434 0.414 -26.75 1 97.62 184 ALA B C 1
ATOM 3874 O O . ALA B 1 184 ? 5.617 1.119 -26.156 1 97.62 184 ALA B O 1
ATOM 3875 N N . VAL B 1 185 ? 6.934 -0.71 -26.25 1 97.12 185 VAL B N 1
ATOM 3876 C CA . VAL B 1 185 ? 6.598 -1.156 -24.891 1 97.12 185 VAL B CA 1
ATOM 3877 C C . VAL B 1 185 ? 7.223 -0.212 -23.875 1 97.12 185 VAL B C 1
ATOM 3879 O O . VAL B 1 185 ? 6.574 0.167 -22.891 1 97.12 185 VAL B O 1
ATOM 3882 N N . GLU B 1 186 ? 8.453 0.23 -24.094 1 97.5 186 GLU B N 1
ATOM 3883 C CA . GLU B 1 186 ? 9.109 1.206 -23.234 1 97.5 186 GLU B CA 1
ATOM 3884 C C . GLU B 1 186 ? 8.305 2.5 -23.156 1 97.5 186 GLU B C 1
ATOM 3886 O O . GLU B 1 186 ? 8.078 3.033 -22.062 1 97.5 186 GLU B O 1
ATOM 3891 N N . ALA B 1 187 ? 7.906 2.955 -24.297 1 97.06 187 ALA B N 1
ATOM 3892 C CA . ALA B 1 187 ? 7.152 4.203 -24.359 1 97.06 187 ALA B CA 1
ATOM 3893 C C . ALA B 1 187 ? 5.824 4.082 -23.609 1 97.06 187 ALA B C 1
ATOM 3895 O O . ALA B 1 187 ? 5.434 4.988 -22.875 1 97.06 187 ALA B O 1
ATOM 3896 N N . ALA B 1 188 ? 5.207 2.967 -23.766 1 96.25 188 ALA B N 1
ATOM 3897 C CA . ALA B 1 188 ? 3.914 2.734 -23.141 1 96.25 188 ALA B CA 1
ATOM 3898 C C . ALA B 1 188 ? 4.051 2.686 -21.609 1 96.25 188 ALA B C 1
ATOM 3900 O O . ALA B 1 188 ? 3.135 3.072 -20.891 1 96.25 188 ALA B O 1
ATOM 3901 N N . CYS B 1 189 ? 5.18 2.281 -21.141 1 96.56 189 CYS B N 1
ATOM 3902 C CA . CYS B 1 189 ? 5.43 2.145 -19.703 1 96.56 189 CYS B CA 1
ATOM 3903 C C . CYS B 1 189 ? 6.105 3.391 -19.156 1 96.56 189 CYS B C 1
ATOM 3905 O O . CYS B 1 189 ? 6.297 3.512 -17.938 1 96.56 189 CYS B O 1
ATOM 3907 N N . GLY B 1 190 ? 6.465 4.289 -20.016 1 96.5 190 GLY B N 1
ATOM 3908 C CA . GLY B 1 190 ? 7.281 5.406 -19.562 1 96.5 190 GLY B CA 1
ATOM 3909 C C . GLY B 1 190 ? 8.609 4.973 -18.984 1 96.5 190 GLY B C 1
ATOM 3910 O O . GLY B 1 190 ? 9.07 5.535 -17.984 1 96.5 190 GLY B O 1
ATOM 3911 N N . ALA B 1 191 ? 9.211 3.934 -19.578 1 98.31 191 ALA B N 1
ATOM 3912 C CA . ALA B 1 191 ? 10.391 3.316 -18.984 1 98.31 191 ALA B CA 1
ATOM 3913 C C . ALA B 1 191 ? 11.609 3.475 -19.891 1 98.31 191 ALA B C 1
ATOM 3915 O O . ALA B 1 191 ? 11.477 3.541 -21.109 1 98.31 191 ALA B O 1
ATOM 3916 N N . ARG B 1 192 ? 12.719 3.535 -19.266 1 98.38 192 ARG B N 1
ATOM 3917 C CA . ARG B 1 192 ? 14 3.605 -19.969 1 98.38 192 ARG B CA 1
ATOM 3918 C C . ARG B 1 192 ? 14.93 2.486 -19.531 1 98.38 192 ARG B C 1
ATOM 3920 O O . ARG B 1 192 ? 15.109 2.26 -18.328 1 98.38 192 ARG B O 1
ATOM 3927 N N . TRP B 1 193 ? 15.555 1.835 -20.469 1 98.62 193 TRP B N 1
ATOM 3928 C CA . TRP B 1 193 ? 16.516 0.783 -20.156 1 98.62 193 TRP B CA 1
ATOM 3929 C C . TRP B 1 193 ? 17.828 1.376 -19.641 1 98.62 193 TRP B C 1
ATOM 3931 O O . TRP B 1 193 ? 18.312 2.373 -20.172 1 98.62 193 TRP B O 1
ATOM 3941 N N . VAL B 1 194 ? 18.359 0.807 -18.625 1 98.75 194 VAL B N 1
ATOM 3942 C CA . VAL B 1 194 ? 19.672 1.146 -18.109 1 98.75 194 VAL B CA 1
ATOM 3943 C C . VAL B 1 194 ? 20.438 -0.131 -17.766 1 98.75 194 VAL B C 1
ATOM 3945 O O . VAL B 1 194 ? 19.844 -1.211 -17.672 1 98.75 194 VAL B O 1
ATOM 3948 N N . ASP B 1 195 ? 21.719 -0.063 -17.609 1 98.44 195 ASP B N 1
ATOM 3949 C CA . ASP B 1 195 ? 22.438 -1.239 -17.141 1 98.44 195 ASP B CA 1
ATOM 3950 C C . ASP B 1 195 ? 22.203 -1.473 -15.648 1 98.44 195 ASP B C 1
ATOM 3952 O O . ASP B 1 195 ? 21.625 -0.623 -14.969 1 98.44 195 ASP B O 1
ATOM 3956 N N . LYS B 1 196 ? 22.594 -2.607 -15.164 1 98.25 196 LYS B N 1
ATOM 3957 C CA . LYS B 1 196 ? 22.266 -3.01 -13.797 1 98.25 196 LYS B CA 1
ATOM 3958 C C . LYS B 1 196 ? 22.891 -2.049 -12.781 1 98.25 196 LYS B C 1
ATOM 3960 O O . LYS B 1 196 ? 22.25 -1.713 -11.773 1 98.25 196 LYS B O 1
ATOM 3965 N N . ASP B 1 197 ? 24.094 -1.609 -12.992 1 98.5 197 ASP B N 1
ATOM 3966 C CA . ASP B 1 197 ? 24.766 -0.707 -12.062 1 98.5 197 ASP B CA 1
ATOM 3967 C C . ASP B 1 197 ? 24 0.612 -11.938 1 98.5 197 ASP B C 1
ATOM 3969 O O . ASP B 1 197 ? 23.797 1.104 -10.828 1 98.5 197 ASP B O 1
ATOM 3973 N N . GLU B 1 198 ? 23.656 1.198 -13.055 1 98.75 198 GLU B N 1
ATOM 3974 C CA . GLU B 1 198 ? 22.875 2.432 -13.031 1 98.75 198 GLU B CA 1
ATOM 3975 C C . GLU B 1 198 ? 21.547 2.223 -12.336 1 98.75 198 GLU B C 1
ATOM 3977 O O . GLU B 1 198 ? 21.078 3.086 -11.578 1 98.75 198 GLU B O 1
ATOM 3982 N N . LEU B 1 199 ? 20.906 1.115 -12.609 1 98.88 199 LEU B N 1
ATOM 3983 C CA . LEU B 1 199 ? 19.656 0.792 -11.953 1 98.88 199 LEU B CA 1
ATOM 3984 C C . LEU B 1 199 ? 19.797 0.85 -10.438 1 98.88 199 LEU B C 1
ATOM 3986 O O . LEU B 1 199 ? 19 1.506 -9.766 1 98.88 199 LEU B O 1
ATOM 3990 N N . LEU B 1 200 ? 20.812 0.174 -9.906 1 98.88 200 LEU B N 1
ATOM 3991 C CA . LEU B 1 200 ? 21.047 0.074 -8.469 1 98.88 200 LEU B CA 1
ATOM 3992 C C . LEU B 1 200 ? 21.359 1.44 -7.871 1 98.88 200 LEU B C 1
ATOM 3994 O O . LEU B 1 200 ? 20.844 1.798 -6.812 1 98.88 200 LEU B O 1
ATOM 3998 N N . ARG B 1 201 ? 22.062 2.289 -8.516 1 98.69 201 ARG B N 1
ATOM 3999 C CA . ARG B 1 201 ? 22.594 3.541 -7.984 1 98.69 201 ARG B CA 1
ATOM 4000 C C . ARG B 1 201 ? 21.531 4.637 -8.016 1 98.69 201 ARG B C 1
ATOM 4002 O O . ARG B 1 201 ? 21.578 5.578 -7.219 1 98.69 201 ARG B O 1
ATOM 4009 N N . THR B 1 202 ? 20.594 4.492 -8.938 1 98.75 202 THR B N 1
ATOM 4010 C CA . THR B 1 202 ? 19.766 5.668 -9.172 1 98.75 202 THR B CA 1
ATOM 4011 C C . THR B 1 202 ? 18.312 5.414 -8.734 1 98.75 202 THR B C 1
ATOM 4013 O O . THR B 1 202 ? 17.562 6.355 -8.492 1 98.75 202 THR B O 1
ATOM 4016 N N . ALA B 1 203 ? 17.906 4.164 -8.609 1 98.88 203 ALA B N 1
ATOM 4017 C CA . ALA B 1 203 ? 16.547 3.861 -8.188 1 98.88 203 ALA B CA 1
ATOM 4018 C C . ALA B 1 203 ? 16.297 4.312 -6.754 1 98.88 203 ALA B C 1
ATOM 4020 O O . ALA B 1 203 ? 17.156 4.121 -5.883 1 98.88 203 ALA B O 1
ATOM 4021 N N . ASP B 1 204 ? 15.203 4.984 -6.531 1 98.94 204 ASP B N 1
ATOM 4022 C CA . ASP B 1 204 ? 14.727 5.227 -5.176 1 98.94 204 ASP B CA 1
ATOM 4023 C C . ASP B 1 204 ? 13.992 4.008 -4.625 1 98.94 204 ASP B C 1
ATOM 4025 O O . ASP B 1 204 ? 14.109 3.686 -3.443 1 98.94 204 ASP B O 1
ATOM 4029 N N . HIS B 1 205 ? 13.227 3.389 -5.473 1 98.94 205 HIS B N 1
ATOM 4030 C CA . HIS B 1 205 ? 12.484 2.17 -5.164 1 98.94 205 HIS B CA 1
ATOM 4031 C C . HIS B 1 205 ? 12.766 1.079 -6.191 1 98.94 205 HIS B C 1
ATOM 4033 O O . HIS B 1 205 ? 12.391 1.209 -7.359 1 98.94 205 HIS B O 1
ATOM 4039 N N . LEU B 1 206 ? 13.438 0.027 -5.766 1 98.94 206 LEU B N 1
ATOM 4040 C CA . LEU B 1 206 ? 13.781 -1.085 -6.645 1 98.94 206 LEU B CA 1
ATOM 4041 C C . LEU B 1 206 ? 12.812 -2.248 -6.453 1 98.94 206 LEU B C 1
ATOM 4043 O O . LEU B 1 206 ? 12.609 -2.717 -5.332 1 98.94 206 LEU B O 1
ATOM 4047 N N . VAL B 1 207 ? 12.195 -2.703 -7.539 1 98.94 207 VAL B N 1
ATOM 4048 C CA . VAL B 1 207 ? 11.281 -3.834 -7.512 1 98.94 207 VAL B CA 1
ATOM 4049 C C . VAL B 1 207 ? 11.828 -4.973 -8.367 1 98.94 207 VAL B C 1
ATOM 4051 O O . VAL B 1 207 ? 12.219 -4.754 -9.516 1 98.94 207 VAL B O 1
ATOM 4054 N N . LEU B 1 208 ? 11.883 -6.129 -7.785 1 98.81 208 LEU B N 1
ATOM 4055 C CA . LEU B 1 208 ? 12.375 -7.312 -8.477 1 98.81 208 LEU B CA 1
ATOM 4056 C C . LEU B 1 208 ? 11.227 -8.18 -8.977 1 98.81 208 LEU B C 1
ATOM 4058 O O . LEU B 1 208 ? 10.375 -8.602 -8.188 1 98.81 208 LEU B O 1
ATOM 4062 N N . VAL B 1 209 ? 11.156 -8.391 -10.242 1 97.19 209 VAL B N 1
ATOM 4063 C CA . VAL B 1 209 ? 10.102 -9.188 -10.859 1 97.19 209 VAL B CA 1
ATOM 4064 C C . VAL B 1 209 ? 10.688 -10.047 -11.977 1 97.19 209 VAL B C 1
ATOM 4066 O O . VAL B 1 209 ? 10.281 -9.93 -13.133 1 97.19 209 VAL B O 1
ATOM 4069 N N . LEU B 1 210 ? 11.609 -10.859 -11.773 1 94.56 210 LEU B N 1
ATOM 4070 C CA . LEU B 1 210 ? 12.25 -11.719 -12.758 1 94.56 210 LEU B CA 1
ATOM 4071 C C . LEU B 1 210 ? 12.164 -13.188 -12.336 1 94.56 210 LEU B C 1
ATOM 4073 O O . LEU B 1 210 ? 12.086 -13.492 -11.148 1 94.56 210 LEU B O 1
ATOM 4077 N N . PRO B 1 211 ? 12.156 -14.07 -13.281 1 90.88 211 PRO B N 1
ATOM 4078 C CA . PRO B 1 211 ? 12.133 -15.5 -12.938 1 90.88 211 PRO B CA 1
ATOM 4079 C C . PRO B 1 211 ? 13.43 -15.969 -12.281 1 90.88 211 PRO B C 1
ATOM 4081 O O . PRO B 1 211 ? 14.492 -15.391 -12.523 1 90.88 211 PRO B O 1
ATOM 4084 N N . TYR B 1 212 ? 13.273 -16.969 -11.516 1 91.69 212 TYR B N 1
ATOM 4085 C CA . TYR B 1 212 ? 14.469 -17.562 -10.938 1 91.69 212 TYR B CA 1
ATOM 4086 C C . TYR B 1 212 ? 15.211 -18.422 -11.969 1 91.69 212 TYR B C 1
ATOM 4088 O O . TYR B 1 212 ? 14.578 -19.125 -12.75 1 91.69 212 TYR B O 1
ATOM 4096 N N . SER B 1 213 ? 16.469 -18.406 -11.992 1 90.56 213 SER B N 1
ATOM 4097 C CA . SER B 1 213 ? 17.422 -19.25 -12.688 1 90.56 213 SER B CA 1
ATOM 4098 C C . SER B 1 213 ? 18.75 -19.344 -11.914 1 90.56 213 SER B C 1
ATOM 4100 O O . SER B 1 213 ? 19 -18.531 -11.023 1 90.56 213 SER B O 1
ATOM 4102 N N . PRO B 1 214 ? 19.438 -20.344 -12.211 1 91.62 214 PRO B N 1
ATOM 4103 C CA . PRO B 1 214 ? 20.75 -20.391 -11.555 1 91.62 214 PRO B CA 1
ATOM 4104 C C . PRO B 1 214 ? 21.562 -19.109 -11.766 1 91.62 214 PRO B C 1
ATOM 4106 O O . PRO B 1 214 ? 22.25 -18.656 -10.844 1 91.62 214 PRO B O 1
ATOM 4109 N N . ALA B 1 215 ? 21.453 -18.531 -12.875 1 92.94 215 ALA B N 1
ATOM 4110 C CA . ALA B 1 215 ? 22.172 -17.312 -13.188 1 92.94 215 ALA B CA 1
ATOM 4111 C C . ALA B 1 215 ? 21.641 -16.125 -12.383 1 92.94 215 ALA B C 1
ATOM 4113 O O . ALA B 1 215 ? 22.359 -15.164 -12.133 1 92.94 215 ALA B O 1
ATOM 4114 N N . ALA B 1 216 ? 20.406 -16.188 -11.906 1 94.94 216 ALA B N 1
ATOM 4115 C CA . ALA B 1 216 ? 19.766 -15.094 -11.18 1 94.94 216 ALA B CA 1
ATOM 4116 C C . ALA B 1 216 ? 19.891 -15.297 -9.672 1 94.94 216 ALA B C 1
ATOM 4118 O O . ALA B 1 216 ? 19.5 -14.43 -8.891 1 94.94 216 ALA B O 1
ATOM 4119 N N . HIS B 1 217 ? 20.438 -16.484 -9.289 1 96.81 217 HIS B N 1
ATOM 4120 C CA . HIS B 1 217 ? 20.609 -16.75 -7.863 1 96.81 217 HIS B CA 1
ATOM 4121 C C . HIS B 1 217 ? 21.5 -15.703 -7.203 1 96.81 217 HIS B C 1
ATOM 4123 O O . HIS B 1 217 ? 22.656 -15.531 -7.594 1 96.81 217 HIS B O 1
ATOM 4129 N N . HIS B 1 218 ? 20.984 -14.969 -6.207 1 98.25 218 HIS B N 1
ATOM 4130 C CA . HIS B 1 218 ? 21.688 -13.93 -5.449 1 98.25 218 HIS B CA 1
ATOM 4131 C C . HIS B 1 218 ? 22.172 -12.812 -6.367 1 98.25 218 HIS B C 1
ATOM 4133 O O . HIS B 1 218 ? 23.281 -12.289 -6.168 1 98.25 218 HIS B O 1
ATOM 4139 N N . VAL B 1 219 ? 21.391 -12.586 -7.43 1 98.06 219 VAL B N 1
ATOM 4140 C CA . VAL B 1 219 ? 21.719 -11.469 -8.312 1 98.06 219 VAL B CA 1
ATOM 4141 C C . VAL B 1 219 ? 21.688 -10.164 -7.523 1 98.06 219 VAL B C 1
ATOM 4143 O O . VAL B 1 219 ? 22.312 -9.18 -7.922 1 98.06 219 VAL B O 1
ATOM 4146 N N . ILE B 1 220 ? 21 -10.133 -6.426 1 98.69 220 ILE B N 1
ATOM 4147 C CA . ILE B 1 220 ? 21.078 -9.062 -5.43 1 98.69 220 ILE B CA 1
ATOM 4148 C C . ILE B 1 220 ? 21.719 -9.602 -4.148 1 98.69 220 ILE B C 1
ATOM 4150 O O . ILE B 1 220 ? 21.062 -10.258 -3.346 1 98.69 220 ILE B O 1
ATOM 4154 N N . GLY B 1 221 ? 22.906 -9.406 -3.984 1 98.56 221 GLY B N 1
ATOM 4155 C CA . GLY B 1 221 ? 23.656 -9.742 -2.785 1 98.56 221 GLY B CA 1
ATOM 4156 C C . GLY B 1 221 ? 24.25 -8.531 -2.084 1 98.56 221 GLY B C 1
ATOM 4157 O O . GLY B 1 221 ? 23.75 -7.414 -2.256 1 98.56 221 GLY B O 1
ATOM 4158 N N . ALA B 1 222 ? 25.203 -8.742 -1.239 1 98.62 222 ALA B N 1
ATOM 4159 C CA . ALA B 1 222 ? 25.797 -7.688 -0.424 1 98.62 222 ALA B CA 1
ATOM 4160 C C . ALA B 1 222 ? 26.375 -6.578 -1.299 1 98.62 222 ALA B C 1
ATOM 4162 O O . ALA B 1 222 ? 26.234 -5.395 -0.987 1 98.62 222 ALA B O 1
ATOM 4163 N N . ALA B 1 223 ? 27.047 -6.965 -2.371 1 98.62 223 ALA B N 1
ATOM 4164 C CA . ALA B 1 223 ? 27.688 -5.984 -3.244 1 98.62 223 ALA B CA 1
ATOM 4165 C C . ALA B 1 223 ? 26.641 -5.086 -3.91 1 98.62 223 ALA B C 1
ATOM 4167 O O . ALA B 1 223 ? 26.844 -3.873 -4.02 1 98.62 223 ALA B O 1
ATOM 4168 N N . GLU B 1 224 ? 25.625 -5.664 -4.418 1 98.81 224 GLU B N 1
ATOM 4169 C CA . GLU B 1 224 ? 24.547 -4.902 -5.059 1 98.81 224 GLU B CA 1
ATOM 4170 C C . GLU B 1 224 ? 23.859 -3.982 -4.059 1 98.81 224 GLU B C 1
ATOM 4172 O O . GLU B 1 224 ? 23.609 -2.814 -4.355 1 98.81 224 GLU B O 1
ATOM 4177 N N . LEU B 1 225 ? 23.578 -4.469 -2.877 1 98.88 225 LEU B N 1
ATOM 4178 C CA . LEU B 1 225 ? 22.922 -3.695 -1.828 1 98.88 225 LEU B CA 1
ATOM 4179 C C . LEU B 1 225 ? 23.766 -2.494 -1.428 1 98.88 225 LEU B C 1
ATOM 4181 O O . LEU B 1 225 ? 23.234 -1.424 -1.13 1 98.88 225 LEU B O 1
ATOM 4185 N N . ALA B 1 226 ? 25.031 -2.66 -1.456 1 98.56 226 ALA B N 1
ATOM 4186 C CA . ALA B 1 226 ? 25.969 -1.597 -1.075 1 98.56 226 ALA B CA 1
ATOM 4187 C C . ALA B 1 226 ? 25.953 -0.469 -2.104 1 98.56 226 ALA B C 1
ATOM 4189 O O . ALA B 1 226 ? 26.359 0.654 -1.804 1 98.56 226 ALA B O 1
ATOM 4190 N N . ARG B 1 227 ? 25.516 -0.769 -3.307 1 98.62 227 ARG B N 1
ATOM 4191 C CA . ARG B 1 227 ? 25.516 0.224 -4.375 1 98.62 227 ARG B CA 1
ATOM 4192 C C . ARG B 1 227 ? 24.219 1.034 -4.363 1 98.62 227 ARG B C 1
ATOM 4194 O O . ARG B 1 227 ? 24.141 2.082 -5.008 1 98.62 227 ARG B O 1
ATOM 4201 N N . MET B 1 228 ? 23.203 0.588 -3.691 1 98.81 228 MET B N 1
ATOM 4202 C CA . MET B 1 228 ? 21.922 1.289 -3.637 1 98.81 228 MET B CA 1
ATOM 4203 C C . MET B 1 228 ? 22.016 2.516 -2.734 1 98.81 228 MET B C 1
ATOM 4205 O O . MET B 1 228 ? 22.922 2.609 -1.895 1 98.81 228 MET B O 1
ATOM 4209 N N . LYS B 1 229 ? 21.078 3.48 -2.926 1 98.44 229 LYS B N 1
ATOM 4210 C CA . LYS B 1 229 ? 20.984 4.652 -2.059 1 98.44 229 LYS B CA 1
ATOM 4211 C C . LYS B 1 229 ? 20.625 4.254 -0.632 1 98.44 229 LYS B C 1
ATOM 4213 O O . LYS B 1 229 ? 19.797 3.365 -0.423 1 98.44 229 LYS B O 1
ATOM 4218 N N . PRO B 1 230 ? 21.172 4.879 0.341 1 98.19 230 PRO B N 1
ATOM 4219 C CA . PRO B 1 230 ? 20.766 4.605 1.722 1 98.19 230 PRO B CA 1
ATOM 4220 C C . PRO B 1 230 ? 19.281 4.848 1.956 1 98.19 230 PRO B C 1
ATOM 4222 O O . PRO B 1 230 ? 18.688 4.285 2.887 1 98.19 230 PRO B O 1
ATOM 4225 N N . THR B 1 231 ? 18.625 5.645 1.123 1 98.19 231 THR B N 1
ATOM 4226 C CA . THR B 1 231 ? 17.203 5.969 1.256 1 98.19 231 THR B CA 1
ATOM 4227 C C . THR B 1 231 ? 16.359 5 0.448 1 98.19 231 THR B C 1
ATOM 4229 O O . THR B 1 231 ? 15.125 5.07 0.483 1 98.19 231 THR B O 1
ATOM 4232 N N . ALA B 1 232 ? 16.953 4.074 -0.289 1 98.81 232 ALA B N 1
ATOM 4233 C CA . ALA B 1 232 ? 16.234 3.236 -1.244 1 98.81 232 ALA B CA 1
ATOM 4234 C C . ALA B 1 232 ? 15.469 2.121 -0.532 1 98.81 232 ALA B C 1
ATOM 4236 O O . ALA B 1 232 ? 15.812 1.747 0.592 1 98.81 232 ALA B O 1
ATOM 4237 N N . THR B 1 233 ? 14.461 1.693 -1.193 1 98.94 233 THR B N 1
ATOM 4238 C CA . THR B 1 233 ? 13.75 0.49 -0.764 1 98.94 233 THR B CA 1
ATOM 4239 C C . THR B 1 233 ? 13.922 -0.629 -1.787 1 98.94 233 THR B C 1
ATOM 4241 O O . THR B 1 233 ? 14.195 -0.369 -2.961 1 98.94 233 THR B O 1
ATOM 4244 N N . LEU B 1 234 ? 13.836 -1.862 -1.324 1 98.94 234 LEU B N 1
ATOM 4245 C CA . LEU B 1 234 ? 13.867 -3.055 -2.164 1 98.94 234 LEU B CA 1
ATOM 4246 C C . LEU B 1 234 ? 12.602 -3.885 -1.975 1 98.94 234 LEU B C 1
ATOM 4248 O O . LEU B 1 234 ? 12.227 -4.203 -0.844 1 98.94 234 LEU B O 1
ATOM 4252 N N . THR B 1 235 ? 11.914 -4.168 -3.045 1 98.94 235 THR B N 1
ATOM 4253 C CA . THR B 1 235 ? 10.734 -5.023 -3.016 1 98.94 235 THR B CA 1
ATOM 4254 C C . THR B 1 235 ? 10.945 -6.27 -3.869 1 98.94 235 THR B C 1
ATOM 4256 O O . THR B 1 235 ? 11.352 -6.172 -5.027 1 98.94 235 THR B O 1
ATOM 4259 N N . ASN B 1 236 ? 10.703 -7.414 -3.305 1 98.81 236 ASN B N 1
ATOM 4260 C CA . ASN B 1 236 ? 10.852 -8.664 -4.039 1 98.81 236 ASN B CA 1
ATOM 4261 C C . ASN B 1 236 ? 9.547 -9.445 -4.09 1 98.81 236 ASN B C 1
ATOM 4263 O O . ASN B 1 236 ? 9.094 -9.969 -3.07 1 98.81 236 ASN B O 1
ATOM 4267 N N . ILE B 1 237 ? 8.953 -9.5 -5.238 1 98.19 237 ILE B N 1
ATOM 4268 C CA . ILE B 1 237 ? 7.785 -10.352 -5.449 1 98.19 237 ILE B CA 1
ATOM 4269 C C . ILE B 1 237 ? 8.086 -11.383 -6.531 1 98.19 237 ILE B C 1
ATOM 4271 O O . ILE B 1 237 ? 7.172 -11.969 -7.117 1 98.19 237 ILE B O 1
ATOM 4275 N N . ALA B 1 238 ? 9.328 -11.516 -6.871 1 96 238 ALA B N 1
ATOM 4276 C CA . ALA B 1 238 ? 9.758 -12.484 -7.879 1 96 238 ALA B CA 1
ATOM 4277 C C . ALA B 1 238 ? 9.789 -13.898 -7.305 1 96 238 ALA B C 1
ATOM 4279 O O . ALA B 1 238 ? 8.742 -14.531 -7.145 1 96 238 ALA B O 1
ATOM 4280 N N . ARG B 1 239 ? 11.039 -14.328 -6.852 1 94.94 239 ARG B N 1
ATOM 4281 C CA . ARG B 1 239 ? 11.234 -15.633 -6.238 1 94.94 239 ARG B CA 1
ATOM 4282 C C . ARG B 1 239 ? 12.289 -15.562 -5.141 1 94.94 239 ARG B C 1
ATOM 4284 O O . ARG B 1 239 ? 13.195 -14.727 -5.184 1 94.94 239 ARG B O 1
ATOM 4291 N N . GLY B 1 240 ? 12.062 -16.453 -4.148 1 95.5 240 GLY B N 1
ATOM 4292 C CA . GLY B 1 240 ? 13.164 -16.641 -3.217 1 95.5 240 GLY B CA 1
ATOM 4293 C C . GLY B 1 240 ? 14.453 -17.062 -3.898 1 95.5 240 GLY B C 1
ATOM 4294 O O . GLY B 1 240 ? 14.438 -17.828 -4.859 1 95.5 240 GLY B O 1
ATOM 4295 N N . GLY B 1 241 ? 15.555 -16.594 -3.383 1 96 241 GLY B N 1
ATOM 4296 C CA . GLY B 1 241 ? 16.859 -16.938 -3.943 1 96 241 GLY B CA 1
ATOM 4297 C C . GLY B 1 241 ? 17.422 -15.867 -4.863 1 96 241 GLY B C 1
ATOM 4298 O O . GLY B 1 241 ? 18.625 -15.82 -5.109 1 96 241 GLY B O 1
ATOM 4299 N N . ILE B 1 242 ? 16.578 -15.023 -5.34 1 97.56 242 ILE B N 1
ATOM 4300 C CA . ILE B 1 242 ? 17.031 -13.906 -6.156 1 97.56 242 ILE B CA 1
ATOM 4301 C C . ILE B 1 242 ? 17.812 -12.914 -5.289 1 97.56 242 ILE B C 1
ATOM 4303 O O . ILE B 1 242 ? 18.828 -12.383 -5.715 1 97.56 242 ILE B O 1
ATOM 4307 N N . VAL B 1 243 ? 17.328 -12.68 -4.125 1 98.56 243 VAL B N 1
ATOM 4308 C CA . VAL B 1 243 ? 18 -11.875 -3.109 1 98.56 243 VAL B CA 1
ATOM 4309 C C . VAL B 1 243 ? 18.703 -12.789 -2.111 1 98.56 243 VAL B C 1
ATOM 4311 O O . VAL B 1 243 ? 18.156 -13.805 -1.691 1 98.56 243 VAL B O 1
ATOM 4314 N N . ASP B 1 244 ? 19.938 -12.492 -1.78 1 98.69 244 ASP B N 1
ATOM 4315 C CA . ASP B 1 244 ? 20.578 -13.102 -0.619 1 98.69 244 ASP B CA 1
ATOM 4316 C C . ASP B 1 244 ? 19.953 -12.594 0.68 1 98.69 244 ASP B C 1
ATOM 4318 O O . ASP B 1 244 ? 20.25 -11.484 1.123 1 98.69 244 ASP B O 1
ATOM 4322 N N . ASP B 1 245 ? 19.156 -13.453 1.301 1 98.5 245 ASP B N 1
ATOM 4323 C CA . ASP B 1 245 ? 18.359 -13.023 2.453 1 98.5 245 ASP B CA 1
ATOM 4324 C C . ASP B 1 245 ? 19.266 -12.586 3.604 1 98.5 245 ASP B C 1
ATOM 4326 O O . ASP B 1 245 ? 18.953 -11.641 4.324 1 98.5 245 ASP B O 1
ATOM 4330 N N . ALA B 1 246 ? 20.297 -13.336 3.781 1 98.5 246 ALA B N 1
ATOM 4331 C CA . ALA B 1 246 ? 21.219 -12.984 4.855 1 98.5 246 ALA B CA 1
ATOM 4332 C C . ALA B 1 246 ? 21.859 -11.625 4.609 1 98.5 246 ALA B C 1
ATOM 4334 O O . ALA B 1 246 ? 21.969 -10.812 5.527 1 98.5 246 ALA B O 1
ATOM 4335 N N . ALA B 1 247 ? 22.281 -11.391 3.4 1 98.81 247 ALA B N 1
ATOM 4336 C CA . ALA B 1 247 ? 22.875 -10.109 3.035 1 98.81 247 ALA B CA 1
ATOM 4337 C C . ALA B 1 247 ? 21.859 -8.977 3.191 1 98.81 247 ALA B C 1
ATOM 4339 O O . ALA B 1 247 ? 22.203 -7.891 3.666 1 98.81 247 ALA B O 1
ATOM 4340 N N . LEU B 1 248 ? 20.688 -9.219 2.787 1 98.88 248 LEU B N 1
ATOM 4341 C CA . LEU B 1 248 ? 19.641 -8.203 2.902 1 98.88 248 LEU B CA 1
ATOM 4342 C C . LEU B 1 248 ? 19.375 -7.867 4.363 1 98.88 248 LEU B C 1
ATOM 4344 O O . LEU B 1 248 ? 19.25 -6.695 4.723 1 98.88 248 LEU B O 1
ATOM 4348 N N . ALA B 1 249 ? 19.234 -8.906 5.188 1 98.81 249 ALA B N 1
ATOM 4349 C CA . ALA B 1 249 ? 19 -8.688 6.613 1 98.81 249 ALA B CA 1
ATOM 4350 C C . ALA B 1 249 ? 20.094 -7.797 7.215 1 98.81 249 ALA B C 1
ATOM 4352 O O . ALA B 1 249 ? 19.797 -6.871 7.973 1 98.81 249 ALA B O 1
ATOM 4353 N N . GLN B 1 250 ? 21.266 -8.109 6.844 1 98.81 250 GLN B N 1
ATOM 4354 C CA . GLN B 1 250 ? 22.391 -7.32 7.348 1 98.81 250 GLN B CA 1
ATOM 4355 C C . GLN B 1 250 ? 22.312 -5.879 6.844 1 98.81 250 GLN B C 1
ATOM 4357 O O . GLN B 1 250 ? 22.547 -4.938 7.605 1 98.81 250 GLN B O 1
ATOM 4362 N N . ALA B 1 251 ? 22.062 -5.688 5.566 1 98.88 251 ALA B N 1
ATOM 4363 C CA . ALA B 1 251 ? 21.953 -4.359 4.973 1 98.88 251 ALA B CA 1
ATOM 4364 C C . ALA B 1 251 ? 20.875 -3.535 5.66 1 98.88 251 ALA B C 1
ATOM 4366 O O . ALA B 1 251 ? 21.062 -2.342 5.91 1 98.88 251 ALA B O 1
ATOM 4367 N N . LEU B 1 252 ? 19.781 -4.125 5.973 1 98.88 252 LEU B N 1
ATOM 4368 C CA . LEU B 1 252 ? 18.672 -3.455 6.645 1 98.88 252 LEU B CA 1
ATOM 4369 C C . LEU B 1 252 ? 19.031 -3.102 8.078 1 98.88 252 LEU B C 1
ATOM 4371 O O . LEU B 1 252 ? 18.75 -1.998 8.547 1 98.88 252 LEU B O 1
ATOM 4375 N N . ALA B 1 253 ? 19.656 -4.051 8.758 1 98.62 253 ALA B N 1
ATOM 4376 C CA . ALA B 1 253 ? 20.078 -3.814 10.141 1 98.62 253 ALA B CA 1
ATOM 4377 C C . ALA B 1 253 ? 21.047 -2.635 10.219 1 98.62 253 ALA B C 1
ATOM 4379 O O . ALA B 1 253 ? 20.969 -1.824 11.148 1 98.62 253 ALA B O 1
ATOM 4380 N N . ASP B 1 254 ? 21.906 -2.568 9.203 1 98.38 254 ASP B N 1
ATOM 4381 C CA . ASP B 1 254 ? 22.922 -1.526 9.164 1 98.38 254 ASP B CA 1
ATOM 4382 C C . ASP B 1 254 ? 22.391 -0.245 8.539 1 98.38 254 ASP B C 1
ATOM 4384 O O . ASP B 1 254 ? 23.094 0.754 8.438 1 98.38 254 ASP B O 1
ATOM 4388 N N . ARG B 1 255 ? 21.203 -0.285 8.039 1 97.94 255 ARG B N 1
ATOM 4389 C CA . ARG B 1 255 ? 20.562 0.838 7.371 1 97.94 255 ARG B CA 1
ATOM 4390 C C . ARG B 1 255 ? 21.344 1.261 6.133 1 97.94 255 ARG B C 1
ATOM 4392 O O . ARG B 1 255 ? 21.516 2.455 5.875 1 97.94 255 ARG B O 1
ATOM 4399 N N . ARG B 1 256 ? 21.922 0.242 5.539 1 98.31 256 ARG B N 1
ATOM 4400 C CA . ARG B 1 256 ? 22.531 0.481 4.234 1 98.31 256 ARG B CA 1
ATOM 4401 C C . ARG B 1 256 ? 21.469 0.885 3.207 1 98.31 256 ARG B C 1
ATOM 4403 O O . ARG B 1 256 ? 21.766 1.648 2.283 1 98.31 256 ARG B O 1
ATOM 4410 N N . ILE B 1 257 ? 20.312 0.321 3.266 1 98.75 257 ILE B N 1
ATOM 4411 C CA . ILE B 1 257 ? 19.109 0.778 2.586 1 98.75 257 ILE B CA 1
ATOM 4412 C C . ILE B 1 257 ? 18 1.044 3.609 1 98.75 257 ILE B C 1
ATOM 4414 O O . ILE B 1 257 ? 18.109 0.642 4.77 1 98.75 257 ILE B O 1
ATOM 4418 N N . ALA B 1 258 ? 16.969 1.703 3.195 1 98.75 258 ALA B N 1
ATOM 4419 C CA . ALA B 1 258 ? 15.992 2.223 4.145 1 98.75 258 ALA B CA 1
ATOM 4420 C C . ALA B 1 258 ? 15.031 1.124 4.598 1 98.75 258 ALA B C 1
ATOM 4422 O O . ALA B 1 258 ? 14.68 1.049 5.777 1 98.75 258 ALA B O 1
ATOM 4423 N N . ALA B 1 259 ? 14.562 0.329 3.654 1 98.88 259 AL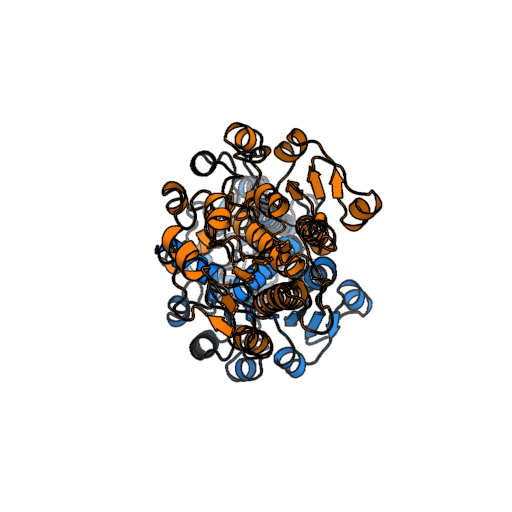A B N 1
ATOM 4424 C CA . ALA B 1 259 ? 13.523 -0.65 3.969 1 98.88 259 ALA B CA 1
ATOM 4425 C C . ALA B 1 259 ? 13.383 -1.678 2.85 1 98.88 259 ALA B C 1
ATOM 4427 O O . ALA B 1 259 ? 13.961 -1.513 1.771 1 98.88 259 ALA B O 1
ATOM 4428 N N . ALA B 1 260 ? 12.641 -2.717 3.135 1 98.94 260 ALA B N 1
ATOM 4429 C CA . ALA B 1 260 ? 12.344 -3.721 2.117 1 98.94 260 ALA B CA 1
ATOM 4430 C C . ALA B 1 260 ? 10.93 -4.258 2.275 1 98.94 260 ALA B C 1
ATOM 4432 O O . ALA B 1 260 ? 10.328 -4.137 3.346 1 98.94 260 ALA B O 1
ATOM 4433 N N . GLY B 1 261 ? 10.336 -4.668 1.24 1 98.88 261 GLY B N 1
ATOM 4434 C CA . GLY B 1 261 ? 9.117 -5.457 1.188 1 98.88 261 GLY B CA 1
ATOM 4435 C C . GLY B 1 261 ? 9.297 -6.793 0.492 1 98.88 261 GLY B C 1
ATOM 4436 O O . GLY B 1 261 ? 9.656 -6.84 -0.688 1 98.88 261 GLY B O 1
ATOM 4437 N N . LEU B 1 262 ? 9.031 -7.863 1.211 1 98.88 262 LEU B N 1
ATOM 4438 C CA . LEU B 1 262 ? 9.305 -9.195 0.687 1 98.88 262 LEU B CA 1
ATOM 4439 C C . LEU B 1 262 ? 8.047 -10.055 0.715 1 98.88 262 LEU B C 1
ATOM 4441 O O . LEU B 1 262 ? 7.391 -10.172 1.753 1 98.88 262 LEU B O 1
ATOM 4445 N N . ASP B 1 263 ? 7.754 -10.672 -0.4 1 98.75 263 ASP B N 1
ATOM 4446 C CA . ASP B 1 263 ? 6.664 -11.641 -0.485 1 98.75 263 ASP B CA 1
ATOM 4447 C C . ASP B 1 263 ? 7.195 -13.047 -0.746 1 98.75 263 ASP B C 1
ATOM 4449 O O . ASP B 1 263 ? 6.426 -14.008 -0.789 1 98.75 263 ASP B O 1
ATOM 4453 N N . VAL B 1 264 ? 8.5 -13.141 -0.98 1 98 264 VAL B N 1
ATOM 4454 C CA . VAL B 1 264 ? 9.148 -14.414 -1.275 1 98 264 VAL B CA 1
ATOM 4455 C C . VAL B 1 264 ? 10.484 -14.492 -0.535 1 98 264 VAL B C 1
ATOM 4457 O O . VAL B 1 264 ? 11.086 -13.469 -0.214 1 98 264 VAL B O 1
ATOM 4460 N N . PHE B 1 265 ? 10.906 -15.727 -0.32 1 97.25 265 PHE B N 1
ATOM 4461 C CA . PHE B 1 265 ? 12.07 -15.969 0.525 1 97.25 265 PHE B CA 1
ATOM 4462 C C . PHE B 1 265 ? 12.844 -17.188 0.043 1 97.25 265 PHE B C 1
ATOM 4464 O O . PHE B 1 265 ? 12.266 -18.094 -0.555 1 97.25 265 PHE B O 1
ATOM 4471 N N . GLU B 1 266 ? 14.109 -17.266 0.243 1 94.06 266 GLU B N 1
ATOM 4472 C CA . GLU B 1 266 ? 15.008 -18.312 -0.239 1 94.06 266 GLU B CA 1
ATOM 4473 C C . GLU B 1 266 ? 14.562 -19.688 0.257 1 94.06 266 GLU B C 1
ATOM 4475 O O . GLU B 1 266 ? 14.617 -20.672 -0.49 1 94.06 266 GLU B O 1
ATOM 4480 N N . ASN B 1 267 ? 14.094 -19.906 1.435 1 91 267 ASN B N 1
ATOM 4481 C CA . ASN B 1 267 ? 13.766 -21.188 2.021 1 91 267 ASN B CA 1
ATOM 4482 C C . ASN B 1 267 ? 12.312 -21.234 2.49 1 91 267 ASN B C 1
ATOM 4484 O O . ASN B 1 267 ? 12.016 -21.797 3.547 1 91 267 ASN B O 1
ATOM 4488 N N . GLU B 1 268 ? 11.477 -20.781 1.669 1 92.12 268 GLU B N 1
ATOM 4489 C CA . GLU B 1 268 ? 10.062 -20.734 2.031 1 92.12 268 GLU B CA 1
ATOM 4490 C C . GLU B 1 268 ? 9.539 -22.109 2.408 1 92.12 268 GLU B C 1
ATOM 4492 O O . GLU B 1 268 ? 9.953 -23.125 1.834 1 92.12 268 GLU B O 1
ATOM 4497 N N . PRO B 1 269 ? 8.797 -22.141 3.408 1 93.06 269 PRO B N 1
ATOM 4498 C CA . PRO B 1 269 ? 8.203 -21.031 4.16 1 93.06 269 PRO B CA 1
ATOM 4499 C C . PRO B 1 269 ? 9.078 -20.578 5.328 1 93.06 269 PRO B C 1
ATOM 4501 O O . PRO B 1 269 ? 8.68 -19.703 6.098 1 93.06 269 PRO B O 1
ATOM 4504 N N . ALA B 1 270 ? 10.289 -21.141 5.414 1 93.81 270 ALA B N 1
ATOM 4505 C CA . ALA B 1 270 ? 11.219 -20.703 6.449 1 93.81 270 ALA B CA 1
ATOM 4506 C C . ALA B 1 270 ? 11.922 -19.422 6.047 1 93.81 270 ALA B C 1
ATOM 4508 O O . ALA B 1 270 ? 12.469 -19.312 4.941 1 93.81 270 ALA B O 1
ATOM 4509 N N . LEU B 1 271 ? 11.906 -18.453 6.934 1 96.62 271 LEU B N 1
ATOM 4510 C CA . LEU B 1 271 ? 12.586 -17.188 6.703 1 96.62 271 LEU B CA 1
ATOM 4511 C C . LEU B 1 271 ? 13.922 -17.156 7.445 1 96.62 271 LEU B C 1
ATOM 4513 O O . LEU B 1 271 ? 14.102 -17.859 8.438 1 96.62 271 LEU B O 1
ATOM 4517 N N . HIS B 1 272 ? 14.859 -16.406 6.891 1 97 272 HIS B N 1
ATOM 4518 C CA . HIS B 1 272 ? 16.031 -16.062 7.703 1 97 272 HIS B CA 1
ATOM 4519 C C . HIS B 1 272 ? 15.617 -15.391 9.008 1 97 272 HIS B C 1
ATOM 4521 O O . HIS B 1 272 ? 14.914 -14.375 8.984 1 97 272 HIS B O 1
ATOM 4527 N N . PRO B 1 273 ? 15.969 -15.867 10.125 1 97.19 273 PRO B N 1
ATOM 4528 C CA . PRO B 1 273 ? 15.453 -15.398 11.406 1 97.19 273 PRO B CA 1
ATOM 4529 C C . PRO B 1 273 ? 15.711 -13.906 11.641 1 97.19 273 PRO B C 1
ATOM 4531 O O . PRO B 1 273 ? 14.906 -13.234 12.281 1 97.19 273 PRO B O 1
ATOM 4534 N N . ALA B 1 274 ? 16.781 -13.398 11.094 1 97.88 274 ALA B N 1
ATOM 4535 C CA . ALA B 1 274 ? 17.125 -11.992 11.289 1 97.88 274 ALA B CA 1
ATOM 4536 C C . ALA B 1 274 ? 16.078 -11.078 10.68 1 97.88 274 ALA B C 1
ATOM 4538 O O . ALA B 1 274 ? 15.852 -9.969 11.172 1 97.88 274 ALA B O 1
ATOM 4539 N N . LEU B 1 275 ? 15.438 -11.477 9.602 1 98.25 275 LEU B N 1
ATOM 4540 C CA . LEU B 1 275 ? 14.414 -10.664 8.945 1 98.25 275 LEU B CA 1
ATOM 4541 C C . LEU B 1 275 ? 13.227 -10.438 9.867 1 98.25 275 LEU B C 1
ATOM 4543 O O . LEU B 1 275 ? 12.57 -9.398 9.789 1 98.25 275 LEU B O 1
ATOM 4547 N N . LEU B 1 276 ? 12.961 -11.398 10.75 1 97.44 276 LEU B N 1
ATOM 4548 C CA . LEU B 1 276 ? 11.781 -11.367 11.602 1 97.44 276 LEU B CA 1
ATOM 4549 C C . LEU B 1 276 ? 11.953 -10.359 12.727 1 97.44 276 LEU B C 1
ATOM 4551 O O . LEU B 1 276 ? 10.977 -9.969 13.375 1 97.44 276 LEU B O 1
ATOM 4555 N N . THR B 1 277 ? 13.141 -9.922 13.008 1 96.75 277 THR B N 1
ATOM 4556 C CA . THR B 1 277 ? 13.398 -9.039 14.141 1 96.75 277 THR B CA 1
ATOM 4557 C C . THR B 1 277 ? 13.547 -7.59 13.68 1 96.75 277 THR B C 1
ATOM 4559 O O . THR B 1 277 ? 13.617 -6.672 14.5 1 96.75 277 THR B O 1
ATOM 4562 N N . LEU B 1 278 ? 13.602 -7.363 12.391 1 98.19 278 LEU B N 1
ATOM 4563 C CA . LEU B 1 278 ? 13.852 -6.035 11.844 1 98.19 278 LEU B CA 1
ATOM 4564 C C . LEU B 1 278 ? 12.555 -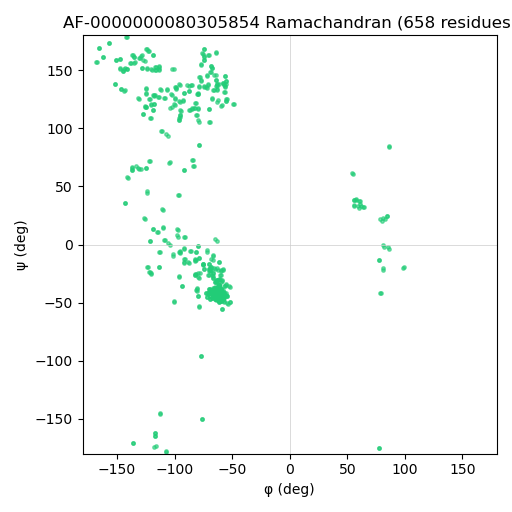5.242 11.719 1 98.19 278 LEU B C 1
ATOM 4566 O O . LEU B 1 278 ? 11.539 -5.777 11.281 1 98.19 278 LEU B O 1
ATOM 4570 N N . PRO B 1 279 ? 12.531 -4.008 12.062 1 97.81 279 PRO B N 1
ATOM 4571 C CA . PRO B 1 279 ? 11.328 -3.188 11.938 1 97.81 279 PRO B CA 1
ATOM 4572 C C . PRO B 1 279 ? 11.125 -2.641 10.523 1 97.81 279 PRO B C 1
ATOM 4574 O O . PRO B 1 279 ? 10 -2.318 10.141 1 97.81 279 PRO B O 1
ATOM 4577 N N . ASN B 1 280 ? 12.203 -2.482 9.773 1 98.62 280 ASN B N 1
ATOM 4578 C CA . ASN B 1 280 ? 12.141 -1.802 8.484 1 98.62 280 ASN B CA 1
ATOM 4579 C C . ASN B 1 280 ? 12.008 -2.795 7.332 1 98.62 280 ASN B C 1
ATOM 4581 O O . ASN B 1 280 ? 12.648 -2.637 6.293 1 98.62 280 ASN B O 1
ATOM 4585 N N . VAL B 1 281 ? 11.172 -3.801 7.52 1 98.81 281 VAL B N 1
ATOM 4586 C CA . VAL B 1 281 ? 10.844 -4.766 6.477 1 98.81 281 VAL B CA 1
ATOM 4587 C C . VAL B 1 281 ? 9.375 -5.172 6.582 1 98.81 281 VAL B C 1
ATOM 4589 O O . VAL B 1 281 ? 8.859 -5.355 7.684 1 98.81 281 VAL B O 1
ATOM 4592 N N . VAL B 1 282 ? 8.664 -5.18 5.504 1 98.88 282 VAL B N 1
ATOM 4593 C CA . VAL B 1 282 ? 7.316 -5.734 5.395 1 98.88 282 VAL B CA 1
ATOM 4594 C C . VAL B 1 282 ? 7.387 -7.156 4.848 1 98.88 282 VAL B C 1
ATOM 4596 O O . VAL B 1 282 ? 7.957 -7.391 3.783 1 98.88 282 VAL B O 1
ATOM 4599 N N . LEU B 1 283 ? 6.844 -8.102 5.582 1 98.81 283 LEU B N 1
ATOM 4600 C CA . LEU B 1 283 ? 6.953 -9.523 5.246 1 98.81 283 LEU B CA 1
ATOM 4601 C C . LEU B 1 283 ? 5.578 -10.125 4.992 1 98.81 283 LEU B C 1
ATOM 4603 O O . LEU B 1 283 ? 4.707 -10.094 5.863 1 98.81 283 LEU B O 1
ATOM 4607 N N . THR B 1 284 ? 5.359 -10.664 3.795 1 98.75 284 THR B N 1
ATOM 4608 C CA . THR B 1 284 ? 4.094 -11.336 3.494 1 98.75 284 THR B CA 1
ATOM 4609 C C . THR B 1 284 ? 4.34 -12.727 2.932 1 98.75 284 THR B C 1
ATOM 4611 O O . THR B 1 284 ? 5.402 -13 2.369 1 98.75 284 THR B O 1
ATOM 4614 N N . PRO B 1 285 ? 3.436 -13.648 3.119 1 98.5 285 PRO B N 1
ATOM 4615 C CA . PRO B 1 285 ? 3.648 -15.07 2.854 1 98.5 285 PRO B CA 1
ATOM 4616 C C . PRO B 1 285 ? 3.234 -15.477 1.439 1 98.5 285 PRO B C 1
ATOM 4618 O O . PRO B 1 285 ? 2.348 -16.312 1.269 1 98.5 285 PRO B O 1
ATOM 4621 N N . HIS B 1 286 ? 3.922 -14.938 0.458 1 98 286 HIS B N 1
ATOM 4622 C CA . HIS B 1 286 ? 3.768 -15.32 -0.94 1 98 286 HIS B CA 1
ATOM 4623 C C . HIS B 1 286 ? 2.312 -15.211 -1.384 1 98 286 HIS B C 1
ATOM 4625 O O . HIS B 1 286 ? 1.746 -16.172 -1.91 1 98 286 HIS B O 1
ATOM 4631 N N . ILE B 1 287 ? 1.775 -13.992 -1.314 1 98.44 287 ILE B N 1
ATOM 4632 C CA . ILE B 1 287 ? 0.35 -13.812 -1.562 1 98.44 287 ILE B CA 1
ATOM 4633 C C . ILE B 1 287 ? 0.146 -12.758 -2.65 1 98.44 287 ILE B C 1
ATOM 4635 O O . ILE B 1 287 ? -0.91 -12.125 -2.719 1 98.44 287 ILE B O 1
ATOM 4639 N N . ALA B 1 288 ? 1.107 -12.523 -3.459 1 98.31 288 ALA B N 1
ATOM 4640 C CA . ALA B 1 288 ? 1.015 -11.461 -4.457 1 98.31 288 ALA B CA 1
ATOM 4641 C C . ALA B 1 288 ? -0.139 -11.711 -5.422 1 98.31 288 ALA B C 1
ATOM 4643 O O . ALA B 1 288 ? -0.734 -10.766 -5.945 1 98.31 288 ALA B O 1
ATOM 4644 N N . SER B 1 289 ? -0.473 -12.945 -5.656 1 97.94 289 SER B N 1
ATOM 4645 C CA . SER B 1 289 ? -1.571 -13.266 -6.562 1 97.94 289 SER B CA 1
ATOM 4646 C C . SER B 1 289 ? -2.863 -13.523 -5.797 1 97.94 289 SER B C 1
ATOM 4648 O O . SER B 1 289 ? -3.869 -13.93 -6.387 1 97.94 289 SER B O 1
ATOM 4650 N N . ALA B 1 290 ? -2.947 -13.328 -4.527 1 98.44 290 ALA B N 1
ATOM 4651 C CA . ALA B 1 290 ? -3.992 -13.859 -3.656 1 98.44 290 ALA B CA 1
ATOM 4652 C C . ALA B 1 290 ? -5.227 -12.961 -3.668 1 98.44 290 ALA B C 1
ATOM 4654 O O . ALA B 1 290 ? -5.531 -12.305 -2.67 1 98.44 290 ALA B O 1
ATOM 4655 N N . THR B 1 291 ? -5.953 -12.945 -4.66 1 98.38 291 THR B N 1
ATOM 4656 C CA . THR B 1 291 ? -7.363 -12.57 -4.695 1 98.38 291 THR B CA 1
ATOM 4657 C C . THR B 1 291 ? -8.227 -13.75 -5.117 1 98.38 291 THR B C 1
ATOM 4659 O O . THR B 1 291 ? -7.77 -14.641 -5.84 1 98.38 291 THR B O 1
ATOM 4662 N N . VAL B 1 292 ? -9.398 -13.727 -4.695 1 97.31 292 VAL B N 1
ATOM 4663 C CA . VAL B 1 292 ? -10.297 -14.844 -4.996 1 97.31 292 VAL B CA 1
ATOM 4664 C C . VAL B 1 292 ? -10.445 -14.992 -6.508 1 97.31 292 VAL B C 1
ATOM 4666 O O . VAL B 1 292 ? -10.281 -16.078 -7.051 1 97.31 292 VAL B O 1
ATOM 4669 N N . ALA B 1 293 ? -10.695 -13.906 -7.129 1 97.62 293 ALA B N 1
ATOM 4670 C CA . ALA B 1 293 ? -10.938 -13.922 -8.57 1 97.62 293 ALA B CA 1
ATOM 4671 C C . ALA B 1 293 ? -9.703 -14.422 -9.328 1 97.62 293 ALA B C 1
ATOM 4673 O O . ALA B 1 293 ? -9.82 -15.258 -10.227 1 97.62 293 ALA B O 1
ATOM 4674 N N . THR B 1 294 ? -8.562 -13.977 -8.984 1 98.38 294 THR B N 1
ATOM 4675 C CA . THR B 1 294 ? -7.344 -14.312 -9.703 1 98.38 294 THR B CA 1
ATOM 4676 C C . THR B 1 294 ? -6.945 -15.766 -9.461 1 98.38 294 THR B C 1
ATOM 4678 O O . THR B 1 294 ? -6.609 -16.484 -10.398 1 98.38 294 THR B O 1
ATOM 4681 N N . ARG B 1 295 ? -7 -16.219 -8.195 1 98.56 295 ARG B N 1
ATOM 4682 C CA . ARG B 1 295 ? -6.672 -17.609 -7.895 1 98.56 295 ARG B CA 1
ATOM 4683 C C . ARG B 1 295 ? -7.629 -18.562 -8.602 1 98.56 295 ARG B C 1
ATOM 4685 O O . ARG B 1 295 ? -7.223 -19.625 -9.055 1 98.56 295 ARG B O 1
ATOM 4692 N N . ARG B 1 296 ? -8.828 -18.156 -8.711 1 98.19 296 ARG B N 1
ATOM 4693 C CA . ARG B 1 296 ? -9.781 -18.969 -9.445 1 98.19 296 ARG B CA 1
ATOM 4694 C C . ARG B 1 296 ? -9.422 -19.031 -10.93 1 98.19 296 ARG B C 1
ATOM 4696 O O . ARG B 1 296 ? -9.445 -20.109 -11.531 1 98.19 296 ARG B O 1
ATOM 4703 N N . ARG B 1 297 ? -9.078 -17.922 -11.492 1 98.44 297 ARG B N 1
ATOM 4704 C CA . ARG B 1 297 ? -8.695 -17.891 -12.898 1 98.44 297 ARG B CA 1
ATOM 4705 C C . ARG B 1 297 ? -7.441 -18.734 -13.141 1 98.44 297 ARG B C 1
ATOM 4707 O O . ARG B 1 297 ? -7.332 -19.406 -14.172 1 98.44 297 ARG B O 1
ATOM 4714 N N . MET B 1 298 ? -6.523 -18.672 -12.25 1 98.69 298 MET B N 1
ATOM 4715 C CA . MET B 1 298 ? -5.316 -19.484 -12.352 1 98.69 298 MET B CA 1
ATOM 4716 C C . MET B 1 298 ? -5.652 -20.984 -12.336 1 98.69 298 MET B C 1
ATOM 4718 O O . MET B 1 298 ? -5.16 -21.734 -13.172 1 98.69 298 MET B O 1
ATOM 4722 N N . ALA B 1 299 ? -6.52 -21.328 -11.398 1 98.81 299 ALA B N 1
ATOM 4723 C CA . ALA B 1 299 ? -6.922 -22.734 -11.281 1 98.81 299 ALA B CA 1
ATOM 4724 C C . ALA B 1 299 ? -7.652 -23.203 -12.531 1 98.81 299 ALA B C 1
ATOM 4726 O O . ALA B 1 299 ? -7.398 -24.297 -13.031 1 98.81 299 ALA B O 1
ATOM 4727 N N . GLU B 1 300 ? -8.484 -22.344 -13.023 1 98.75 300 GLU B N 1
ATOM 4728 C CA . GLU B 1 300 ? -9.25 -22.672 -14.227 1 98.75 300 GLU B CA 1
ATOM 4729 C C . GLU B 1 300 ? -8.336 -22.828 -15.438 1 98.75 300 GLU B C 1
ATOM 4731 O O . GLU B 1 300 ? -8.523 -23.734 -16.25 1 98.75 300 GLU B O 1
ATOM 4736 N N . LEU B 1 301 ? -7.383 -21.969 -15.531 1 98.75 301 LEU B N 1
ATOM 4737 C CA . LEU B 1 301 ? -6.441 -22.047 -16.641 1 98.75 301 LEU B CA 1
ATOM 4738 C C . LEU B 1 301 ? -5.617 -23.328 -16.562 1 98.75 301 LEU B C 1
ATOM 4740 O O . LEU B 1 301 ? -5.383 -24 -17.578 1 98.75 301 LEU B O 1
ATOM 4744 N N . ALA B 1 302 ? -5.16 -23.688 -15.383 1 98.81 302 ALA B N 1
ATOM 4745 C CA . ALA B 1 302 ? -4.418 -24.938 -15.203 1 98.81 302 ALA B CA 1
ATOM 4746 C C . ALA B 1 302 ? -5.273 -26.141 -15.578 1 98.81 302 ALA B C 1
ATOM 4748 O O . ALA B 1 302 ? -4.785 -27.078 -16.219 1 98.81 302 ALA B O 1
ATOM 4749 N N . ALA B 1 303 ? -6.523 -26.109 -15.219 1 98.81 303 ALA B N 1
ATOM 4750 C CA . ALA B 1 303 ? -7.453 -27.172 -15.578 1 98.81 303 ALA B CA 1
ATOM 4751 C C . ALA B 1 303 ? -7.66 -27.234 -17.094 1 98.81 303 ALA B C 1
ATOM 4753 O O . ALA B 1 303 ? -7.664 -28.328 -17.672 1 98.81 303 ALA B O 1
ATOM 4754 N N . ASP B 1 304 ? -7.848 -26.047 -17.688 1 98.75 304 ASP B N 1
ATOM 4755 C CA . ASP B 1 304 ? -7.98 -25.984 -19.141 1 98.75 304 ASP B CA 1
ATOM 4756 C C . ASP B 1 304 ? -6.777 -26.625 -19.828 1 98.75 304 ASP B C 1
ATOM 4758 O O . ASP B 1 304 ? -6.93 -27.359 -20.797 1 98.75 304 ASP B O 1
ATOM 4762 N N . ASN B 1 305 ? -5.633 -26.312 -19.328 1 98.81 305 ASN B N 1
ATOM 4763 C CA . ASN B 1 305 ? -4.398 -26.891 -19.859 1 98.81 305 ASN B CA 1
ATOM 4764 C C . ASN B 1 305 ? -4.395 -28.406 -19.75 1 98.81 305 ASN B C 1
ATOM 4766 O O . ASN B 1 305 ? -4.082 -29.109 -20.719 1 98.81 305 ASN B O 1
ATOM 4770 N N . LEU B 1 306 ? -4.762 -28.938 -18.594 1 98.81 306 LEU B N 1
ATOM 4771 C CA . LEU B 1 306 ? -4.734 -30.375 -18.344 1 98.81 306 LEU B CA 1
ATOM 4772 C C . LEU B 1 306 ? -5.75 -31.094 -19.234 1 98.81 306 LEU B C 1
ATOM 4774 O O . LEU B 1 306 ? -5.43 -32.094 -19.859 1 98.81 306 LEU B O 1
ATOM 4778 N N . ILE B 1 307 ? -6.938 -30.547 -19.328 1 98.75 307 ILE B N 1
ATOM 4779 C CA . ILE B 1 307 ? -8.008 -31.125 -20.141 1 98.75 307 ILE B CA 1
ATOM 4780 C C . ILE B 1 307 ? -7.566 -31.188 -21.609 1 98.75 307 ILE B C 1
ATOM 4782 O O . ILE B 1 307 ? -7.637 -32.25 -22.25 1 98.75 307 ILE B O 1
ATOM 4786 N N . ALA B 1 308 ? -7.035 -30.094 -22.047 1 98.5 308 ALA B N 1
ATOM 4787 C CA . ALA B 1 308 ? -6.621 -30.016 -23.438 1 98.5 308 ALA B CA 1
ATOM 4788 C C . ALA B 1 308 ? -5.41 -30.906 -23.703 1 98.5 308 ALA B C 1
ATOM 4790 O O . ALA B 1 308 ? -5.328 -31.562 -24.75 1 98.5 308 ALA B O 1
ATOM 4791 N N . ALA B 1 309 ? -4.484 -30.906 -22.812 1 98.38 309 ALA B N 1
ATOM 4792 C CA . ALA B 1 309 ? -3.252 -31.672 -22.969 1 98.38 309 ALA B CA 1
ATOM 4793 C C . ALA B 1 309 ? -3.543 -33.156 -23.109 1 98.38 309 ALA B C 1
ATOM 4795 O O . ALA B 1 309 ? -2.838 -33.875 -23.828 1 98.38 309 ALA B O 1
ATOM 4796 N N . LEU B 1 310 ? -4.617 -33.656 -22.453 1 98 310 LEU B N 1
ATOM 4797 C CA . LEU B 1 310 ? -4.953 -35.062 -22.453 1 98 310 LEU B CA 1
ATOM 4798 C C . LEU B 1 310 ? -6.016 -35.375 -23.516 1 98 310 LEU B C 1
ATOM 4800 O O . LEU B 1 310 ? -6.668 -36.406 -23.453 1 98 310 LEU B O 1
ATOM 4804 N N . GLY B 1 311 ? -6.215 -34.406 -24.359 1 96.94 311 GLY B N 1
ATOM 4805 C CA . GLY B 1 311 ? -7 -34.656 -25.547 1 96.94 311 GLY B CA 1
ATOM 4806 C C . GLY B 1 311 ? -8.492 -34.531 -25.328 1 96.94 311 GLY B C 1
ATOM 4807 O O . GLY B 1 311 ? -9.289 -35.125 -26.047 1 96.94 311 GLY B O 1
ATOM 4808 N N . CYS B 1 312 ? -8.883 -33.781 -24.344 1 97.06 312 CYS B N 1
ATOM 4809 C CA . CYS B 1 312 ? -10.297 -33.625 -24.016 1 97.06 312 CYS B CA 1
ATOM 4810 C C . CYS B 1 312 ? -10.734 -32.156 -24.156 1 97.06 312 CYS B C 1
ATOM 4812 O O . CYS B 1 312 ? -9.891 -31.266 -24.25 1 97.06 312 CYS B O 1
ATOM 4814 N N . GLY B 1 313 ? -12.078 -31.938 -24.234 1 94.19 313 GLY B N 1
ATOM 4815 C CA . GLY B 1 313 ? -12.648 -30.609 -24.25 1 94.19 313 GLY B CA 1
ATOM 4816 C C . GLY B 1 313 ? -12.523 -29.906 -25.594 1 94.19 313 GLY B C 1
ATOM 4817 O O . GLY B 1 313 ? -12.062 -30.516 -26.562 1 94.19 313 GLY B O 1
ATOM 4818 N N . PRO B 1 314 ? -12.93 -28.656 -25.641 1 94.44 314 PRO B N 1
ATOM 4819 C CA . PRO B 1 314 ? -12.992 -27.906 -26.906 1 94.44 314 PRO B CA 1
ATOM 4820 C C . PRO B 1 314 ? -11.617 -27.609 -27.484 1 94.44 314 PRO B C 1
ATOM 4822 O O . PRO B 1 314 ? -11.477 -27.406 -28.688 1 94.44 314 PRO B O 1
ATOM 4825 N N . GLN B 1 315 ? -10.594 -27.625 -26.656 1 96 315 GLN B N 1
ATOM 4826 C CA . GLN B 1 315 ? -9.242 -27.312 -27.109 1 96 315 GLN B CA 1
ATOM 4827 C C . GLN B 1 315 ? -8.367 -28.562 -27.094 1 96 315 GLN B C 1
ATOM 4829 O O . GLN B 1 315 ? -7.152 -28.484 -26.875 1 96 315 GLN B O 1
ATOM 4834 N N . ALA B 1 316 ? -8.938 -29.703 -27.281 1 96.69 316 ALA B N 1
ATOM 4835 C CA . ALA B 1 316 ? -8.242 -31 -27.219 1 96.69 316 ALA B CA 1
ATOM 4836 C C . ALA B 1 316 ? -6.961 -30.953 -28.047 1 96.69 316 ALA B C 1
ATOM 4838 O O . ALA B 1 316 ? -6.984 -30.625 -29.234 1 96.69 316 ALA B O 1
ATOM 4839 N N . GLY B 1 317 ? -5.852 -31.203 -27.328 1 95.88 317 GLY B N 1
ATOM 4840 C CA . GLY B 1 317 ? -4.559 -31.266 -28 1 95.88 317 GLY B CA 1
ATOM 4841 C C . GLY B 1 317 ? -3.906 -29.906 -28.156 1 95.88 317 GLY B C 1
ATOM 4842 O O . GLY B 1 317 ? -2.791 -29.797 -28.672 1 95.88 317 GLY B O 1
ATOM 4843 N N . ARG B 1 318 ? -4.539 -28.875 -27.781 1 96.25 318 ARG B N 1
ATOM 4844 C CA . ARG B 1 318 ? -4.016 -27.531 -27.922 1 96.25 318 ARG B CA 1
ATOM 4845 C C . ARG B 1 318 ? -4.102 -26.75 -26.609 1 96.25 318 ARG B C 1
ATOM 4847 O O . ARG B 1 318 ? -4.836 -25.766 -26.516 1 96.25 318 ARG B O 1
ATOM 4854 N N . PRO B 1 319 ? -3.346 -27.219 -25.594 1 98.25 319 PRO B N 1
ATOM 4855 C CA . PRO B 1 319 ? -3.367 -26.484 -24.312 1 98.25 319 PRO B CA 1
ATOM 4856 C C . PRO B 1 319 ? -3.002 -25.016 -24.484 1 98.25 319 PRO B C 1
ATOM 4858 O O . PRO B 1 319 ? -2.098 -24.672 -25.25 1 98.25 319 PRO B O 1
ATOM 4861 N N . PRO B 1 320 ? -3.646 -24.109 -23.797 1 97.88 320 PRO B N 1
ATOM 4862 C CA . PRO B 1 320 ? -3.512 -22.656 -24 1 97.88 320 PRO B CA 1
ATOM 4863 C C . PRO B 1 320 ? -2.098 -22.156 -23.719 1 97.88 320 PRO B C 1
ATOM 4865 O O . PRO B 1 320 ? -1.639 -21.203 -24.344 1 97.88 320 PRO B O 1
ATOM 4868 N N . THR B 1 321 ? -1.396 -22.734 -22.719 1 98.31 321 THR B N 1
ATOM 4869 C CA . THR B 1 321 ? -0.154 -22.109 -22.281 1 98.31 321 THR B CA 1
ATOM 4870 C C . THR B 1 321 ? 0.938 -23.141 -22.062 1 98.31 321 THR B C 1
ATOM 4872 O O . THR B 1 321 ? 1.459 -23.297 -20.953 1 98.31 321 THR B O 1
ATOM 4875 N N . PRO B 1 322 ? 1.38 -23.781 -23.094 1 98.5 322 PRO B N 1
ATOM 4876 C CA . PRO B 1 322 ? 2.461 -24.75 -22.969 1 98.5 322 PRO B CA 1
ATOM 4877 C C . PRO B 1 322 ? 3.818 -24.109 -22.719 1 98.5 322 PRO B C 1
ATOM 4879 O O . PRO B 1 322 ? 4.141 -23.078 -23.312 1 98.5 322 PRO B O 1
ATOM 4882 N N . ILE B 1 323 ? 4.578 -24.656 -21.797 1 97.88 323 ILE B N 1
ATOM 4883 C CA . ILE B 1 323 ? 5.941 -24.234 -21.516 1 97.88 323 ILE B CA 1
ATOM 4884 C C . ILE B 1 323 ? 6.898 -24.844 -22.531 1 97.88 323 ILE B C 1
ATOM 4886 O O . ILE B 1 323 ? 7.867 -24.203 -22.953 1 97.88 323 ILE B O 1
ATOM 4890 N N . ASN B 1 324 ? 6.648 -26.172 -22.969 1 98 324 ASN B N 1
ATOM 4891 C CA . ASN B 1 324 ? 7.453 -26.906 -23.938 1 98 324 ASN B CA 1
ATOM 4892 C C . ASN B 1 324 ? 6.613 -27.359 -25.125 1 98 324 ASN B C 1
ATOM 4894 O O . ASN B 1 324 ? 6.469 -28.562 -25.359 1 98 324 ASN B O 1
ATOM 4898 N N . PRO B 1 325 ? 6.223 -26.453 -25.953 1 97 325 PRO B N 1
ATOM 4899 C CA . PRO B 1 325 ? 5.312 -26.75 -27.062 1 97 325 PRO B CA 1
ATOM 4900 C C . PRO B 1 325 ? 5.895 -27.766 -28.047 1 97 325 PRO B C 1
ATOM 4902 O O . PRO B 1 325 ? 5.16 -28.359 -28.844 1 97 325 PRO B O 1
ATOM 4905 N N . GLU B 1 326 ? 7.152 -28.031 -28.016 1 95.62 326 GLU B N 1
ATOM 4906 C CA . GLU B 1 326 ? 7.789 -28.984 -28.922 1 95.62 326 GLU B CA 1
ATOM 4907 C C . GLU B 1 326 ? 7.277 -30.391 -28.672 1 95.62 326 GLU B C 1
ATOM 4909 O O . GLU B 1 326 ? 7.461 -31.281 -29.516 1 95.62 326 GLU B O 1
ATOM 4914 N N . VAL B 1 327 ? 6.734 -30.625 -27.5 1 96.44 327 VAL B N 1
ATOM 4915 C CA . VAL B 1 327 ? 6.199 -31.922 -27.156 1 96.44 327 VAL B CA 1
ATOM 4916 C C . VAL B 1 327 ? 4.871 -32.156 -27.875 1 96.44 327 VAL B C 1
ATOM 4918 O O . VAL B 1 327 ? 4.441 -33.281 -28.047 1 96.44 327 VAL B O 1
ATOM 4921 N N . LEU B 1 328 ? 4.27 -31.047 -28.281 1 92.88 328 LEU B N 1
ATOM 4922 C CA . LEU B 1 328 ? 2.961 -31.141 -28.922 1 92.88 328 LEU B CA 1
ATOM 4923 C C . LEU B 1 328 ? 3.08 -31.734 -30.328 1 92.88 328 LEU B C 1
ATOM 4925 O O . LEU B 1 328 ? 4.039 -31.438 -31.047 1 92.88 328 LEU B O 1
ATOM 4929 N N . GLY B 1 329 ? 2.141 -32.531 -30.859 1 78.81 329 GLY B N 1
ATOM 4930 C CA . GLY B 1 329 ? 2.096 -33.094 -32.188 1 78.81 329 GLY B CA 1
ATOM 4931 C C . GLY B 1 329 ? 2.959 -34.344 -32.375 1 78.81 329 GLY B C 1
ATOM 4932 O O . GLY B 1 329 ? 2.943 -34.969 -33.406 1 78.81 329 GLY B O 1
ATOM 4933 N N . ARG B 1 330 ? 3.982 -34.562 -31.469 1 63.47 330 ARG B N 1
ATOM 4934 C CA . ARG B 1 330 ? 4.816 -35.75 -31.609 1 63.47 330 ARG B CA 1
ATOM 4935 C C . ARG B 1 330 ? 3.994 -37 -31.391 1 63.47 330 ARG B C 1
ATOM 4937 O O . ARG B 1 330 ? 4.48 -38.125 -31.625 1 63.47 330 ARG B O 1
ATOM 4944 N N . ALA B 1 331 ? 2.752 -37.031 -31.203 1 48.19 331 ALA B N 1
ATOM 4945 C CA . ALA B 1 331 ? 2.049 -38.312 -31.25 1 48.19 331 ALA B CA 1
ATOM 4946 C C . ALA B 1 331 ? 1.79 -38.75 -32.688 1 48.19 331 ALA B C 1
ATOM 4948 O O . ALA B 1 331 ? 1.526 -37.906 -33.562 1 48.19 331 ALA B O 1
#

Radius of gyration: 28.01 Å; Cα contacts (8 Å, |Δi|>4): 1546; chains: 2; bounding box: 54×94×63 Å

InterPro domains:
  IPR006139 D-isomer specific 2-hydroxyacid dehydrogenase, catalytic domain [PF00389] (5-311)
  IPR006140 D-isomer specific 2-hydroxyacid dehydrogenase, NAD-binding domain [PF02826] (109-288)
  IPR029752 D-isomer specific 2-hydroxyacid dehydrogenase, NAD-binding domain conserved site 1 [PS00065] (149-177)
  IPR036291 NAD(P)-binding domain superfamily [SSF51735] (101-289)
  IPR050223 D-isomer specific 2-hydroxyacid dehydrogenase [PTHR10996] (3-311)

pLDDT: mean 97.29, std 4.05, range [48.19, 98.94]